Protein AF-0000000068151167 (afdb_homodimer)

Nearest PDB structures (foldseek):
  8ja7-assembly1_A  TM=9.283E-01  e=1.427E-13  Mycobacterium tuberculosis H37Rv
  3puz-assembly1_F  TM=8.811E-01  e=7.292E-09  Escherichia coli K-12
  3puy-assembly1_F  TM=8.720E-01  e=4.637E-08  Escherichia coli K-12
  4jbw-assembly1_F  TM=8.646E-01  e=3.431E-08  Escherichia coli K-12
  4tqv-assembly4_M  TM=8.686E-01  e=5.276E-08  Sphingomonas sp.

InterPro domains:
  IPR000515 ABC transporter type 1, transmembrane domain MetI-like [PF00528] (96-288)
  IPR000515 ABC transporter type 1, transmembrane domain MetI-like [PS50928] (80-292)
  IPR000515 ABC transporter type 1, transmembrane domain MetI-like [cd06261] (144-281)
  IPR035906 MetI-like superfamily [G3DSA:1.10.3720.10] (61-300)
  IPR035906 MetI-like superfamily [SSF161098] (65-289)
  IPR052730 Sugar-specific ABC transporter permease [PTHR43759] (21-300)

Foldseek 3Di:
DPPPPPPPPPPPPVPPDPVCVVVVVVVVVVVVVVVVCVVVVVLVQLLQWQDFPVCNVRIDGNRCVLPVVLVPDPLNVLQVVLLVVLLVVLLVVLLVVLLVLLVVLLDDDPVSVVVLVVLCVLQVDDLLVLLVLLCQLCDLPDHVVNVVCVVVPNHPPVQCNDLVRVSVNLSVSSSSNCSSVSNVLLSVQSNPDDCVVVVVCVVVVPDPVCCCVPPVCLSSVLSSLVSSLVSSVVSSQDDNNNCSNHLCDDVNSRVHLNSVLVCCCPVVVRSNSSSNSVVVSVVVNVVVSVVSVVVSVVSVVVVVVVD/DPPPPPPDPPPPPVPPDPVCVVVVVVVVVVVVVVVVCVVVVVLVQLLQWQDFPVCNVRIDGNRCVLPVVLVPDPLNVLQVVLLVVLLVVLLVVLLVLLLVLLVVLLDDDPVSVVVLVVLCVLQVDDLLVLLVLLCQLCDLPDHVVNVVCVVVPNHPPVQCNDLVRVSVNLSVSSSSNCSSVSNVLLSVQSNPDDCVVVVVCVVVVPDPVCCVVPPVCLSSVLSSLVSSLVSSVVSSQDDNNNCSNHLCDDVNSRVHLNSVLVCCCPVVVRSNSSSSSVVVSVVVNVVVSVVSVVVSVVSVVVVVVVD

Solvent-accessible surface area (backbone atoms only — not comparable to full-atom values): 31509 Å² total; per-residue (Å²): 136,84,78,78,76,78,77,72,78,75,73,75,66,80,65,71,54,58,80,41,45,70,49,55,44,25,46,59,18,48,52,46,51,50,58,51,43,46,64,52,52,50,35,55,54,37,19,28,24,43,35,26,73,86,42,64,86,63,52,39,78,47,83,42,49,56,60,59,52,42,77,76,30,68,66,46,55,49,15,52,50,42,36,51,48,51,33,51,51,45,44,51,51,22,50,52,39,9,47,20,41,19,61,71,41,51,58,92,43,73,65,36,51,50,51,57,53,61,49,42,49,41,47,52,45,26,51,47,56,48,25,51,53,48,51,53,29,49,27,77,88,78,10,61,53,35,51,55,36,37,74,76,67,41,67,83,59,55,46,42,73,29,66,87,33,19,62,59,42,50,43,50,54,48,40,43,34,48,20,35,57,38,16,51,54,44,28,52,47,59,64,63,50,78,60,63,68,57,53,54,35,58,75,68,63,56,54,66,50,53,44,40,66,69,44,50,46,62,73,40,40,67,49,52,51,51,48,49,51,53,45,45,48,51,43,64,22,54,33,45,42,46,42,64,58,37,67,16,20,43,83,65,64,46,28,20,60,51,44,46,27,47,43,28,37,69,74,64,22,26,44,5,52,18,28,35,51,51,51,51,51,41,53,51,49,48,55,51,48,50,54,47,49,56,48,49,51,50,49,49,48,49,54,55,66,74,95,137,83,78,78,78,78,78,73,77,75,72,74,65,79,65,74,55,62,82,42,44,70,49,56,45,26,46,58,16,48,52,46,51,52,57,52,42,47,64,53,53,51,35,56,54,38,19,31,25,43,35,26,73,86,41,63,86,62,52,40,77,47,85,41,49,55,60,59,51,44,79,75,31,70,66,47,57,49,17,53,50,43,36,51,48,49,33,51,50,47,44,52,50,23,48,52,38,10,47,21,40,19,61,71,40,50,60,92,43,73,66,34,51,50,51,57,52,60,49,42,51,42,50,54,45,26,52,48,55,48,26,51,53,49,51,53,29,49,28,78,87,78,10,60,53,34,50,54,35,39,74,75,67,41,67,82,61,56,45,42,71,29,67,88,32,19,62,59,43,50,43,52,53,49,41,44,32,48,19,37,58,39,17,52,52,42,28,53,46,60,64,64,50,76,58,63,69,55,52,55,35,56,73,68,64,57,54,65,50,54,44,41,67,68,45,50,47,61,71,40,39,68,48,50,50,50,46,48,51,54,44,45,49,50,42,64,22,54,34,46,41,46,41,65,59,35,66,15,21,44,83,66,64,46,27,22,60,50,45,44,28,47,45,28,36,68,74,63,22,25,45,5,52,19,28,35,50,51,50,51,51,41,54,52,50,49,54,51,49,51,54,47,49,56,50,48,50,50,50,49,49,48,55,54,65,72,93

pLDDT: mean 82.92, std 15.29, range [31.8, 97.31]

Sequence (614 aa):
MASVTHSSPRGSRFRISKRALPYVLSLPALLVCIGILIPFFTAVIYSFQRYRLSQPWARQFNWGENYLNFFTDPGFWNTLKISLLYAGVTVTLELLLGLGIALLLQRRSTVNNFISIMLLLPLMTAPALAALMWKLMTNPGFGILSYLASLVGLENFRWASSPDTALLTVVLVDIWVYTPFIMILLLAGLRSLPTQPFEAAALDGVPRSFVFFRITLPMLTPYILTATLFRLLDSIQQFDIIYAMTQGGPGDTLTVFQVEAYLNFFQSTNVGRSAALLIILWAITYALSNIFIKNWLRLRERARGEAMASVTHSSPRGSRFRISKRALPYVLSLPALLVCIGILIPFFTAVIYSFQRYRLSQPWARQFNWGENYLNFFTDPGFWNTLKISLLYAGVTVTLELLLGLGIALLLQRRSTVNNFISIMLLLPLMTAPALAALMWKLMTNPGFGILSYLASLVGLENFRWASSPDTALLTVVLVDIWVYTPFIMILLLAGLRSLPTQPFEAAALDGVPRSFVFFRITLPMLTPYILTATLFRLLDSIQQFDIIYAMTQGGPGDTLTVFQVEAYLNFFQSTNVGRSAALLIILWAITYALSNIFIKNWLRLRERARGEA

Secondary structure (DSSP, 8-state):
-----------------TTTHHHHHHHHHHHHHHHHHHHHHHHHHHHTEE-BTT-GGG-EE-TTHHHHHHHT-HHHHHHHHHHHHHHHHHHHHHHHHHHHHHHHT-S--HHHHHHHHHTTGGGGS-HHHHHHHHHHHT-TTT-HHHHHHHHTT-TT--GGGSHHHHHHHHHHHHHHHHHHHHHHHHHHHHHHS-SHHHHHHHHHT--HHHHIIIIIHHHHHHHHHHHHHHHHHHHHT--HHHHHHHTT-STTTT--HHHHHHIIIIIS-BHHHHHHHHHHHHHHHHHHHHHHHHHHHHHHHHHHH--/-----------------TTSHHHHHHHHHHHHHHHHHHHHHHHHHHHTEE-BTT-GGG-EE-TTHHHHHHHT-HHHHHHHHHHHHHHHHHHHHHHHHHHHHHHHT-S--HHHHHHHHHTTGGGGS-HHHHHHHHHHHT-TTT-HHHHHHHHTT-TT--GGGSHHHHHHHHHHHHHHHHHHHHHHHHHHHHHHS-SHHHHHHHHHT--HHHHIIIIIHHHHHHHHHHHHHHHHHHHHT--HHHHHHHTT-STTTT--HHHHHHIIIIIS-BHHHHHHHHHHHHHHHHHHHHHHHHHHHHHHHHHHH--

Organism: Rhizobium meliloti (strain 1021) (NCBI:txid266834)

Structure (mmCIF, N/CA/C/O backbone):
data_AF-0000000068151167-model_v1
#
loop_
_entity.id
_entity.type
_entity.pdbx_description
1 polymer 'Polyol ABC transporter, permease component'
#
loop_
_atom_site.group_PDB
_atom_site.id
_atom_site.type_symbol
_atom_site.label_atom_id
_atom_site.label_alt_id
_atom_site.label_comp_id
_atom_site.label_asym_id
_atom_site.label_entity_id
_atom_site.label_seq_id
_atom_site.pdbx_PDB_ins_code
_atom_site.Cartn_x
_atom_site.Cartn_y
_atom_site.Cartn_z
_atom_site.occupancy
_atom_site.B_iso_or_equiv
_atom_site.auth_seq_id
_atom_site.auth_comp_id
_atom_site.auth_asym_id
_atom_site.auth_atom_id
_atom_site.pdbx_PDB_model_num
ATOM 1 N N . MET A 1 1 ? 63.875 6.395 40.031 1 31.92 1 MET A N 1
ATOM 2 C CA . MET A 1 1 ? 62.5 6.879 40.094 1 31.92 1 MET A CA 1
ATOM 3 C C . MET A 1 1 ? 62 7.277 38.719 1 31.92 1 MET A C 1
ATOM 5 O O . MET A 1 1 ? 62.156 8.43 38.312 1 31.92 1 MET A O 1
ATOM 9 N N . ALA A 1 2 ? 62.219 6.395 37.625 1 40.84 2 ALA A N 1
ATOM 10 C CA . ALA A 1 2 ? 61.844 6.574 36.219 1 40.84 2 ALA A CA 1
ATOM 11 C C . ALA A 1 2 ? 60.344 6.707 36.062 1 40.84 2 ALA A C 1
ATOM 13 O O . ALA A 1 2 ? 59.594 5.82 36.469 1 40.84 2 ALA A O 1
ATOM 14 N N . SER A 1 3 ? 59.812 7.977 36.031 1 36.88 3 SER A N 1
ATOM 15 C CA . SER A 1 3 ? 58.438 8.359 35.75 1 36.88 3 SER A CA 1
ATOM 16 C C . SER A 1 3 ? 57.969 7.832 34.406 1 36.88 3 SER A C 1
ATOM 18 O O . SER A 1 3 ? 58.531 8.172 33.375 1 36.88 3 SER A O 1
ATOM 20 N N . VAL A 1 4 ? 57.562 6.582 34.312 1 42.5 4 VAL A N 1
ATOM 21 C CA . VAL A 1 4 ? 56.969 6.016 33.125 1 42.5 4 VAL A CA 1
ATOM 22 C C . VAL A 1 4 ? 55.719 6.824 32.75 1 42.5 4 VAL A C 1
ATOM 24 O O . VAL A 1 4 ? 54.75 6.863 33.5 1 42.5 4 VAL A O 1
ATOM 27 N N . THR A 1 5 ? 55.938 7.984 32.031 1 39.06 5 THR A N 1
ATOM 28 C CA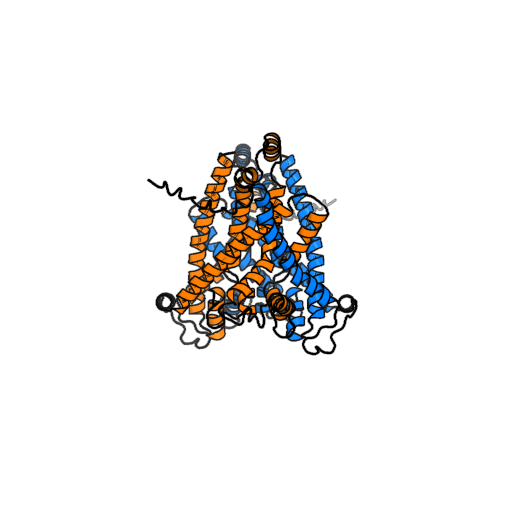 . THR A 1 5 ? 54.875 8.75 31.438 1 39.06 5 THR A CA 1
ATOM 29 C C . THR A 1 5 ? 54 7.867 30.531 1 39.06 5 THR A C 1
ATOM 31 O O . THR A 1 5 ? 54.5 7.27 29.578 1 39.06 5 THR A O 1
ATOM 34 N N . HIS A 1 6 ? 53 7.164 31.047 1 40.62 6 HIS A N 1
ATOM 35 C CA . HIS A 1 6 ? 52 6.422 30.281 1 40.62 6 HIS A CA 1
ATOM 36 C C . HIS A 1 6 ? 51.281 7.336 29.297 1 40.62 6 HIS A C 1
ATOM 38 O O . HIS A 1 6 ? 50.625 8.297 29.703 1 40.62 6 HIS A O 1
ATOM 44 N N . SER A 1 7 ? 51.781 7.539 28.047 1 40.22 7 SER A N 1
ATOM 45 C CA . SER A 1 7 ? 51.094 8.234 26.969 1 40.22 7 SER A CA 1
ATOM 46 C C . SER A 1 7 ? 49.75 7.559 26.641 1 40.22 7 SER A C 1
ATOM 48 O O . SER A 1 7 ? 49.719 6.371 26.312 1 40.22 7 SER A O 1
ATOM 50 N N . SER A 1 8 ? 48.719 7.918 27.359 1 40.81 8 SER A N 1
ATOM 51 C CA . SER A 1 8 ? 47.375 7.426 27.016 1 40.81 8 SER A CA 1
ATOM 52 C C . SER A 1 8 ? 47.062 7.66 25.547 1 40.81 8 SER A C 1
ATOM 54 O O . SER A 1 8 ? 47.281 8.758 25.031 1 40.81 8 SER A O 1
ATOM 56 N N . PRO A 1 9 ? 47.094 6.668 24.703 1 39.25 9 PRO A N 1
ATOM 57 C CA . PRO A 1 9 ? 46.75 6.867 23.297 1 39.25 9 PRO A CA 1
ATOM 58 C C . PRO A 1 9 ? 45.406 7.566 23.125 1 39.25 9 PRO A C 1
ATOM 60 O O . PRO A 1 9 ? 44.469 7.277 23.844 1 39.25 9 PRO A O 1
ATOM 63 N N . ARG A 1 10 ? 45.406 8.844 22.891 1 38.19 10 ARG A N 1
ATOM 64 C CA . ARG A 1 10 ? 44.188 9.586 22.531 1 38.19 10 ARG A CA 1
ATOM 65 C C . ARG A 1 10 ? 43.406 8.867 21.438 1 38.19 10 ARG A C 1
ATOM 67 O O . ARG A 1 10 ? 43.906 8.664 20.344 1 38.19 10 ARG A O 1
ATOM 74 N N . GLY A 1 11 ? 42.75 7.848 21.766 1 35.31 11 GLY A N 1
ATOM 75 C CA . GLY A 1 11 ? 41.844 7.207 20.812 1 35.31 11 GLY A CA 1
ATOM 76 C C . GLY A 1 11 ? 41.125 8.195 19.922 1 35.31 11 GLY A C 1
ATOM 77 O O . GLY A 1 11 ? 40.531 9.156 20.406 1 35.31 11 GLY A O 1
ATOM 78 N N . SER A 1 12 ? 41.688 8.484 18.781 1 36 12 SER A N 1
ATOM 79 C CA . SER A 1 12 ? 41.094 9.312 17.734 1 36 12 SER A CA 1
ATOM 80 C C . SER A 1 12 ? 39.625 9 17.547 1 36 12 SER A C 1
ATOM 82 O O . SER A 1 12 ? 39.281 7.906 17.109 1 36 12 SER A O 1
ATOM 84 N N . ARG A 1 13 ? 38.844 9.258 18.516 1 38.25 13 ARG A N 1
ATOM 85 C CA . ARG A 1 13 ? 37.438 9.227 18.219 1 38.25 13 ARG A CA 1
ATOM 86 C C . ARG A 1 13 ? 37.125 9.852 16.859 1 38.25 13 ARG A C 1
ATOM 88 O O . ARG A 1 13 ? 37.531 10.992 16.594 1 38.25 13 ARG A O 1
ATOM 95 N N . PHE A 1 14 ? 37.281 9.07 15.875 1 39.66 14 PHE A N 1
ATOM 96 C CA . PHE A 1 14 ? 36.781 9.523 14.578 1 39.66 14 PHE A CA 1
ATOM 97 C C . PHE A 1 14 ? 35.625 10.508 14.75 1 39.66 14 PHE A C 1
ATOM 99 O O . PHE A 1 14 ? 34.531 10.117 15.117 1 39.66 14 PHE A O 1
ATOM 106 N N . ARG A 1 15 ? 35.844 11.641 15.297 1 40.69 15 ARG A N 1
ATOM 107 C CA . ARG A 1 15 ? 34.906 12.758 15.328 1 40.69 15 ARG A CA 1
ATOM 108 C C . ARG A 1 15 ? 34.344 13.047 13.938 1 40.69 15 ARG A C 1
ATOM 110 O O . ARG A 1 15 ? 35.031 13.594 13.086 1 40.69 15 ARG A O 1
ATOM 117 N N . ILE A 1 16 ? 33.594 12.164 13.359 1 44.66 16 ILE A N 1
ATOM 118 C CA . ILE A 1 16 ? 32.844 12.633 12.188 1 44.66 16 ILE A CA 1
ATOM 119 C C . ILE A 1 16 ? 32.5 14.109 12.344 1 44.66 16 ILE A C 1
ATOM 121 O O . ILE A 1 16 ? 31.859 14.5 13.312 1 44.66 16 ILE A O 1
ATOM 125 N N . SER A 1 17 ? 33.25 14.945 11.828 1 45.69 17 SER A N 1
ATOM 126 C CA . SER A 1 17 ? 33.094 16.391 11.969 1 45.69 17 SER A CA 1
ATOM 127 C C . SER A 1 17 ? 31.625 16.781 11.922 1 45.69 17 SER A C 1
ATOM 129 O O . SER A 1 17 ? 30.844 16.25 11.125 1 45.69 17 SER A O 1
ATOM 131 N N . LYS A 1 18 ? 31 17.297 12.922 1 48.59 18 LYS A N 1
ATOM 132 C CA . LYS A 1 18 ? 29.672 17.891 13.148 1 48.59 18 LYS A CA 1
ATOM 133 C C . LYS A 1 18 ? 29.125 18.531 11.883 1 48.59 18 LYS A C 1
ATOM 135 O O . LYS A 1 18 ? 27.922 18.578 11.672 1 48.59 18 LYS A O 1
ATOM 140 N N . ARG A 1 19 ? 30.062 19.078 11.016 1 50.34 19 ARG A N 1
ATOM 141 C CA . ARG A 1 19 ? 29.672 19.75 9.781 1 50.34 19 ARG A CA 1
ATOM 142 C C . ARG A 1 19 ? 29.188 18.734 8.75 1 50.34 19 ARG A C 1
ATOM 144 O O . ARG A 1 19 ? 28.438 19.078 7.832 1 50.34 19 ARG A O 1
ATOM 151 N N . ALA A 1 20 ? 29.703 17.594 8.805 1 49.75 20 ALA A N 1
ATOM 152 C CA . ALA A 1 20 ? 29.5 16.609 7.738 1 49.75 20 ALA A CA 1
ATOM 153 C C . ALA A 1 20 ? 28.297 15.727 8.023 1 49.75 20 ALA A C 1
ATOM 155 O O . ALA A 1 20 ? 27.891 14.93 7.18 1 49.75 20 ALA A O 1
ATOM 156 N N . LEU A 1 21 ? 27.766 15.867 9.141 1 49.88 21 LEU A N 1
ATOM 157 C CA . LEU A 1 21 ? 26.703 14.945 9.531 1 49.88 21 LEU A CA 1
ATOM 158 C C . LEU A 1 21 ? 25.547 14.992 8.539 1 49.88 21 LEU A C 1
ATOM 160 O O . LEU A 1 21 ? 25.062 13.953 8.102 1 49.88 21 LEU A O 1
ATOM 164 N N . PRO A 1 22 ? 25.078 16.266 8.367 1 53.09 22 PRO A N 1
ATOM 165 C CA . PRO A 1 22 ? 24.047 16.203 7.332 1 53.09 22 PRO A CA 1
ATOM 166 C C . PRO A 1 22 ? 24.531 15.523 6.055 1 53.09 22 PRO A C 1
ATOM 168 O O . PRO A 1 22 ? 23.75 14.836 5.391 1 53.09 22 PRO A O 1
ATOM 171 N N . TYR A 1 23 ? 25.781 15.742 5.773 1 53.06 23 TYR A N 1
ATOM 172 C CA . TYR A 1 23 ? 26.359 15.117 4.59 1 53.06 23 TYR A CA 1
ATOM 173 C C . TYR A 1 23 ? 26.578 13.625 4.816 1 53.06 23 TYR A C 1
ATOM 175 O O . TYR A 1 23 ? 26.531 12.836 3.873 1 53.06 23 TYR A O 1
ATOM 183 N N . VAL A 1 24 ? 26.891 13.289 5.961 1 56.16 24 VAL A N 1
ATOM 184 C CA . VAL A 1 24 ? 27.094 11.875 6.254 1 56.16 24 VAL A CA 1
ATOM 185 C C . VAL A 1 24 ? 25.781 11.109 6.055 1 56.16 24 VAL A C 1
ATOM 187 O O . VAL A 1 24 ? 25.781 9.992 5.531 1 56.16 24 VAL A O 1
ATOM 190 N N . LEU A 1 25 ? 24.688 11.758 6.559 1 56.69 25 LEU A N 1
ATOM 191 C CA . LEU A 1 25 ? 23.406 11.125 6.258 1 56.69 25 LEU A CA 1
ATOM 192 C C . LEU A 1 25 ? 23.109 11.188 4.766 1 56.69 25 LEU A C 1
ATOM 194 O O . LEU A 1 25 ? 22.438 10.305 4.223 1 56.69 25 LEU A O 1
ATOM 198 N N . SER A 1 26 ? 23.766 12.156 4.215 1 65.19 26 SER A N 1
ATOM 199 C CA . SER A 1 26 ? 23.438 12.391 2.809 1 65.19 26 SER A CA 1
ATOM 200 C C . SER A 1 26 ? 24.203 11.43 1.905 1 65.19 26 SER A C 1
ATOM 202 O O . SER A 1 26 ? 23.734 11.102 0.809 1 65.19 26 SER A O 1
ATOM 204 N N . LEU A 1 27 ? 25.297 10.969 2.438 1 64.69 27 LEU A N 1
ATOM 205 C CA . LEU A 1 27 ? 26.047 10.117 1.521 1 64.69 27 LEU A CA 1
ATOM 206 C C . LEU A 1 27 ? 25.375 8.766 1.336 1 64.69 27 LEU A C 1
ATOM 208 O O . LEU A 1 27 ? 25.172 8.32 0.205 1 64.69 27 LEU A O 1
ATOM 212 N N . PRO A 1 28 ? 25.047 8.156 2.447 1 67.06 28 PRO A N 1
ATOM 213 C CA . PRO A 1 28 ? 24.312 6.91 2.242 1 67.06 28 PRO A CA 1
ATOM 214 C C . PRO A 1 28 ? 23 7.117 1.483 1 67.06 28 PRO A C 1
ATOM 216 O O . PRO A 1 28 ? 22.609 6.277 0.662 1 67.06 28 PRO A O 1
ATOM 219 N N . ALA A 1 29 ? 22.5 8.266 1.781 1 70.38 29 ALA A N 1
ATOM 220 C CA . ALA A 1 29 ? 21.25 8.57 1.086 1 70.38 29 ALA A CA 1
ATOM 221 C C . ALA A 1 29 ? 21.5 8.758 -0.41 1 70.38 29 ALA A C 1
ATOM 223 O O . ALA A 1 29 ? 20.688 8.328 -1.234 1 70.38 29 ALA A O 1
ATOM 224 N N . LEU A 1 30 ? 22.609 9.328 -0.694 1 70.69 30 LEU A N 1
ATOM 225 C CA . LEU A 1 30 ? 22.953 9.516 -2.1 1 70.69 30 LEU A CA 1
ATOM 226 C C . LEU A 1 30 ? 23.188 8.18 -2.789 1 70.69 30 LEU A C 1
ATOM 228 O O . LEU A 1 30 ? 22.703 7.953 -3.902 1 70.69 30 LEU A O 1
ATOM 232 N N . LEU A 1 31 ? 23.891 7.328 -2.111 1 71.31 31 LEU A N 1
ATOM 233 C CA . LEU A 1 31 ? 24.156 6.012 -2.678 1 71.31 31 LEU A CA 1
ATOM 234 C C . LEU A 1 31 ? 22.875 5.215 -2.863 1 71.31 31 LEU A C 1
ATOM 236 O O . LEU A 1 31 ? 22.688 4.551 -3.887 1 71.31 31 LEU A O 1
ATOM 240 N N . VAL A 1 32 ? 22.141 5.367 -1.88 1 70.31 32 VAL A N 1
ATOM 241 C CA . VAL A 1 32 ? 20.875 4.641 -1.94 1 70.31 32 VAL A CA 1
ATOM 242 C C . VAL A 1 32 ? 19.984 5.242 -3.021 1 70.31 32 VAL A C 1
ATOM 244 O O . VAL A 1 32 ? 19.297 4.52 -3.74 1 70.31 32 VAL A O 1
ATOM 247 N N . CYS A 1 33 ? 20.141 6.539 -3.1 1 67.94 33 CYS A N 1
ATOM 248 C CA . CYS A 1 33 ? 19.391 7.195 -4.168 1 67.94 33 CYS A CA 1
ATOM 249 C C . CYS A 1 33 ? 19.797 6.652 -5.531 1 67.94 33 CYS A C 1
ATOM 251 O O . CYS A 1 33 ? 18.953 6.348 -6.363 1 67.94 33 CYS A O 1
ATOM 253 N N . ILE A 1 34 ? 21.062 6.449 -5.688 1 68.38 34 ILE A N 1
ATOM 254 C CA . ILE A 1 34 ? 21.594 5.891 -6.93 1 68.38 34 ILE A CA 1
ATOM 255 C C . ILE A 1 34 ? 21.109 4.445 -7.086 1 68.38 34 ILE A C 1
ATOM 257 O O . ILE A 1 34 ? 20.703 4.035 -8.172 1 68.38 34 ILE A O 1
ATOM 261 N N . GLY A 1 35 ? 21.219 3.721 -6.039 1 74.38 35 GLY A N 1
ATOM 262 C CA . GLY A 1 35 ? 20.766 2.342 -6.055 1 74.38 35 GLY A CA 1
ATOM 263 C C . GLY A 1 35 ? 19.297 2.205 -6.391 1 74.38 35 GLY A C 1
ATOM 264 O O . GLY A 1 35 ? 18.891 1.285 -7.105 1 74.38 35 GLY A O 1
ATOM 265 N N . ILE A 1 36 ? 18.625 3.211 -5.977 1 72.94 36 ILE A N 1
ATOM 266 C CA . ILE A 1 36 ? 17.188 3.201 -6.219 1 72.94 36 ILE A CA 1
ATOM 267 C C . ILE A 1 36 ? 16.906 3.441 -7.703 1 72.94 36 ILE A C 1
ATOM 269 O O . ILE A 1 36 ? 15.938 2.928 -8.25 1 72.94 36 ILE A O 1
ATOM 273 N N . LEU A 1 37 ? 17.906 4.035 -8.352 1 79 37 LEU A N 1
ATOM 274 C CA . LEU A 1 37 ? 17.688 4.414 -9.742 1 79 37 LEU A CA 1
ATOM 275 C C . LEU A 1 37 ? 18.094 3.291 -10.688 1 79 37 LEU A C 1
ATOM 277 O O . LEU A 1 37 ? 17.672 3.262 -11.844 1 79 37 LEU A O 1
ATOM 281 N N . ILE A 1 38 ? 18.781 2.336 -10.25 1 83.31 38 ILE A N 1
ATOM 282 C CA . ILE A 1 38 ? 19.328 1.285 -11.102 1 83.31 38 ILE A CA 1
ATOM 283 C C . ILE A 1 38 ? 18.188 0.487 -11.727 1 83.31 38 ILE A C 1
ATOM 285 O O . ILE A 1 38 ? 18.125 0.326 -12.953 1 83.31 38 ILE A O 1
ATOM 289 N N . PRO A 1 39 ? 17.281 -0.03 -10.914 1 83.5 39 PRO A N 1
ATOM 290 C CA . PRO A 1 39 ? 16.203 -0.791 -11.531 1 83.5 39 PRO A CA 1
ATOM 291 C C . PRO A 1 39 ? 15.391 0.037 -12.539 1 83.5 39 PRO A C 1
ATOM 293 O O . PRO A 1 39 ? 14.906 -0.499 -13.531 1 83.5 39 PRO A O 1
ATOM 296 N N . PHE A 1 40 ? 15.32 1.249 -12.242 1 80.81 40 PHE A N 1
ATOM 297 C CA . PHE A 1 40 ? 14.57 2.123 -13.141 1 80.81 40 PHE A CA 1
ATOM 298 C C . PHE A 1 40 ? 15.273 2.229 -14.492 1 80.81 40 PHE A C 1
ATOM 300 O O . PHE A 1 40 ? 14.641 2.062 -15.539 1 80.81 40 PHE A O 1
ATOM 307 N N . PHE A 1 41 ? 16.531 2.5 -14.445 1 84.88 41 PHE A N 1
ATOM 308 C CA . PHE A 1 41 ? 17.281 2.648 -15.688 1 84.88 41 PHE A CA 1
ATOM 309 C C . PHE A 1 41 ? 17.344 1.326 -16.438 1 84.88 41 PHE A C 1
ATOM 311 O O . PHE A 1 41 ? 17.328 1.308 -17.672 1 84.88 41 PHE A O 1
ATOM 318 N N . THR A 1 42 ? 17.438 0.283 -15.711 1 87.12 42 THR A N 1
ATOM 319 C CA . THR A 1 42 ? 17.406 -1.03 -16.344 1 87.12 42 THR A CA 1
ATOM 320 C C . THR A 1 42 ? 16.078 -1.238 -17.078 1 87.12 42 THR A C 1
ATOM 322 O O . THR A 1 42 ? 16.062 -1.761 -18.188 1 87.12 42 THR A O 1
ATOM 325 N N . ALA A 1 43 ? 15.023 -0.83 -16.422 1 86 43 ALA A N 1
ATOM 326 C CA . ALA A 1 43 ? 13.703 -0.958 -17.047 1 86 43 ALA A CA 1
ATOM 327 C C . ALA A 1 43 ? 13.602 -0.104 -18.297 1 86 43 ALA A C 1
ATOM 329 O O . ALA A 1 43 ? 12.992 -0.515 -19.297 1 86 43 ALA A O 1
ATOM 330 N N . VAL A 1 44 ? 14.219 1.058 -18.281 1 88.56 44 VAL A N 1
ATOM 331 C CA . VAL A 1 44 ? 14.219 1.94 -19.438 1 88.56 44 VAL A CA 1
ATOM 332 C C . VAL A 1 44 ? 14.953 1.275 -20.594 1 88.56 44 VAL A C 1
ATOM 334 O O . VAL A 1 44 ? 14.461 1.265 -21.734 1 88.56 44 VAL A O 1
ATOM 337 N N . ILE A 1 45 ? 16.047 0.715 -20.281 1 90.81 45 ILE A N 1
ATOM 338 C CA . ILE A 1 45 ? 16.844 0.059 -21.312 1 90.81 45 ILE A CA 1
ATOM 339 C C . ILE A 1 45 ? 16.078 -1.138 -21.875 1 90.81 45 ILE A C 1
ATOM 341 O O . ILE A 1 45 ? 16 -1.314 -23.094 1 90.81 45 ILE A O 1
ATOM 345 N N . TYR A 1 46 ? 15.508 -1.964 -20.984 1 90.69 46 TYR A N 1
ATOM 346 C CA . TYR A 1 46 ? 14.75 -3.137 -21.422 1 90.69 46 TYR A CA 1
ATOM 347 C C . TYR A 1 46 ? 13.562 -2.732 -22.281 1 90.69 46 TYR A C 1
ATOM 349 O O . TYR A 1 46 ? 13.188 -3.463 -23.203 1 90.69 46 TYR A O 1
ATOM 357 N N . SER A 1 47 ? 12.984 -1.561 -22 1 92.94 47 SER A N 1
ATOM 358 C CA . SER A 1 47 ? 11.797 -1.12 -22.719 1 92.94 47 SER A CA 1
ATOM 359 C C . SER A 1 47 ? 12.109 -0.815 -24.188 1 92.94 47 SER A C 1
ATOM 361 O O . SER A 1 47 ? 11.211 -0.787 -25.031 1 92.94 47 SER A O 1
ATOM 363 N N . PHE A 1 48 ? 13.391 -0.604 -24.516 1 95.56 48 PHE A N 1
ATOM 364 C CA . PHE A 1 48 ? 13.797 -0.312 -25.875 1 95.56 48 PHE A CA 1
ATOM 365 C C . PHE A 1 48 ? 14.391 -1.55 -26.547 1 95.56 48 PHE A C 1
ATOM 367 O O . PHE A 1 48 ? 15.047 -1.449 -27.578 1 95.56 48 PHE A O 1
ATOM 374 N N . GLN A 1 49 ? 14.133 -2.67 -25.938 1 94.19 49 GLN A N 1
ATOM 375 C CA . GLN A 1 49 ? 14.695 -3.902 -26.469 1 94.19 49 GLN A CA 1
ATOM 376 C C . GLN A 1 49 ? 13.602 -4.922 -26.781 1 94.19 49 GLN A C 1
ATOM 378 O O . GLN A 1 49 ? 12.523 -4.887 -26.172 1 94.19 49 GLN A O 1
ATOM 383 N N . ARG A 1 50 ? 13.945 -5.676 -27.859 1 93.06 50 ARG A N 1
ATOM 384 C CA . ARG A 1 50 ? 13.242 -6.945 -28 1 93.06 50 ARG A CA 1
ATOM 385 C C . ARG A 1 50 ? 13.812 -8 -27.062 1 93.06 50 ARG A C 1
ATOM 387 O O . ARG A 1 50 ? 14.688 -8.781 -27.453 1 93.06 50 ARG A O 1
ATOM 394 N N . TYR A 1 51 ? 13.266 -8.031 -25.859 1 90.25 51 TYR A N 1
ATOM 395 C CA . TYR A 1 51 ? 13.773 -8.891 -24.797 1 90.25 51 TYR A CA 1
ATOM 396 C C . TYR A 1 51 ? 12.719 -9.891 -24.344 1 90.25 51 TYR A C 1
ATOM 398 O O . TYR A 1 51 ? 11.844 -9.562 -23.531 1 90.25 51 TYR A O 1
ATOM 406 N N . ARG A 1 52 ? 12.852 -11.109 -24.875 1 89.06 52 ARG A N 1
ATOM 407 C CA . ARG A 1 52 ? 12.016 -12.242 -24.469 1 89.06 52 ARG A CA 1
ATOM 408 C C . ARG A 1 52 ? 12.852 -13.32 -23.781 1 89.06 52 ARG A C 1
ATOM 410 O O . ARG A 1 52 ? 13.867 -13.766 -24.328 1 89.06 52 ARG A O 1
ATOM 417 N N . LEU A 1 53 ? 12.406 -13.625 -22.594 1 85.94 53 LEU A N 1
ATOM 418 C CA . LEU A 1 53 ? 13.164 -14.617 -21.844 1 85.94 53 LEU A CA 1
ATOM 419 C C . LEU A 1 53 ? 13.18 -15.961 -22.578 1 85.94 53 LEU A C 1
ATOM 421 O O . LEU A 1 53 ? 14.125 -16.734 -22.422 1 85.94 53 LEU A O 1
ATOM 425 N N . SER A 1 54 ? 12.156 -16.156 -23.344 1 84.19 54 SER A N 1
ATOM 426 C CA . SER A 1 54 ? 12.047 -17.422 -24.094 1 84.19 54 SER A CA 1
ATOM 427 C C . SER A 1 54 ? 12.977 -17.422 -25.297 1 84.19 54 SER A C 1
ATOM 429 O O . SER A 1 54 ? 13.266 -18.484 -25.859 1 84.19 54 SER A O 1
ATOM 431 N N . GLN A 1 55 ? 13.367 -16.234 -25.703 1 86 55 GLN A N 1
ATOM 432 C CA . GLN A 1 55 ? 14.258 -16.109 -26.859 1 86 55 GLN A CA 1
ATOM 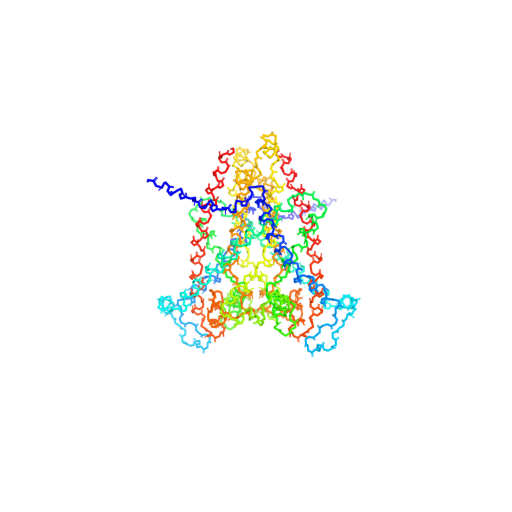433 C C . GLN A 1 55 ? 15.422 -15.172 -26.547 1 86 55 GLN A C 1
ATOM 435 O O . GLN A 1 55 ? 15.586 -14.133 -27.188 1 86 55 GLN A O 1
ATOM 440 N N . PRO A 1 56 ? 16.25 -15.562 -25.672 1 81.06 56 PRO A N 1
ATOM 441 C CA . PRO A 1 56 ? 17.328 -14.68 -25.219 1 81.06 56 PRO A CA 1
ATOM 442 C C . PRO A 1 56 ? 18.297 -14.32 -26.344 1 81.06 56 PRO A C 1
ATOM 444 O O . PRO A 1 56 ? 18.906 -13.25 -26.328 1 81.06 56 PRO A O 1
ATOM 447 N N . TRP A 1 57 ? 18.359 -15.117 -27.328 1 83.88 57 TRP A N 1
ATOM 448 C CA . TRP A 1 57 ? 19.297 -14.891 -28.422 1 83.88 57 TRP A CA 1
ATOM 449 C C . TRP A 1 57 ? 18.812 -13.758 -29.328 1 83.88 57 TRP A C 1
ATOM 451 O O . TRP A 1 57 ? 19.594 -13.195 -30.094 1 83.88 57 TRP A O 1
ATOM 461 N N . ALA A 1 58 ? 17.578 -13.469 -29.266 1 85.81 58 ALA A N 1
ATOM 462 C CA . ALA A 1 58 ? 17 -12.469 -30.156 1 85.81 58 ALA A CA 1
ATOM 463 C C . ALA A 1 58 ? 16.984 -11.086 -29.516 1 85.81 58 ALA A C 1
ATOM 465 O O . ALA A 1 58 ? 16.406 -10.141 -30.062 1 85.81 58 ALA A O 1
ATOM 466 N N . ARG A 1 59 ? 17.609 -11.016 -28.406 1 89.31 59 ARG A N 1
ATOM 467 C CA . ARG A 1 59 ? 17.609 -9.734 -27.703 1 89.31 59 ARG A CA 1
ATOM 468 C C . ARG A 1 59 ? 18.344 -8.664 -28.484 1 89.31 59 ARG A C 1
ATOM 470 O O . ARG A 1 59 ? 19.5 -8.859 -28.875 1 89.31 59 ARG A O 1
ATOM 477 N N . GLN A 1 60 ? 17.609 -7.582 -28.844 1 93 60 GLN A N 1
ATOM 478 C CA . GLN A 1 60 ? 18.156 -6.449 -29.578 1 93 60 GLN A CA 1
ATOM 479 C C . GLN A 1 60 ? 17.375 -5.172 -29.297 1 93 60 GLN A C 1
ATOM 481 O O . GLN A 1 60 ? 16.234 -5.227 -28.812 1 93 60 GLN A O 1
ATOM 486 N N . PHE A 1 61 ? 18.109 -4.133 -29.562 1 94.81 61 PHE A N 1
ATOM 487 C CA . PHE A 1 61 ? 17.422 -2.857 -29.422 1 94.81 61 PHE A CA 1
ATOM 488 C C . PHE A 1 61 ? 16.375 -2.697 -30.516 1 94.81 61 PHE A C 1
ATOM 490 O O . PHE A 1 61 ? 16.625 -3.01 -31.672 1 94.81 61 PHE A O 1
ATOM 497 N N . ASN A 1 62 ? 15.172 -2.391 -30.141 1 92.62 62 ASN A N 1
ATOM 498 C CA . ASN A 1 62 ? 14.094 -2.223 -31.109 1 92.62 62 ASN A CA 1
ATOM 499 C C . ASN A 1 62 ? 13.734 -0.752 -31.297 1 92.62 62 ASN A C 1
ATOM 501 O O . ASN A 1 62 ? 12.727 -0.432 -31.938 1 92.62 62 ASN A O 1
ATOM 505 N N . TRP A 1 63 ? 14.461 0.154 -30.703 1 89.94 63 TRP A N 1
ATOM 506 C CA . TRP A 1 63 ? 14.445 1.602 -30.891 1 89.94 63 TRP A CA 1
ATOM 507 C C . TRP A 1 63 ? 13.031 2.154 -30.766 1 89.94 63 TRP A C 1
ATOM 509 O O . TRP A 1 63 ? 12.586 2.943 -31.594 1 89.94 63 TRP A O 1
ATOM 519 N N . GLY A 1 64 ? 12.25 1.584 -29.953 1 92.12 64 GLY A N 1
ATOM 520 C CA . GLY A 1 64 ? 10.961 2.182 -29.641 1 92.12 64 GLY A CA 1
ATOM 521 C C . GLY A 1 64 ? 9.789 1.426 -30.234 1 92.12 64 GLY A C 1
ATOM 522 O O . GLY A 1 64 ? 8.633 1.844 -30.109 1 92.12 64 GLY A O 1
ATOM 523 N N . GLU A 1 65 ? 9.969 0.331 -30.844 1 93.94 65 GLU A N 1
ATOM 524 C CA . GLU A 1 65 ? 8.906 -0.482 -31.438 1 93.94 65 GLU A CA 1
ATOM 525 C C . GLU A 1 65 ? 7.879 -0.894 -30.391 1 93.94 65 GLU A C 1
ATOM 527 O O . GLU A 1 65 ? 6.684 -0.978 -30.688 1 93.94 65 GLU A O 1
ATOM 532 N N . ASN A 1 66 ? 8.344 -1.16 -29.203 1 94.31 66 ASN A N 1
ATOM 533 C CA . ASN A 1 66 ? 7.43 -1.504 -28.109 1 94.31 66 ASN A CA 1
ATOM 534 C C . ASN A 1 66 ? 6.402 -0.402 -27.875 1 94.31 66 ASN A C 1
ATOM 536 O O . ASN A 1 66 ? 5.23 -0.685 -27.625 1 94.31 66 ASN A O 1
ATOM 540 N N . TYR A 1 67 ? 6.828 0.781 -28.016 1 94.81 67 TYR A N 1
ATOM 541 C CA . TYR A 1 67 ? 5.953 1.926 -27.781 1 94.81 67 TYR A CA 1
ATOM 542 C C . TYR A 1 67 ? 5.012 2.145 -28.953 1 94.81 67 TYR A C 1
ATOM 544 O O . TYR A 1 67 ? 3.822 2.406 -28.766 1 94.81 67 TYR A O 1
ATOM 552 N N . LEU A 1 68 ? 5.508 2.016 -30.094 1 93.56 68 LEU A N 1
ATOM 553 C CA . LEU A 1 68 ? 4.711 2.223 -31.297 1 93.56 68 LEU A CA 1
ATOM 554 C C . LEU A 1 68 ? 3.598 1.185 -31.391 1 93.56 68 LEU A C 1
ATOM 556 O O . LEU A 1 68 ? 2.492 1.494 -31.844 1 93.56 68 LEU A O 1
ATOM 560 N N . ASN A 1 69 ? 3.883 0.039 -31 1 93.12 69 ASN A N 1
ATOM 561 C CA . ASN A 1 69 ? 2.918 -1.053 -31.062 1 93.12 69 ASN A CA 1
ATOM 562 C C . ASN A 1 69 ? 1.732 -0.809 -30.141 1 93.12 69 ASN A C 1
ATOM 564 O O . ASN A 1 69 ? 0.626 -1.286 -30.391 1 93.12 69 ASN A O 1
ATOM 568 N N . PHE A 1 70 ? 1.935 -0.113 -29.047 1 93 70 PHE A N 1
ATOM 569 C CA . PHE A 1 70 ? 0.854 0.143 -28.109 1 93 70 PHE A CA 1
ATOM 570 C C . PHE A 1 70 ? -0.208 1.041 -28.734 1 93 70 PHE A C 1
ATOM 572 O O . PHE A 1 70 ? -1.399 0.882 -28.453 1 93 70 PHE A O 1
ATOM 579 N N . PHE A 1 71 ? 0.186 1.964 -29.609 1 91.38 71 PHE A N 1
ATOM 580 C CA . PHE A 1 71 ? -0.736 2.938 -30.188 1 91.38 71 PHE A CA 1
ATOM 581 C C . PHE A 1 71 ? -1.756 2.254 -31.094 1 91.38 71 PHE A C 1
ATOM 583 O O . PHE A 1 71 ? -2.887 2.727 -31.219 1 91.38 71 PHE A O 1
ATOM 590 N N . THR A 1 72 ? -1.405 1.186 -31.625 1 91.56 72 THR A N 1
ATOM 591 C CA . THR A 1 72 ? -2.305 0.509 -32.562 1 91.56 72 THR A CA 1
ATOM 592 C C . THR A 1 72 ? -2.963 -0.696 -31.891 1 91.56 72 THR A C 1
ATOM 594 O O . THR A 1 72 ? -3.736 -1.416 -32.531 1 91.56 72 THR A O 1
ATOM 597 N N . ASP A 1 73 ? -2.717 -0.923 -30.719 1 93.75 73 ASP A N 1
ATOM 598 C CA . ASP A 1 73 ? -3.25 -2.07 -29.984 1 93.75 73 ASP A CA 1
ATOM 599 C C . ASP A 1 73 ? -4.477 -1.678 -29.172 1 93.75 73 ASP A C 1
ATOM 601 O O . ASP A 1 73 ? -4.355 -0.96 -28.172 1 93.75 73 ASP A O 1
ATOM 605 N N . PRO A 1 74 ? -5.66 -2.162 -29.594 1 93.31 74 PRO A N 1
ATOM 606 C CA . PRO A 1 74 ? -6.859 -1.851 -28.812 1 93.31 74 PRO A CA 1
ATOM 607 C C . PRO A 1 74 ? -6.762 -2.322 -27.359 1 93.31 74 PRO A C 1
ATOM 609 O O . PRO A 1 74 ? -7.375 -1.729 -26.469 1 93.31 74 PRO A O 1
ATOM 612 N N . GLY A 1 75 ? -5.996 -3.328 -27.125 1 94.5 75 GLY A N 1
ATOM 613 C CA . GLY A 1 75 ? -5.793 -3.82 -25.781 1 94.5 75 GLY A CA 1
ATOM 614 C C . GLY A 1 75 ? -5.137 -2.801 -24.859 1 94.5 75 GLY A C 1
ATOM 615 O O . GLY A 1 75 ? -5.5 -2.686 -23.688 1 94.5 75 GLY A O 1
ATOM 616 N N . PHE A 1 76 ? -4.246 -2.072 -25.5 1 95.38 76 PHE A N 1
ATOM 617 C CA . PHE A 1 76 ? -3.561 -1.04 -24.719 1 95.38 76 PHE A CA 1
ATOM 618 C C . PHE A 1 76 ? -4.535 0.043 -24.281 1 95.38 76 PHE A C 1
ATOM 620 O O . PHE A 1 76 ? -4.516 0.473 -23.125 1 95.38 76 PHE A O 1
ATOM 627 N N . TRP A 1 77 ? -5.379 0.465 -25.125 1 95.88 77 TRP A N 1
ATOM 628 C CA . TRP A 1 77 ? -6.316 1.539 -24.812 1 95.88 77 TRP A CA 1
ATOM 629 C C . TRP A 1 77 ? -7.352 1.08 -23.781 1 95.88 77 TRP A C 1
ATOM 631 O O . TRP A 1 77 ? -7.812 1.872 -22.969 1 95.88 77 TRP A O 1
ATOM 641 N N . ASN A 1 78 ? -7.719 -0.173 -23.891 1 96.12 78 ASN A N 1
ATOM 642 C CA . ASN A 1 78 ? -8.57 -0.729 -22.844 1 96.12 78 ASN A CA 1
ATOM 643 C C . ASN A 1 78 ? -7.879 -0.704 -21.484 1 96.12 78 ASN A C 1
ATOM 645 O O . ASN A 1 78 ? -8.492 -0.36 -20.469 1 96.12 78 ASN A O 1
ATOM 649 N N . THR A 1 79 ? -6.617 -1.094 -21.453 1 96.75 79 THR A N 1
ATOM 650 C CA . THR A 1 79 ? -5.816 -1.083 -20.234 1 96.75 79 THR A CA 1
ATOM 651 C C . THR A 1 79 ? -5.777 0.315 -19.625 1 96.75 79 THR A C 1
ATOM 653 O O . THR A 1 79 ? -5.961 0.475 -18.406 1 96.75 79 THR A O 1
ATOM 656 N N . LEU A 1 80 ? -5.578 1.279 -20.469 1 95.19 80 LEU A N 1
ATOM 657 C CA . LEU A 1 80 ? -5.551 2.666 -20.016 1 95.19 80 LEU A CA 1
ATOM 658 C C . LEU A 1 80 ? -6.898 3.074 -19.438 1 95.19 80 LEU A C 1
ATOM 660 O O . LEU A 1 80 ? -6.961 3.637 -18.344 1 95.19 80 LEU A O 1
ATOM 664 N N . LYS A 1 81 ? -7.902 2.785 -20.109 1 96 81 LYS A N 1
ATOM 665 C CA . LYS A 1 81 ? -9.258 3.166 -19.703 1 96 81 LYS A CA 1
ATOM 666 C C . LYS A 1 81 ? -9.633 2.521 -18.375 1 96 81 LYS A C 1
ATOM 668 O O . LYS A 1 81 ? -10.094 3.203 -17.469 1 96 81 LYS A O 1
ATOM 673 N N . ILE A 1 82 ? -9.445 1.243 -18.297 1 96.56 82 ILE A N 1
ATOM 674 C CA . ILE A 1 82 ? -9.898 0.521 -17.109 1 96.56 82 ILE A CA 1
ATOM 675 C C . ILE A 1 82 ? -9.023 0.899 -15.914 1 96.56 82 ILE A C 1
ATOM 677 O O . ILE A 1 82 ? -9.508 0.951 -14.781 1 96.56 82 ILE A O 1
ATOM 681 N N . SER A 1 83 ? -7.746 1.151 -16.156 1 95.69 83 SER A N 1
ATOM 682 C CA . SER A 1 83 ? -6.871 1.584 -15.07 1 95.69 83 SER A CA 1
ATOM 683 C C . SER A 1 83 ? -7.332 2.916 -14.484 1 95.69 83 SER A C 1
ATOM 685 O O . SER A 1 83 ? -7.398 3.076 -13.266 1 95.69 83 SER A O 1
ATOM 687 N N . LEU A 1 84 ? -7.648 3.846 -15.328 1 94.12 84 LEU A N 1
ATOM 688 C CA . LEU A 1 84 ? -8.102 5.156 -14.875 1 94.12 84 LEU A CA 1
ATOM 689 C C . LEU A 1 84 ? -9.477 5.059 -14.211 1 94.12 84 LEU A C 1
ATOM 691 O O . LEU A 1 84 ? -9.734 5.727 -13.211 1 94.12 84 LEU A O 1
ATOM 695 N N . LEU A 1 85 ? -10.266 4.277 -14.789 1 96.44 85 LEU A N 1
ATOM 696 C CA . LEU A 1 85 ? -11.594 4.078 -14.227 1 96.44 85 LEU A CA 1
ATOM 697 C C . LEU A 1 85 ? -11.508 3.475 -12.828 1 96.44 85 LEU A C 1
ATOM 699 O O . LEU A 1 85 ? -12.172 3.947 -11.898 1 96.44 85 LEU A O 1
ATOM 703 N N . TYR A 1 86 ? -10.75 2.451 -12.688 1 96.69 86 TYR A N 1
ATOM 704 C CA . TYR A 1 86 ? -10.586 1.782 -11.398 1 96.69 86 TYR A CA 1
ATOM 705 C C . TYR A 1 86 ? -10.039 2.746 -10.352 1 96.69 86 TYR A C 1
ATOM 707 O O . TYR A 1 86 ? -10.594 2.852 -9.25 1 96.69 86 TYR A O 1
ATOM 715 N N . ALA A 1 87 ? -8.969 3.377 -10.711 1 94.88 87 ALA A N 1
ATOM 716 C CA . ALA A 1 87 ? -8.359 4.316 -9.773 1 94.88 87 ALA A CA 1
ATOM 717 C C . ALA A 1 87 ? -9.336 5.426 -9.398 1 94.88 87 ALA A C 1
ATOM 719 O O . ALA A 1 87 ? -9.484 5.754 -8.219 1 94.88 87 ALA A O 1
ATOM 720 N N . GLY A 1 88 ? -9.977 5.988 -10.359 1 95.06 88 GLY A N 1
ATOM 721 C CA . GLY A 1 88 ? -10.922 7.066 -10.109 1 95.06 88 GLY A CA 1
ATOM 722 C C . GLY A 1 88 ? -12.094 6.648 -9.242 1 95.06 88 GLY A C 1
ATOM 723 O O . GLY A 1 88 ? -12.445 7.344 -8.289 1 95.06 88 GLY A O 1
ATOM 724 N N . VAL A 1 89 ? -12.656 5.562 -9.539 1 96.75 89 VAL A N 1
ATOM 725 C CA . VAL A 1 89 ? -13.844 5.09 -8.844 1 96.75 89 VAL A CA 1
ATOM 726 C C . VAL A 1 89 ? -13.492 4.734 -7.402 1 96.75 89 VAL A C 1
ATOM 728 O O . VAL A 1 89 ? -14.188 5.133 -6.465 1 96.75 89 VAL A O 1
ATOM 731 N N . THR A 1 90 ? -12.445 3.98 -7.176 1 96.81 90 THR A N 1
ATOM 732 C CA . THR A 1 90 ? -12.086 3.533 -5.832 1 96.81 90 THR A CA 1
ATOM 733 C C . THR A 1 90 ? -11.703 4.719 -4.949 1 96.81 90 THR A C 1
ATOM 735 O O . THR A 1 90 ? -12.18 4.836 -3.82 1 96.81 90 THR A O 1
ATOM 738 N N . VAL A 1 91 ? -10.875 5.602 -5.504 1 95.5 91 VAL A N 1
ATOM 739 C CA . VAL A 1 91 ? -10.414 6.742 -4.711 1 95.5 91 VAL A CA 1
ATOM 740 C C . VAL A 1 91 ? -11.609 7.621 -4.336 1 95.5 91 VAL A C 1
ATOM 742 O O . VAL A 1 91 ? -11.742 8.031 -3.182 1 95.5 91 VAL A O 1
ATOM 745 N N . THR A 1 92 ? -12.477 7.863 -5.285 1 96.19 92 THR A N 1
ATOM 746 C CA . THR A 1 92 ? -13.633 8.719 -5.043 1 96.19 92 THR A CA 1
ATOM 747 C C . THR A 1 92 ? -14.555 8.094 -4.004 1 96.19 92 THR A C 1
ATOM 749 O O . THR A 1 92 ? -14.969 8.766 -3.055 1 96.19 92 THR A O 1
ATOM 752 N N . LEU A 1 93 ? -14.859 6.902 -4.16 1 94.5 93 LEU A N 1
ATOM 753 C CA . LEU A 1 93 ? -15.773 6.234 -3.24 1 94.5 93 LEU A CA 1
ATOM 754 C C . LEU A 1 93 ? -15.164 6.125 -1.848 1 94.5 93 LEU A C 1
ATOM 756 O O . LEU A 1 93 ? -15.867 6.293 -0.845 1 94.5 93 LEU A O 1
ATOM 760 N N . GLU A 1 94 ? -13.914 5.793 -1.785 1 94.31 94 GLU A N 1
ATOM 761 C CA . GLU A 1 94 ? -13.25 5.676 -0.49 1 94.31 94 GLU A CA 1
ATOM 762 C C . GLU A 1 94 ? -13.18 7.027 0.217 1 94.31 94 GLU A C 1
ATOM 764 O O . GLU A 1 94 ? -13.281 7.098 1.443 1 94.31 94 GLU A O 1
ATOM 769 N N . LEU A 1 95 ? -12.953 8.062 -0.581 1 94.25 95 LEU A N 1
ATOM 770 C CA . LEU A 1 95 ? -12.945 9.398 0.009 1 94.25 95 LEU A CA 1
ATOM 771 C C . LEU A 1 95 ? -14.32 9.75 0.586 1 94.25 95 LEU A C 1
ATOM 773 O O . LEU A 1 95 ? -14.414 10.266 1.701 1 94.25 95 LEU A O 1
ATOM 777 N N . LEU A 1 96 ? -15.344 9.445 -0.153 1 93.31 96 LEU A N 1
ATOM 778 C CA . LEU A 1 96 ? -16.703 9.742 0.291 1 93.31 96 LEU A CA 1
ATOM 779 C C . LEU A 1 96 ? -17.078 8.898 1.503 1 93.31 96 LEU A C 1
ATOM 781 O O . LEU A 1 96 ? -17.594 9.422 2.492 1 93.31 96 LEU A O 1
ATOM 785 N N . LEU A 1 97 ? -16.797 7.688 1.405 1 92.25 97 LEU A N 1
ATOM 786 C CA . LEU A 1 97 ? -17.141 6.793 2.506 1 92.25 97 LEU A CA 1
ATOM 787 C C . LEU A 1 97 ? -16.281 7.086 3.73 1 92.25 97 LEU A C 1
ATOM 789 O O . LEU A 1 97 ? -16.781 7.105 4.855 1 92.25 97 LEU A O 1
ATOM 793 N N . GLY A 1 98 ? -14.977 7.23 3.475 1 92.88 98 GLY A N 1
ATOM 794 C CA . GLY A 1 98 ? -14.094 7.574 4.578 1 92.88 98 GLY A CA 1
ATOM 795 C C . GLY A 1 98 ? -14.5 8.844 5.297 1 92.88 98 GLY A C 1
ATOM 796 O O . GLY A 1 98 ? -14.484 8.898 6.527 1 92.88 98 GLY A O 1
ATOM 797 N N . LEU A 1 99 ? -14.844 9.852 4.555 1 93.62 99 LEU A N 1
ATOM 798 C CA . LEU A 1 99 ? -15.297 11.109 5.145 1 93.62 99 LEU A CA 1
ATOM 799 C C . LEU A 1 99 ? -16.609 10.906 5.91 1 93.62 99 LEU A C 1
ATOM 801 O O . LEU A 1 99 ? -16.766 11.422 7.02 1 93.62 99 LEU A O 1
ATOM 805 N N . GLY A 1 100 ? -17.547 10.219 5.266 1 92.06 100 GLY A N 1
ATOM 806 C CA . GLY A 1 100 ? -18.812 9.945 5.938 1 92.06 100 GLY A CA 1
ATOM 807 C C . GLY A 1 100 ? -18.641 9.234 7.266 1 92.06 100 GLY A C 1
ATOM 808 O O . GLY A 1 100 ? -19.234 9.625 8.266 1 92.06 100 GLY A O 1
ATOM 809 N N . ILE A 1 101 ? -17.812 8.25 7.309 1 91.19 101 ILE A N 1
ATOM 810 C CA . ILE A 1 101 ? -17.578 7.48 8.531 1 91.19 101 ILE A CA 1
ATOM 811 C C . ILE A 1 101 ? -16.859 8.352 9.555 1 91.19 101 ILE A C 1
ATOM 813 O O . ILE A 1 101 ? -17.172 8.312 10.742 1 91.19 101 ILE A O 1
ATOM 817 N N . ALA A 1 102 ? -15.891 9.094 9.07 1 91.75 102 ALA A N 1
ATOM 818 C CA . ALA A 1 102 ? -15.156 9.984 9.969 1 91.75 102 ALA A CA 1
ATOM 819 C C . ALA A 1 102 ? -16.094 10.984 10.641 1 91.75 102 ALA A C 1
ATOM 821 O O . ALA A 1 102 ? -15.953 11.273 11.828 1 91.75 102 ALA A O 1
ATOM 822 N N . LEU A 1 103 ? -17.031 11.469 9.93 1 90.81 103 LEU A N 1
ATOM 823 C CA . LEU A 1 103 ? -17.984 12.43 10.477 1 90.81 103 LEU A CA 1
ATOM 824 C C . LEU A 1 103 ? -18.875 11.773 11.531 1 90.81 103 LEU A C 1
ATOM 826 O O . LEU A 1 103 ? -19.219 12.398 12.539 1 90.81 103 LEU A O 1
ATOM 830 N N . LEU A 1 104 ? -19.234 10.531 11.242 1 88.56 104 LEU A N 1
ATOM 831 C CA . LEU A 1 104 ? -20.047 9.797 12.203 1 88.56 104 LEU A CA 1
ATOM 832 C C . LEU A 1 104 ? -19.281 9.531 13.492 1 88.56 104 LEU A C 1
ATOM 834 O O . LEU A 1 104 ? -19.875 9.5 14.57 1 88.56 104 LEU A O 1
ATOM 838 N N . LEU A 1 105 ? -18.016 9.422 13.336 1 89.56 105 LEU A N 1
ATOM 839 C CA . LEU A 1 105 ? -17.203 9.023 14.484 1 89.56 105 LEU A CA 1
ATOM 840 C C . LEU A 1 105 ? -16.438 10.203 15.055 1 89.56 105 LEU A C 1
ATOM 842 O O . LEU A 1 105 ? -15.547 10.031 15.891 1 89.56 105 LEU A O 1
ATOM 846 N N . GLN A 1 106 ? -16.781 11.32 14.656 1 89.94 106 GLN A N 1
ATOM 847 C CA . GLN A 1 106 ? -16 12.516 14.961 1 89.94 106 GLN A CA 1
ATOM 848 C C . GLN A 1 106 ? -15.977 12.781 16.469 1 89.94 106 GLN A C 1
ATOM 850 O O . GLN A 1 106 ? -14.945 13.195 17 1 89.94 106 GLN A O 1
ATOM 855 N N . ARG A 1 107 ? -17.078 12.523 17.109 1 88.88 107 ARG A N 1
ATOM 856 C CA . ARG A 1 107 ? -17.141 12.758 18.547 1 88.88 107 ARG A CA 1
ATOM 857 C C . ARG A 1 107 ? -16.281 11.758 19.312 1 88.88 107 ARG A C 1
ATOM 859 O O . ARG A 1 107 ? -16.281 10.562 19 1 88.88 107 ARG A O 1
ATOM 866 N N . ARG A 1 108 ? -15.617 12.344 20.297 1 86.88 108 ARG A N 1
ATOM 867 C CA . ARG A 1 108 ? -14.781 11.469 21.109 1 86.88 108 ARG A CA 1
ATOM 868 C C . ARG A 1 108 ? -15.602 10.75 22.172 1 86.88 108 ARG A C 1
ATOM 870 O O . ARG A 1 108 ? -16.125 11.375 23.094 1 86.88 108 ARG A O 1
ATOM 877 N N . SER A 1 109 ? -15.867 9.516 21.938 1 90.69 109 SER A N 1
ATOM 878 C CA . SER A 1 109 ? -16.547 8.641 22.891 1 90.69 109 SER A CA 1
ATOM 879 C C . SER A 1 109 ? -15.93 7.246 22.891 1 90.69 109 SER A C 1
ATOM 881 O O . SER A 1 109 ? -15.18 6.891 21.969 1 90.69 109 SER A O 1
ATOM 883 N N . THR A 1 110 ? -16.219 6.527 23.906 1 86.75 110 THR A N 1
ATOM 884 C CA . THR A 1 110 ? -15.688 5.168 24.016 1 86.75 110 THR A CA 1
ATOM 885 C C . THR A 1 110 ? -16.219 4.297 22.875 1 86.75 110 THR A C 1
ATOM 887 O O . THR A 1 110 ? -15.469 3.496 22.297 1 86.75 110 THR A O 1
ATOM 890 N N . VAL A 1 111 ? -17.422 4.477 22.531 1 85.88 111 VAL A N 1
ATOM 891 C CA . VAL A 1 111 ? -18.047 3.695 21.469 1 85.88 111 VAL A CA 1
ATOM 892 C C . VAL A 1 111 ? -17.422 4.062 20.125 1 85.88 111 VAL A C 1
ATOM 894 O O . VAL A 1 111 ? -17.047 3.184 19.344 1 85.88 111 VAL A O 1
ATOM 897 N N . ASN A 1 112 ? -17.25 5.371 19.859 1 87.06 112 ASN A N 1
ATOM 898 C CA . ASN A 1 112 ? -16.672 5.828 18.609 1 87.06 112 ASN A CA 1
ATOM 899 C C . ASN A 1 112 ? -15.219 5.391 18.469 1 87.06 112 ASN A C 1
ATOM 901 O O . ASN A 1 112 ? -14.773 5.031 17.375 1 87.06 112 ASN A O 1
ATOM 905 N N . ASN A 1 113 ? -14.578 5.379 19.547 1 82.12 113 ASN A N 1
ATOM 906 C CA . ASN A 1 113 ? -13.188 4.918 19.547 1 82.12 113 ASN A CA 1
ATOM 907 C C . ASN A 1 113 ? -13.102 3.42 19.25 1 82.12 113 ASN A C 1
ATOM 909 O O . ASN A 1 113 ? -12.258 2.98 18.469 1 82.12 113 ASN A O 1
ATOM 913 N N . PHE A 1 114 ? -14.008 2.75 19.859 1 79.19 114 PHE A N 1
ATOM 914 C CA . PHE A 1 114 ? -14.039 1.308 19.641 1 79.19 114 PHE A CA 1
ATOM 915 C C . PHE A 1 114 ? -14.352 0.979 18.188 1 79.19 114 PHE A C 1
ATOM 917 O O . PHE A 1 114 ? -13.695 0.128 17.594 1 79.19 114 PHE A O 1
ATOM 924 N N . ILE A 1 115 ? -15.289 1.634 17.641 1 80.62 115 ILE A N 1
ATOM 925 C CA . ILE A 1 115 ? -15.68 1.398 16.25 1 80.62 115 ILE A CA 1
ATOM 926 C C . ILE A 1 115 ? -14.547 1.793 15.312 1 80.62 115 ILE A C 1
ATOM 928 O O . ILE A 1 115 ? -14.258 1.089 14.344 1 80.62 115 ILE A O 1
ATOM 932 N N . SER A 1 116 ? -13.875 2.902 15.594 1 80.38 116 SER A N 1
ATOM 933 C CA . SER A 1 116 ? -12.773 3.363 14.758 1 80.38 116 SER A CA 1
ATOM 934 C C . SER A 1 116 ? -11.648 2.334 14.703 1 80.38 116 SER A C 1
ATOM 936 O O . SER A 1 116 ? -11.039 2.129 13.656 1 80.38 116 SER A O 1
ATOM 938 N N . ILE A 1 117 ? -11.547 1.662 15.719 1 73.56 117 ILE A N 1
ATOM 939 C CA . ILE A 1 117 ? -10.484 0.667 15.797 1 73.56 117 ILE A CA 1
ATOM 940 C C . ILE A 1 117 ? -10.898 -0.59 15.031 1 73.56 117 ILE A C 1
ATOM 942 O O . ILE A 1 117 ? -10.078 -1.197 14.336 1 73.56 117 ILE A O 1
ATOM 946 N N . MET A 1 118 ? -12.07 -0.992 15.195 1 75.44 118 MET A N 1
ATOM 947 C CA . MET A 1 118 ? -12.578 -2.166 14.492 1 75.44 118 MET A CA 1
ATOM 948 C C . MET A 1 118 ? -12.5 -1.971 12.984 1 75.44 118 MET A C 1
ATOM 950 O O . MET A 1 118 ? -12.289 -2.93 12.242 1 75.44 118 MET A O 1
ATOM 954 N N . LEU A 1 119 ? -12.664 -0.773 12.609 1 79.69 119 LEU A N 1
ATOM 955 C CA . LEU A 1 119 ? -12.688 -0.482 11.18 1 79.69 119 LEU A CA 1
ATOM 956 C C . LEU A 1 119 ? -11.281 -0.5 10.594 1 79.69 119 LEU A C 1
ATOM 958 O O . LEU A 1 119 ? -11.109 -0.549 9.375 1 79.69 119 LEU A O 1
ATOM 962 N N . LEU A 1 120 ? -10.258 -0.583 11.422 1 75.88 120 LEU A N 1
ATOM 963 C CA . LEU A 1 120 ? -8.883 -0.638 10.945 1 75.88 120 LEU A CA 1
ATOM 964 C C . LEU A 1 120 ? -8.484 -2.068 10.609 1 75.88 120 LEU A C 1
ATOM 966 O O . LEU A 1 120 ? -7.461 -2.293 9.953 1 75.88 120 LEU A O 1
ATOM 970 N N . LEU A 1 121 ? -9.328 -3.02 10.875 1 75.06 121 LEU A N 1
ATOM 971 C CA . LEU A 1 121 ? -9.016 -4.438 10.734 1 75.06 121 LEU A CA 1
ATOM 972 C C . LEU A 1 121 ? -8.695 -4.785 9.281 1 75.06 121 LEU A C 1
ATOM 974 O O . LEU A 1 121 ? -7.727 -5.496 9.008 1 75.06 121 LEU A O 1
ATOM 978 N N . PRO A 1 122 ? -9.508 -4.27 8.336 1 79.38 122 PRO A N 1
ATOM 979 C CA . PRO A 1 122 ? -9.227 -4.625 6.941 1 79.38 122 PRO A CA 1
ATOM 980 C C . PRO A 1 122 ? -7.859 -4.129 6.477 1 79.38 122 PRO A C 1
ATOM 982 O O . PRO A 1 122 ? -7.23 -4.758 5.617 1 79.38 122 PRO A O 1
ATOM 985 N N . LEU A 1 123 ? -7.383 -3.068 7.086 1 77.06 123 LEU A N 1
ATOM 986 C CA . LEU A 1 123 ? -6.113 -2.477 6.684 1 77.06 123 LEU A CA 1
ATOM 987 C C . LEU A 1 123 ? -4.945 -3.379 7.07 1 77.06 123 LEU A C 1
ATOM 989 O O . LEU A 1 123 ? -3.834 -3.213 6.57 1 77.06 123 LEU A O 1
ATOM 993 N N . MET A 1 124 ? -5.238 -4.363 7.848 1 77.31 124 MET A N 1
ATOM 994 C CA . MET A 1 124 ? -4.172 -5.242 8.32 1 77.31 124 MET A CA 1
ATOM 995 C C . MET A 1 124 ? -4.078 -6.496 7.461 1 77.31 124 MET A C 1
ATOM 997 O O . MET A 1 124 ? -3.158 -7.301 7.625 1 77.31 124 MET A O 1
ATOM 1001 N N . THR A 1 125 ? -4.961 -6.664 6.637 1 83.56 125 THR A N 1
ATOM 1002 C CA . THR A 1 125 ? -4.992 -7.82 5.742 1 83.56 125 THR A CA 1
ATOM 1003 C C . THR A 1 125 ? -4.312 -7.492 4.418 1 83.56 125 THR A C 1
ATOM 1005 O O . THR A 1 125 ? -4.625 -6.48 3.787 1 83.56 125 THR A O 1
ATOM 1008 N N . ALA A 1 126 ? -3.326 -8.328 4.098 1 88.5 126 ALA A N 1
ATOM 1009 C CA . ALA A 1 126 ? -2.746 -8.156 2.77 1 88.5 126 ALA A CA 1
ATOM 1010 C C . ALA A 1 126 ? -3.826 -8.195 1.691 1 88.5 126 ALA A C 1
ATOM 1012 O O . ALA A 1 126 ? -4.746 -9.008 1.756 1 88.5 126 ALA A O 1
ATOM 1013 N N . PRO A 1 127 ? -3.686 -7.332 0.775 1 89.88 127 PRO A N 1
ATOM 1014 C CA . PRO A 1 127 ? -4.719 -7.266 -0.26 1 89.88 127 PRO A CA 1
ATOM 1015 C C . PRO A 1 127 ? -4.922 -8.602 -0.978 1 89.88 127 PRO A C 1
ATOM 1017 O O . PRO A 1 127 ? -6.051 -8.953 -1.322 1 89.88 127 PRO A O 1
ATOM 1020 N N . ALA A 1 128 ? -3.85 -9.336 -1.228 1 87.81 128 ALA A N 1
ATOM 1021 C CA . ALA A 1 128 ? -3.975 -10.648 -1.866 1 87.81 128 ALA A CA 1
ATOM 1022 C C . ALA A 1 128 ? -4.832 -11.586 -1.026 1 87.81 128 ALA A C 1
ATOM 1024 O O . ALA A 1 128 ? -5.676 -12.312 -1.561 1 87.81 128 ALA A O 1
ATOM 1025 N N . LEU A 1 129 ? -4.645 -11.523 0.256 1 87.12 129 LEU A N 1
ATOM 1026 C CA . LEU A 1 129 ? -5.414 -12.375 1.163 1 87.12 129 LEU A CA 1
ATOM 1027 C C . LEU A 1 129 ? -6.863 -11.898 1.252 1 87.12 129 LEU A C 1
ATOM 1029 O O . LEU A 1 129 ? -7.781 -12.719 1.348 1 87.12 129 LEU A O 1
ATOM 1033 N N . ALA A 1 130 ? -7.004 -10.641 1.299 1 89.31 130 ALA A N 1
ATOM 1034 C CA . ALA A 1 130 ? -8.359 -10.094 1.276 1 89.31 130 ALA A CA 1
ATOM 1035 C C . ALA A 1 130 ? -9.133 -10.586 0.058 1 89.31 130 ALA A C 1
ATOM 1037 O O . ALA A 1 130 ? -10.289 -10.984 0.172 1 89.31 130 ALA A O 1
ATOM 1038 N N . ALA A 1 131 ? -8.477 -10.547 -1.041 1 90.25 131 ALA A N 1
ATOM 1039 C CA . ALA A 1 131 ? -9.117 -11 -2.273 1 90.25 131 ALA A CA 1
ATOM 1040 C C . ALA A 1 131 ? -9.516 -12.469 -2.174 1 90.25 131 ALA A C 1
ATOM 1042 O O . ALA A 1 131 ? -10.602 -12.859 -2.631 1 90.25 131 ALA A O 1
ATOM 1043 N N . LEU A 1 132 ? -8.719 -13.273 -1.619 1 84.12 132 LEU A N 1
ATOM 1044 C CA . LEU A 1 132 ? -9.016 -14.695 -1.472 1 84.12 132 LEU A CA 1
ATOM 1045 C C . LEU A 1 132 ? -10.203 -14.906 -0.534 1 84.12 132 LEU A C 1
ATOM 1047 O O . LEU A 1 132 ? -11.055 -15.758 -0.793 1 84.12 132 LEU A O 1
ATOM 1051 N N . MET A 1 133 ? -10.164 -14.172 0.542 1 84.5 133 MET A N 1
ATOM 1052 C CA . MET A 1 133 ? -11.289 -14.234 1.469 1 84.5 133 MET A CA 1
ATOM 1053 C C . MET A 1 133 ? -12.594 -13.883 0.765 1 84.5 133 MET A C 1
ATOM 1055 O O . MET A 1 133 ? -13.609 -14.547 0.96 1 84.5 133 MET A O 1
ATOM 1059 N N . TRP A 1 134 ? -12.547 -12.883 -0.004 1 90.06 134 TRP A N 1
ATOM 1060 C CA . TRP A 1 134 ? -13.742 -12.445 -0.718 1 90.06 134 TRP A CA 1
ATOM 1061 C C . TRP A 1 134 ? -14.156 -13.477 -1.767 1 90.06 134 TRP A C 1
ATOM 1063 O O . TRP A 1 134 ? -15.344 -13.648 -2.045 1 90.06 134 TRP A O 1
ATOM 1073 N N . LYS A 1 135 ? -13.203 -14.133 -2.346 1 87.69 135 LYS A N 1
ATOM 1074 C CA . LYS A 1 135 ? -13.531 -15.211 -3.273 1 87.69 135 LYS A CA 1
ATOM 1075 C C . LYS A 1 135 ? -14.336 -16.312 -2.582 1 87.69 135 LYS A C 1
ATOM 1077 O O . LYS A 1 135 ? -15.281 -16.844 -3.154 1 87.69 135 LYS A O 1
ATOM 1082 N N . LEU A 1 136 ? -13.938 -16.594 -1.396 1 84.19 136 LEU A N 1
ATOM 1083 C CA . LEU A 1 136 ? -14.664 -17.594 -0.621 1 84.19 136 LEU A CA 1
ATOM 1084 C C . LEU A 1 136 ? -16.062 -17.094 -0.267 1 84.19 136 LEU A C 1
ATOM 1086 O O . LEU A 1 136 ? -17.031 -17.844 -0.375 1 84.19 136 LEU A O 1
ATOM 1090 N N . MET A 1 137 ? -16.141 -15.891 0.098 1 89.38 137 MET A N 1
ATOM 1091 C CA . MET A 1 137 ? -17.406 -15.336 0.541 1 89.38 137 MET A CA 1
ATOM 1092 C C . MET A 1 137 ? -18.375 -15.172 -0.632 1 89.38 137 MET A C 1
ATOM 1094 O O . MET A 1 137 ? -19.594 -15.18 -0.448 1 89.38 137 MET A O 1
ATOM 1098 N N . THR A 1 138 ? -17.859 -15.016 -1.814 1 91.19 138 THR A N 1
ATOM 1099 C CA . THR A 1 138 ? -18.688 -14.773 -2.986 1 91.19 138 THR A CA 1
ATOM 1100 C C . THR A 1 138 ? -18.938 -16.078 -3.75 1 91.19 138 THR A C 1
ATOM 1102 O O . THR A 1 138 ? -19.547 -16.062 -4.828 1 91.19 138 THR A O 1
ATOM 1105 N N . ASN A 1 139 ? -18.469 -17.125 -3.215 1 87.75 139 ASN A N 1
ATOM 1106 C CA . ASN A 1 139 ? -18.734 -18.422 -3.836 1 87.75 139 ASN A CA 1
ATOM 1107 C C . ASN A 1 139 ? -20.234 -18.672 -3.969 1 87.75 139 ASN A C 1
ATOM 1109 O O . ASN A 1 139 ? -20.984 -18.516 -3.006 1 87.75 139 ASN A O 1
ATOM 1113 N N . PRO A 1 140 ? -20.625 -19.031 -5.105 1 85.88 140 PRO A N 1
ATOM 1114 C CA . PRO A 1 140 ? -22.062 -19.219 -5.324 1 85.88 140 PRO A CA 1
ATOM 1115 C C . PRO A 1 140 ? -22.641 -20.359 -4.484 1 85.88 140 PRO A C 1
ATOM 1117 O O . PRO A 1 140 ? -23.812 -20.328 -4.121 1 85.88 140 PRO A O 1
ATOM 1120 N N . GLY A 1 141 ? -21.953 -21.344 -4.188 1 81.31 141 GLY A N 1
ATOM 1121 C CA . GLY A 1 141 ? -22.438 -22.516 -3.49 1 81.31 141 GLY A CA 1
ATOM 1122 C C . GLY A 1 141 ? -22.5 -22.328 -1.985 1 81.31 141 GLY A C 1
ATOM 1123 O O . GLY A 1 141 ? -23.484 -22.703 -1.35 1 81.31 141 GLY A O 1
ATOM 1124 N N . PHE A 1 142 ? -21.578 -21.641 -1.378 1 80.44 142 PHE A N 1
ATOM 1125 C CA . PHE A 1 142 ? -21.547 -21.656 0.08 1 80.44 142 PHE A CA 1
ATOM 1126 C C . PHE A 1 142 ? -21.109 -20.297 0.621 1 80.44 142 PHE A C 1
ATOM 1128 O O . PHE A 1 142 ? -21.016 -20.109 1.836 1 80.44 142 PHE A O 1
ATOM 1135 N N . GLY A 1 143 ? -20.984 -19.328 -0.201 1 86.56 143 GLY A N 1
ATOM 1136 C CA . GLY A 1 143 ? -20.484 -18.031 0.252 1 86.56 143 GLY A CA 1
ATOM 1137 C C . GLY A 1 143 ? -21.531 -17.203 0.964 1 86.56 143 GLY A C 1
ATOM 1138 O O . GLY A 1 143 ? -22.688 -17.141 0.532 1 86.56 143 GLY A O 1
ATOM 1139 N N . ILE A 1 144 ? -21.125 -16.578 2.004 1 86.19 144 ILE A N 1
ATOM 1140 C CA . ILE A 1 144 ? -22.047 -15.789 2.826 1 86.19 144 ILE A CA 1
ATOM 1141 C C . ILE A 1 144 ? -22.578 -14.609 2.02 1 86.19 144 ILE A C 1
ATOM 1143 O O . ILE A 1 144 ? -23.734 -14.219 2.168 1 86.19 144 ILE A O 1
ATOM 1147 N N . LEU A 1 145 ? -21.734 -14.008 1.226 1 88.81 145 LEU A N 1
ATOM 1148 C CA . LEU A 1 145 ? -22.188 -12.852 0.457 1 88.81 145 LEU A CA 1
ATOM 1149 C C . LEU A 1 145 ? -23.156 -13.273 -0.641 1 88.81 145 LEU A C 1
ATOM 1151 O O . LEU A 1 145 ? -24.078 -12.531 -0.975 1 88.81 145 LEU A O 1
ATOM 1155 N N . SER A 1 146 ? -22.875 -14.391 -1.194 1 90.06 146 SER A N 1
ATOM 1156 C CA . SER A 1 146 ? -23.828 -14.922 -2.164 1 90.06 146 SER A CA 1
ATOM 1157 C C . SER A 1 146 ? -25.172 -15.234 -1.508 1 90.06 146 SER A C 1
ATOM 1159 O O . SER A 1 146 ? -26.219 -14.992 -2.098 1 90.06 146 SER A O 1
ATOM 1161 N N . TYR A 1 147 ? -25.109 -15.719 -0.311 1 88.25 147 TYR A N 1
ATOM 1162 C CA . TYR A 1 147 ? -26.328 -15.969 0.451 1 88.25 147 TYR A CA 1
ATOM 1163 C C . TYR A 1 147 ? -27.078 -14.672 0.718 1 88.25 147 TYR A C 1
ATOM 1165 O O . TYR A 1 147 ? -28.281 -14.578 0.474 1 88.25 147 TYR A O 1
ATOM 1173 N N . LEU A 1 148 ? -26.375 -13.688 1.163 1 87 148 LEU A N 1
ATOM 1174 C CA . LEU A 1 148 ? -26.984 -12.406 1.462 1 87 148 LEU A CA 1
ATOM 1175 C C . LEU A 1 148 ? -27.578 -11.773 0.2 1 87 148 LEU A C 1
ATOM 1177 O O . LEU A 1 148 ? -28.641 -11.156 0.245 1 87 148 LEU A O 1
ATOM 1181 N N . ALA A 1 149 ? -26.875 -11.883 -0.888 1 88.81 149 ALA A N 1
ATOM 1182 C CA . ALA A 1 149 ? -27.391 -11.383 -2.164 1 88.81 149 ALA A CA 1
ATOM 1183 C C . ALA A 1 149 ? -28.688 -12.086 -2.553 1 88.81 149 ALA A C 1
ATOM 1185 O O . ALA A 1 149 ? -29.609 -11.453 -3.07 1 88.81 149 ALA A O 1
ATOM 1186 N N . SER A 1 150 ? -28.703 -13.336 -2.324 1 90.69 150 SER A N 1
ATOM 1187 C CA . SER A 1 150 ? -29.906 -14.102 -2.664 1 90.69 150 S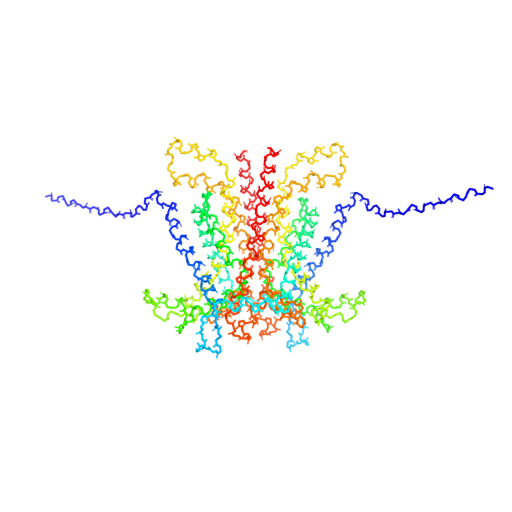ER A CA 1
ATOM 1188 C C . SER A 1 150 ? -31.109 -13.641 -1.845 1 90.69 150 SER A C 1
ATOM 1190 O O . SER A 1 150 ? -32.25 -13.68 -2.324 1 90.69 150 SER A O 1
ATOM 1192 N N . LEU A 1 151 ? -30.875 -13.164 -0.659 1 90.19 151 LEU A N 1
ATOM 1193 C CA . LEU A 1 151 ? -31.938 -12.703 0.221 1 90.19 151 LEU A CA 1
ATOM 1194 C C . LEU A 1 151 ? -32.594 -11.445 -0.332 1 90.19 151 LEU A C 1
ATOM 1196 O O . LEU A 1 151 ? -33.75 -11.172 -0.039 1 90.19 151 LEU A O 1
ATOM 1200 N N . VAL A 1 152 ? -31.875 -10.711 -1.13 1 90.25 152 VAL A N 1
ATOM 1201 C CA . VAL A 1 152 ? -32.438 -9.469 -1.645 1 90.25 152 VAL A CA 1
ATOM 1202 C C . VAL A 1 152 ? -32.844 -9.648 -3.107 1 90.25 152 VAL A C 1
ATOM 1204 O O . VAL A 1 152 ? -33.062 -8.672 -3.828 1 90.25 152 VAL A O 1
ATOM 1207 N N . GLY A 1 153 ? -32.75 -10.867 -3.604 1 89.12 153 GLY A N 1
ATOM 1208 C CA . GLY A 1 153 ? -33.312 -11.172 -4.914 1 89.12 153 GLY A CA 1
ATOM 1209 C C . GLY A 1 153 ? -32.25 -11.32 -5.988 1 89.12 153 GLY A C 1
ATOM 1210 O O . GLY A 1 153 ? -32.594 -11.469 -7.168 1 89.12 153 GLY A O 1
ATOM 1211 N N . LEU A 1 154 ? -31.047 -11.227 -5.641 1 90.12 154 LEU A N 1
ATOM 1212 C CA . LEU A 1 154 ? -29.969 -11.398 -6.605 1 90.12 154 LEU A CA 1
ATOM 1213 C C . LEU A 1 154 ? -29.469 -12.836 -6.605 1 90.12 154 LEU A C 1
ATOM 1215 O O . LEU A 1 154 ? -28.344 -13.109 -6.176 1 90.12 154 LEU A O 1
ATOM 1219 N N . GLU A 1 155 ? -30.281 -13.656 -7.258 1 85.56 155 GLU A N 1
ATOM 1220 C CA . GLU A 1 155 ? -29.938 -15.07 -7.312 1 85.56 155 GLU A CA 1
ATOM 1221 C C . GLU A 1 155 ? -28.844 -15.336 -8.344 1 85.56 155 GLU A C 1
ATOM 1223 O O . GLU A 1 155 ? -28.844 -14.75 -9.43 1 85.56 155 GLU A O 1
ATOM 1228 N N . ASN A 1 156 ? -27.906 -16.031 -8.047 1 84.31 156 ASN A N 1
ATOM 1229 C CA . ASN A 1 156 ? -26.812 -16.438 -8.914 1 84.31 156 ASN A CA 1
ATOM 1230 C C . ASN A 1 156 ? -25.984 -15.25 -9.367 1 84.31 156 ASN A C 1
ATOM 1232 O O . ASN A 1 156 ? -25.656 -15.125 -10.555 1 84.31 156 ASN A O 1
ATOM 1236 N N . PHE A 1 157 ? -25.891 -14.406 -8.453 1 89.88 157 PHE A N 1
ATOM 1237 C CA . PHE A 1 157 ? -25.031 -13.273 -8.766 1 89.88 157 PHE A CA 1
ATOM 1238 C C . PHE A 1 157 ? -23.625 -13.734 -9.125 1 89.88 157 PHE A C 1
ATOM 1240 O O . PHE A 1 157 ? -23.031 -14.547 -8.414 1 89.88 157 PHE A O 1
ATOM 1247 N N . ARG A 1 158 ? -23.031 -13.367 -10.234 1 90.56 158 ARG A N 1
ATOM 1248 C CA . ARG A 1 158 ? -21.812 -13.922 -10.805 1 90.56 158 ARG A CA 1
ATOM 1249 C C . ARG A 1 158 ? -20.578 -13.172 -10.305 1 90.56 158 ARG A C 1
ATOM 1251 O O . ARG A 1 158 ? -19.453 -13.57 -10.578 1 90.56 158 ARG A O 1
ATOM 1258 N N . TRP A 1 159 ? -20.766 -12.211 -9.469 1 93.12 159 TRP A N 1
ATOM 1259 C CA . TRP A 1 159 ? -19.703 -11.414 -8.836 1 93.12 159 TRP A CA 1
ATOM 1260 C C . TRP A 1 159 ? -18.562 -11.164 -9.797 1 93.12 159 TRP A C 1
ATOM 1262 O O . TRP A 1 159 ? -18.734 -10.5 -10.82 1 93.12 159 TRP A O 1
ATOM 1272 N N . ALA A 1 160 ? -17.359 -11.68 -9.656 1 92.19 160 ALA A N 1
ATOM 1273 C CA . ALA A 1 160 ? -16.156 -11.398 -10.445 1 92.19 160 ALA A CA 1
ATOM 1274 C C . ALA A 1 160 ? -16.141 -12.227 -11.727 1 92.19 160 ALA A C 1
ATOM 1276 O O . ALA A 1 160 ? -15.289 -12.016 -12.594 1 92.19 160 ALA A O 1
ATOM 1277 N N . SER A 1 161 ? -17.125 -13.07 -11.914 1 91.44 161 SER A N 1
ATOM 1278 C CA . SER A 1 161 ? -17.078 -14.023 -13.016 1 91.44 161 SER A CA 1
ATOM 1279 C C . SER A 1 161 ? -17.766 -13.477 -14.258 1 91.44 161 SER A C 1
ATOM 1281 O O . SER A 1 161 ? -17.719 -14.086 -15.328 1 91.44 161 SER A O 1
ATOM 1283 N N . SER A 1 162 ? -18.391 -12.336 -14.086 1 93.69 162 SER A N 1
ATOM 1284 C CA . SER A 1 162 ? -19.062 -11.688 -15.211 1 93.69 162 SER A CA 1
ATOM 1285 C C . SER A 1 162 ? -18.438 -10.328 -15.508 1 93.69 162 SER A C 1
ATOM 1287 O O . SER A 1 162 ? -18.078 -9.586 -14.586 1 93.69 162 SER A O 1
ATOM 1289 N N . PRO A 1 163 ? -18.312 -10.008 -16.812 1 93.81 163 PRO A N 1
ATOM 1290 C CA . PRO A 1 163 ? -17.75 -8.711 -17.172 1 93.81 163 PRO A CA 1
ATOM 1291 C C . PRO A 1 163 ? -18.531 -7.535 -16.609 1 93.81 163 PRO A C 1
ATOM 1293 O O . PRO A 1 163 ? -17.969 -6.488 -16.297 1 93.81 163 PRO A O 1
ATOM 1296 N N . ASP A 1 164 ? -19.766 -7.766 -16.391 1 93.62 164 ASP A N 1
ATOM 1297 C CA . ASP A 1 164 ? -20.641 -6.676 -15.953 1 93.62 164 ASP A CA 1
ATOM 1298 C C . ASP A 1 164 ? -20.469 -6.414 -14.461 1 93.62 164 ASP A C 1
ATOM 1300 O O . ASP A 1 164 ? -20.75 -5.312 -13.984 1 93.62 164 ASP A O 1
ATOM 1304 N N . THR A 1 165 ? -20.016 -7.438 -13.727 1 95 165 THR A N 1
ATOM 1305 C CA . THR A 1 165 ? -20.016 -7.293 -12.273 1 95 165 THR A CA 1
ATOM 1306 C C . THR A 1 165 ? -18.594 -7.383 -11.727 1 95 165 THR A C 1
ATOM 1308 O O . THR A 1 165 ? -18.375 -7.164 -10.539 1 95 165 THR A O 1
ATOM 1311 N N . ALA A 1 166 ? -17.688 -7.668 -12.617 1 96.12 166 ALA A N 1
ATOM 1312 C CA . ALA A 1 166 ? -16.297 -7.867 -12.188 1 96.12 166 ALA A CA 1
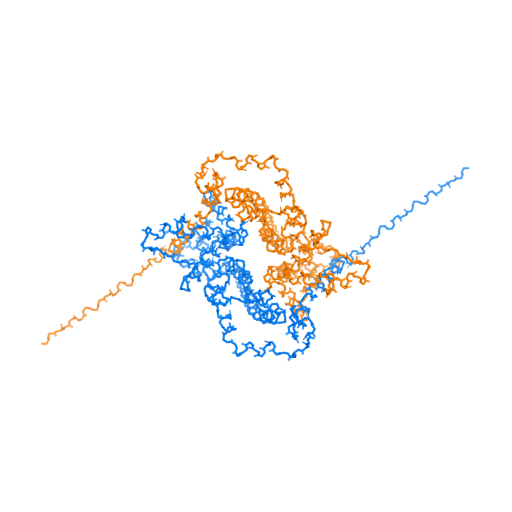ATOM 1313 C C . ALA A 1 166 ? -15.742 -6.602 -11.547 1 96.12 166 ALA A C 1
ATOM 1315 O O . ALA A 1 166 ? -15.141 -6.656 -10.469 1 96.12 166 ALA A O 1
ATOM 1316 N N . LEU A 1 167 ? -15.984 -5.48 -12.219 1 96.69 167 LEU A N 1
ATOM 1317 C CA . LEU A 1 167 ? -15.484 -4.219 -11.688 1 96.69 167 LEU A CA 1
ATOM 1318 C C . LEU A 1 167 ? -16.094 -3.918 -10.32 1 96.69 167 LEU A C 1
ATOM 1320 O O . LEU A 1 167 ? -15.375 -3.549 -9.391 1 96.69 167 LEU A O 1
ATOM 1324 N N . LEU A 1 168 ? -17.312 -4.09 -10.18 1 95.12 168 LEU A N 1
ATOM 1325 C CA . LEU A 1 168 ? -18 -3.861 -8.914 1 95.12 168 LEU A CA 1
ATOM 1326 C C . LEU A 1 168 ? -17.406 -4.723 -7.809 1 95.12 168 LEU A C 1
ATOM 1328 O O . LEU A 1 168 ? -17.172 -4.242 -6.695 1 95.12 168 LEU A O 1
ATOM 1332 N N . THR A 1 169 ? -17.156 -5.938 -8.125 1 95.06 169 THR A N 1
ATOM 1333 C CA . THR A 1 169 ? -16.656 -6.887 -7.133 1 95.06 169 THR A CA 1
ATOM 1334 C C . THR A 1 169 ? -15.281 -6.461 -6.621 1 95.06 169 THR A C 1
ATOM 1336 O O . THR A 1 169 ? -15.055 -6.41 -5.41 1 95.06 169 THR A O 1
ATOM 1339 N N . VAL A 1 170 ? -14.391 -6.105 -7.531 1 96.5 170 VAL A N 1
ATOM 1340 C CA . VAL A 1 170 ? -13.031 -5.754 -7.109 1 96.5 170 VAL A CA 1
ATOM 1341 C C . VAL A 1 170 ? -13.047 -4.406 -6.395 1 96.5 170 VAL A C 1
ATOM 1343 O O . VAL A 1 170 ? -12.273 -4.176 -5.469 1 96.5 170 VAL A O 1
ATOM 1346 N N . VAL A 1 171 ? -13.914 -3.516 -6.777 1 95.81 171 VAL A N 1
ATOM 1347 C CA . VAL A 1 171 ? -14.047 -2.217 -6.125 1 95.81 171 VAL A CA 1
ATOM 1348 C C . VAL A 1 171 ? -14.523 -2.408 -4.688 1 95.81 171 VAL A C 1
ATOM 1350 O O . VAL A 1 171 ? -14.047 -1.734 -3.773 1 95.81 171 VAL A O 1
ATOM 1353 N N . LEU A 1 172 ? -15.414 -3.326 -4.48 1 92.56 172 LEU A N 1
ATOM 1354 C CA . LEU A 1 172 ? -15.898 -3.602 -3.137 1 92.56 172 LEU A CA 1
ATOM 1355 C C . LEU A 1 172 ? -14.773 -4.102 -2.238 1 92.56 172 LEU A C 1
ATOM 1357 O O . LEU A 1 172 ? -14.672 -3.695 -1.078 1 92.56 172 LEU A O 1
ATOM 1361 N N . VAL A 1 173 ? -13.969 -5.004 -2.756 1 92.88 173 VAL A N 1
ATOM 1362 C CA . VAL A 1 173 ? -12.836 -5.516 -1.989 1 92.88 173 VAL A CA 1
ATOM 1363 C C . VAL A 1 173 ? -11.867 -4.375 -1.666 1 92.88 173 VAL A C 1
ATOM 1365 O O . VAL A 1 173 ? -11.391 -4.266 -0.536 1 92.88 173 VAL A O 1
ATOM 1368 N N . ASP A 1 174 ? -11.617 -3.566 -2.654 1 94.69 174 ASP A N 1
ATOM 1369 C CA . ASP A 1 174 ? -10.711 -2.434 -2.504 1 94.69 174 ASP A CA 1
ATOM 1370 C C . ASP A 1 174 ? -11.211 -1.466 -1.435 1 94.69 174 ASP A C 1
ATOM 1372 O O . ASP A 1 174 ? -10.445 -1.035 -0.571 1 94.69 174 ASP A O 1
ATOM 1376 N N . ILE A 1 175 ? -12.453 -1.2 -1.503 1 92.44 175 ILE A N 1
ATOM 1377 C CA . ILE A 1 175 ? -13.07 -0.309 -0.529 1 92.44 175 ILE A CA 1
ATOM 1378 C C . ILE A 1 175 ? -12.953 -0.911 0.87 1 92.44 175 ILE A C 1
ATOM 1380 O O . ILE A 1 175 ? -12.664 -0.2 1.835 1 92.44 175 ILE A O 1
ATOM 1384 N N . TRP A 1 176 ? -13.203 -2.096 0.912 1 91.06 176 TRP A N 1
ATOM 1385 C CA . TRP A 1 176 ? -13.102 -2.779 2.197 1 91.06 176 TRP A CA 1
ATOM 1386 C C . TRP A 1 176 ? -11.703 -2.645 2.777 1 91.06 176 TRP A C 1
ATOM 1388 O O . TRP A 1 176 ? -11.539 -2.365 3.969 1 91.06 176 TRP A O 1
ATOM 1398 N N . VAL A 1 177 ? -10.75 -2.773 1.995 1 90 177 VAL A N 1
ATOM 1399 C CA . VAL A 1 177 ? -9.367 -2.809 2.449 1 90 177 VAL A CA 1
ATOM 1400 C C . VAL A 1 177 ? -8.891 -1.396 2.777 1 90 177 VAL A C 1
ATOM 1402 O O . VAL A 1 177 ? -8.234 -1.175 3.799 1 90 177 VAL A O 1
ATOM 1405 N N . TYR A 1 178 ? -9.281 -0.342 2.002 1 90.62 178 TYR A N 1
ATOM 1406 C CA . TYR A 1 178 ? -8.516 0.899 2.047 1 90.62 178 TYR A CA 1
ATOM 1407 C C . TYR A 1 178 ? -9.359 2.037 2.611 1 90.62 178 TYR A C 1
ATOM 1409 O O . TYR A 1 178 ? -8.828 3.094 2.963 1 90.62 178 TYR A O 1
ATOM 1417 N N . THR A 1 179 ? -10.641 1.864 2.709 1 90.94 179 THR A N 1
ATOM 1418 C CA . THR A 1 179 ? -11.477 2.92 3.277 1 90.94 179 THR A CA 1
ATOM 1419 C C . THR A 1 179 ? -11.016 3.262 4.695 1 90.94 179 THR A C 1
ATOM 1421 O O . THR A 1 179 ? -11.016 4.434 5.082 1 90.94 179 THR A O 1
ATOM 1424 N N . PRO A 1 180 ? -10.641 2.27 5.43 1 85.69 180 PRO A N 1
ATOM 1425 C CA . PRO A 1 180 ? -10.203 2.57 6.797 1 85.69 180 PRO A CA 1
ATOM 1426 C C . PRO A 1 180 ? -9.031 3.549 6.836 1 85.69 180 PRO A C 1
ATOM 1428 O O . PRO 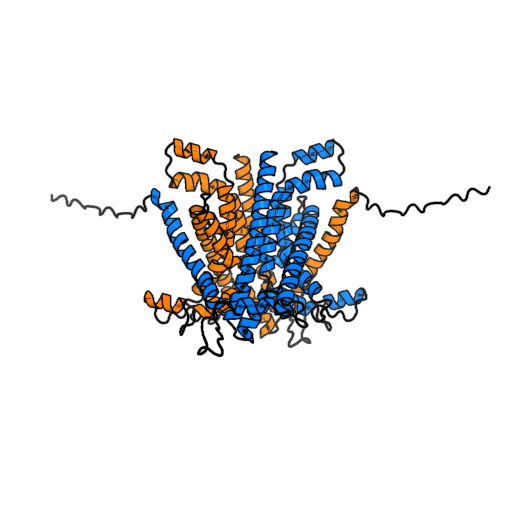A 1 180 ? -8.945 4.383 7.742 1 85.69 180 PRO A O 1
ATOM 1431 N N . PHE A 1 181 ? -8.195 3.469 5.898 1 83.81 181 PHE A N 1
ATOM 1432 C CA . PHE A 1 181 ? -7.07 4.391 5.828 1 83.81 181 PHE A CA 1
ATOM 1433 C C . PHE A 1 181 ? -7.555 5.828 5.664 1 83.81 181 PHE A C 1
ATOM 1435 O O . PHE A 1 181 ? -7.086 6.73 6.359 1 83.81 181 PHE A O 1
ATOM 1442 N N . ILE A 1 182 ? -8.414 6.035 4.797 1 89.25 182 ILE A N 1
ATOM 1443 C CA . ILE A 1 182 ? -8.961 7.367 4.547 1 89.25 182 ILE A CA 1
ATOM 1444 C C . ILE A 1 182 ? -9.734 7.844 5.773 1 89.25 182 ILE A C 1
ATOM 1446 O O . ILE A 1 182 ? -9.617 9 6.184 1 89.25 182 ILE A O 1
ATOM 1450 N N . MET A 1 183 ? -10.445 6.992 6.277 1 88.38 183 MET A N 1
ATOM 1451 C CA . MET A 1 183 ? -11.266 7.328 7.438 1 88.38 183 MET A CA 1
ATOM 1452 C C . MET A 1 183 ? -10.398 7.793 8.602 1 88.38 183 MET A C 1
ATOM 1454 O O . MET A 1 183 ? -10.68 8.82 9.219 1 88.38 183 MET A O 1
ATOM 1458 N N . ILE A 1 184 ? -9.375 7.031 8.859 1 84.19 184 ILE A N 1
ATOM 1459 C CA . ILE A 1 184 ? -8.547 7.355 10.016 1 84.19 184 ILE A CA 1
ATOM 1460 C C . ILE A 1 184 ? -7.832 8.68 9.781 1 84.19 184 ILE A C 1
ATOM 1462 O O . ILE A 1 184 ? -7.676 9.484 10.711 1 84.19 184 ILE A O 1
ATOM 1466 N N . LEU A 1 185 ? -7.336 8.891 8.641 1 82.88 185 LEU A N 1
ATOM 1467 C CA . LEU A 1 185 ? -6.652 10.133 8.328 1 82.88 185 LEU A CA 1
ATOM 1468 C C . LEU A 1 185 ? -7.602 11.32 8.461 1 82.88 185 LEU A C 1
ATOM 1470 O O . LEU A 1 185 ? -7.246 12.344 9.055 1 82.88 185 LEU A O 1
ATOM 1474 N N . LEU A 1 186 ? -8.773 11.195 7.957 1 89.31 186 LEU A N 1
ATOM 1475 C CA . LEU A 1 186 ? -9.727 12.297 8 1 89.31 186 LEU A CA 1
ATOM 1476 C C . LEU A 1 186 ? -10.297 12.477 9.406 1 89.31 186 LEU A C 1
ATOM 1478 O O . LEU A 1 186 ? -10.602 13.594 9.82 1 89.31 186 LEU A O 1
ATOM 1482 N N . LEU A 1 187 ? -10.461 11.367 10.094 1 88.06 187 LEU A N 1
ATOM 1483 C CA . LEU A 1 187 ? -10.898 11.461 11.477 1 88.06 187 LEU A CA 1
ATOM 1484 C C . LEU A 1 187 ? -9.883 12.219 12.32 1 88.06 187 LEU A C 1
ATOM 1486 O O . LEU A 1 187 ? -10.25 13.07 13.133 1 88.06 187 LEU A O 1
ATOM 1490 N N . ALA A 1 188 ? -8.688 11.852 12.109 1 80.38 188 ALA A N 1
ATOM 1491 C CA . ALA A 1 188 ? -7.625 12.578 12.797 1 80.38 188 ALA A CA 1
ATOM 1492 C C . ALA A 1 188 ? -7.652 14.062 12.438 1 80.38 188 ALA A C 1
ATOM 1494 O O . ALA A 1 188 ? -7.469 14.922 13.305 1 80.38 188 ALA A O 1
ATOM 1495 N N . GLY A 1 189 ? -7.832 14.344 11.203 1 83.56 189 GLY A N 1
ATOM 1496 C CA . GLY A 1 189 ? -7.965 15.727 10.773 1 83.56 189 GLY A CA 1
ATOM 1497 C C . GLY A 1 189 ? -9.141 16.438 11.414 1 83.56 189 GLY A C 1
ATOM 1498 O O . GLY A 1 189 ? -9 17.578 11.875 1 83.56 189 GLY A O 1
ATOM 1499 N N . LEU A 1 190 ? -10.227 15.844 11.469 1 88.81 190 LEU A N 1
ATOM 1500 C CA . LEU A 1 190 ? -11.43 16.422 12.055 1 88.81 190 LEU A CA 1
ATOM 1501 C C . LEU A 1 190 ? -11.227 16.703 13.539 1 88.81 190 LEU A C 1
ATOM 1503 O O . LEU A 1 190 ? -11.609 17.781 14.023 1 88.81 190 LEU A O 1
ATOM 1507 N N . ARG A 1 191 ? -10.672 15.789 14.156 1 86.38 191 ARG A N 1
ATOM 1508 C CA . ARG A 1 191 ? -10.5 15.906 15.594 1 86.38 191 ARG A CA 1
ATOM 1509 C C . ARG A 1 191 ? -9.414 16.922 15.938 1 86.38 191 ARG A C 1
ATOM 1511 O O . ARG A 1 191 ? -9.32 17.375 17.078 1 86.38 191 ARG A O 1
ATOM 1518 N N . SER A 1 192 ? -8.672 17.25 14.969 1 80.25 192 SER A N 1
ATOM 1519 C CA . SER A 1 192 ? -7.594 18.203 15.211 1 80.25 192 SER A CA 1
ATOM 1520 C C . SER A 1 192 ? -8.047 19.625 14.922 1 80.25 192 SER A C 1
ATOM 1522 O O . SER A 1 192 ? -7.328 20.578 15.227 1 80.25 192 SER A O 1
ATOM 1524 N N . LEU A 1 193 ? -9.227 19.828 14.445 1 83.56 193 LEU A N 1
ATOM 1525 C CA . LEU A 1 193 ? -9.711 21.156 14.102 1 83.56 193 LEU A CA 1
ATOM 1526 C C . LEU A 1 193 ? -10.016 21.969 15.352 1 83.56 193 LEU A C 1
ATOM 1528 O O . LEU A 1 193 ? -10.492 21.422 16.359 1 83.56 193 LEU A O 1
ATOM 1532 N N . PRO A 1 194 ? -9.695 23.266 15.219 1 87.44 194 PRO A N 1
ATOM 1533 C CA . PRO A 1 194 ? -10.07 24.109 16.359 1 87.44 194 PRO A CA 1
ATOM 1534 C C . PRO A 1 194 ? -11.586 24.141 16.578 1 87.44 194 PRO A C 1
ATOM 1536 O O . PRO A 1 194 ? -12.352 24.109 15.617 1 87.44 194 PRO A O 1
ATOM 1539 N N . THR A 1 195 ? -11.945 24.375 17.781 1 88.75 195 THR A N 1
ATOM 1540 C CA . THR A 1 195 ? -13.359 24.312 18.141 1 88.75 195 THR A CA 1
ATOM 1541 C C . THR A 1 195 ? -14.023 25.688 17.984 1 88.75 195 THR A C 1
ATOM 1543 O O . THR A 1 195 ? -15.242 25.766 17.844 1 88.75 195 THR A O 1
ATOM 1546 N N . GLN A 1 196 ? -13.281 26.672 17.953 1 91.25 196 GLN A N 1
ATOM 1547 C CA . GLN A 1 196 ? -13.773 28.031 18.047 1 91.25 196 GLN A CA 1
ATOM 1548 C C . GLN A 1 196 ? -14.727 28.359 16.891 1 91.25 196 GLN A C 1
ATOM 1550 O O . GLN A 1 196 ? -15.82 28.875 17.125 1 91.25 196 GLN A O 1
ATOM 1555 N N . PRO A 1 197 ? -14.359 28.016 15.711 1 91.75 197 PRO A N 1
ATOM 1556 C CA . PRO A 1 197 ? -15.273 28.344 14.617 1 91.75 197 PRO A CA 1
ATOM 1557 C C . PRO A 1 197 ? -16.609 27.594 14.719 1 91.75 197 PRO A C 1
ATOM 1559 O O . PRO A 1 197 ? -17.641 28.094 14.289 1 91.75 197 PRO A O 1
ATOM 1562 N N . PHE A 1 198 ? -16.625 26.531 15.266 1 90.62 198 PHE A N 1
ATOM 1563 C CA . PHE A 1 198 ? -17.812 25.703 15.367 1 90.62 198 PHE A CA 1
ATOM 1564 C C . PHE A 1 198 ? -18.703 26.188 16.516 1 90.62 198 PHE A C 1
ATOM 1566 O O . PHE A 1 198 ? -19.938 26.156 16.406 1 90.62 198 PHE A O 1
ATOM 1573 N N . GLU A 1 199 ? -18.109 26.594 17.547 1 91.94 199 GLU A N 1
ATOM 1574 C CA . GLU A 1 199 ? -18.844 27.188 18.656 1 91.94 199 GLU A CA 1
ATOM 1575 C C . GLU A 1 199 ? -19.531 28.484 18.234 1 91.94 199 GLU A C 1
ATOM 1577 O O . GLU A 1 199 ? -20.672 28.734 18.594 1 91.94 199 GLU A O 1
ATOM 1582 N N . ALA A 1 200 ? -18.781 29.281 17.531 1 93.62 200 ALA A N 1
ATOM 1583 C CA . ALA A 1 200 ? -19.344 30.531 17.016 1 93.62 200 ALA A CA 1
ATOM 1584 C C . ALA A 1 200 ? -20.531 30.266 16.094 1 93.62 200 ALA A C 1
ATOM 1586 O O . ALA A 1 200 ? -21.547 30.969 16.172 1 93.62 200 ALA A O 1
ATOM 1587 N N . ALA A 1 201 ? -20.406 29.297 15.305 1 93 201 ALA A N 1
ATOM 1588 C CA . ALA A 1 201 ? -21.5 28.953 14.383 1 93 201 ALA A CA 1
ATOM 1589 C C . ALA A 1 201 ? -22.719 28.469 15.141 1 93 201 ALA A C 1
ATOM 1591 O O . ALA A 1 201 ? -23.859 28.766 14.758 1 93 201 ALA A O 1
ATOM 1592 N N . ALA A 1 202 ? -22.484 27.734 16.125 1 91.56 202 ALA A N 1
ATOM 1593 C CA . ALA A 1 202 ? -23.578 27.234 16.953 1 91.56 202 ALA A CA 1
ATOM 1594 C C . ALA A 1 202 ? -24.312 28.375 17.641 1 91.56 202 ALA A C 1
ATOM 1596 O O . ALA A 1 202 ? -25.547 28.375 17.734 1 91.56 202 ALA A O 1
ATOM 1597 N N . LEU A 1 203 ? -23.562 29.266 18.125 1 93.38 203 LEU A N 1
ATOM 1598 C CA . LEU A 1 203 ? -24.125 30.422 18.781 1 93.38 203 LEU A CA 1
ATOM 1599 C C . LEU A 1 203 ? -24.969 31.25 17.812 1 93.38 203 LEU A C 1
ATOM 1601 O O . LEU A 1 203 ? -26 31.812 18.188 1 93.38 203 LEU A O 1
ATOM 1605 N N . ASP A 1 204 ? -24.594 31.266 16.578 1 93.94 204 ASP A N 1
ATOM 1606 C CA . ASP A 1 204 ? -25.266 32.031 15.539 1 93.94 204 ASP A CA 1
ATOM 1607 C C . ASP A 1 204 ? -26.422 31.25 14.93 1 93.94 204 ASP A C 1
ATOM 1609 O O . ASP A 1 204 ? -27.172 31.797 14.109 1 93.94 204 ASP A O 1
ATOM 1613 N N . GLY A 1 205 ? -26.547 30.125 15.258 1 91.88 205 GLY A N 1
ATOM 1614 C CA . GLY A 1 205 ? -27.641 29.297 14.75 1 91.88 205 GLY A CA 1
ATOM 1615 C C . GLY A 1 205 ? -27.469 28.922 13.289 1 91.88 205 GLY A C 1
ATOM 1616 O O . GLY A 1 205 ? -28.438 28.844 12.547 1 91.88 205 GLY A O 1
ATOM 1617 N N . VAL A 1 206 ? -26.25 28.812 12.891 1 90.44 206 VAL A N 1
ATOM 1618 C CA . VAL A 1 206 ? -25.938 28.469 11.508 1 90.44 206 VAL A CA 1
ATOM 1619 C C . VAL A 1 206 ? -26.297 27 11.25 1 90.44 206 VAL A C 1
ATOM 1621 O O . VAL A 1 206 ? -26.016 26.125 12.078 1 90.44 206 VAL A O 1
ATOM 1624 N N . PRO A 1 207 ? -27 26.781 10.125 1 92.12 207 PRO A N 1
ATOM 1625 C CA . PRO A 1 207 ? -27.375 25.406 9.82 1 92.12 207 PRO A CA 1
ATOM 1626 C C . PRO A 1 207 ? -26.172 24.469 9.641 1 92.12 207 PRO A C 1
ATOM 1628 O O . PRO A 1 207 ? -25.125 24.906 9.18 1 92.12 207 PRO A O 1
ATOM 1631 N N . ARG A 1 208 ? -26.359 23.172 9.914 1 88.5 208 ARG A N 1
ATOM 1632 C CA . ARG A 1 208 ? -25.297 22.172 9.898 1 88.5 208 ARG A CA 1
ATOM 1633 C C . ARG A 1 208 ? -24.734 22 8.492 1 88.5 208 ARG A C 1
ATOM 1635 O O . ARG A 1 208 ? -23.531 21.766 8.328 1 88.5 208 ARG A O 1
ATOM 1642 N N . SER A 1 209 ? -25.547 22.047 7.48 1 89.38 209 SER A N 1
ATOM 1643 C CA . SER A 1 209 ? -25.078 21.906 6.105 1 89.38 209 SER A CA 1
ATOM 1644 C C . SER A 1 209 ? -24.125 23.031 5.73 1 89.38 209 SER A C 1
ATOM 1646 O O . SER A 1 209 ? -23.125 22.812 5.035 1 89.38 209 SER A O 1
ATOM 1648 N N . PHE A 1 210 ? -24.438 24.203 6.23 1 90.44 210 PHE A N 1
ATOM 1649 C CA . PHE A 1 210 ? -23.562 25.344 5.992 1 90.44 210 PHE A CA 1
ATOM 1650 C C . PHE A 1 210 ? -22.234 25.172 6.719 1 90.44 210 PHE A C 1
ATOM 1652 O O . PHE A 1 210 ? -21.172 25.453 6.156 1 90.44 210 PHE A O 1
ATOM 1659 N N . VAL A 1 211 ? -22.391 24.734 7.953 1 91.94 211 VAL A N 1
ATOM 1660 C CA . VAL A 1 211 ? -21.188 24.531 8.742 1 91.94 211 VAL A CA 1
ATOM 1661 C C . VAL A 1 211 ? -20.281 23.5 8.062 1 91.94 211 VAL A C 1
ATOM 1663 O O . VAL A 1 211 ? -19.062 23.672 7.988 1 91.94 211 VAL A O 1
ATOM 1666 N N . PHE A 1 212 ? -20.906 22.469 7.531 1 91.44 212 PHE A N 1
ATOM 1667 C CA . PHE A 1 212 ? -20.125 21.422 6.883 1 91.44 212 PHE A CA 1
ATOM 1668 C C . PHE A 1 212 ? -19.438 21.953 5.637 1 91.44 212 PHE A C 1
ATOM 1670 O O . PHE A 1 212 ? -18.219 21.797 5.484 1 91.44 212 PHE A O 1
ATOM 1677 N N . PHE A 1 213 ? -20.094 22.578 4.734 1 91.56 213 PHE A N 1
ATOM 1678 C CA . PHE A 1 213 ? -19.562 22.938 3.424 1 91.56 213 PHE A CA 1
ATOM 1679 C C . PHE A 1 213 ? -18.719 24.188 3.512 1 91.56 213 PHE A C 1
ATOM 1681 O O . PHE A 1 213 ? -17.766 24.359 2.738 1 91.56 213 PHE A O 1
ATOM 1688 N N . ARG A 1 214 ? -18.875 25.047 4.527 1 91.5 214 ARG A N 1
ATOM 1689 C CA . ARG A 1 214 ? -18.203 26.344 4.539 1 91.5 214 ARG A CA 1
ATOM 1690 C C . ARG A 1 214 ? -17.141 26.391 5.637 1 91.5 214 ARG A C 1
ATOM 1692 O O . ARG A 1 214 ? -16.266 27.266 5.609 1 91.5 214 ARG A O 1
ATOM 1699 N N . ILE A 1 215 ? -17.25 25.531 6.566 1 92.19 215 ILE A N 1
ATOM 1700 C CA . ILE A 1 215 ? -16.297 25.578 7.656 1 92.19 215 ILE A CA 1
ATOM 1701 C C . ILE A 1 215 ? -15.516 24.266 7.707 1 92.19 215 ILE A C 1
ATOM 1703 O O . ILE A 1 215 ? -14.312 24.234 7.426 1 92.19 215 ILE A O 1
ATOM 1707 N N . THR A 1 216 ? -16.203 23.156 7.898 1 92.69 216 THR A N 1
ATOM 1708 C CA . THR A 1 216 ? -15.562 21.859 8.109 1 92.69 216 THR A CA 1
ATOM 1709 C C . THR A 1 216 ? -14.758 21.453 6.879 1 92.69 216 THR A C 1
ATOM 1711 O O . THR A 1 216 ? -13.562 21.172 6.977 1 92.69 216 THR A O 1
ATOM 1714 N N . LEU A 1 217 ? -15.383 21.438 5.73 1 92.06 217 LEU A N 1
ATOM 1715 C CA . LEU A 1 217 ? -14.773 20.922 4.512 1 92.06 217 LEU A CA 1
ATOM 1716 C C . LEU A 1 217 ? -13.562 21.75 4.105 1 92.06 217 LEU A C 1
ATOM 1718 O O . LEU A 1 217 ? -12.5 21.203 3.805 1 92.06 217 LEU A O 1
ATOM 1722 N N . PRO A 1 218 ? -13.703 23.031 4.141 1 89.62 218 PRO A N 1
ATOM 1723 C CA . PRO A 1 218 ? -12.531 23.844 3.811 1 89.62 218 PRO A CA 1
ATOM 1724 C C . PRO A 1 218 ? -11.375 23.641 4.789 1 89.62 218 PRO A C 1
ATOM 1726 O O . PRO A 1 218 ? -10.211 23.578 4.375 1 89.62 218 PRO A O 1
ATOM 1729 N N . MET A 1 219 ? -11.711 23.547 6.031 1 86.44 219 MET A N 1
ATOM 1730 C CA . MET A 1 219 ? -10.656 23.359 7.027 1 86.44 219 MET A CA 1
ATOM 1731 C C . MET A 1 219 ? -10.039 21.969 6.898 1 86.44 219 MET A C 1
ATOM 1733 O O . MET A 1 219 ? -8.883 21.766 7.258 1 86.44 219 MET A O 1
ATOM 1737 N N . LEU A 1 220 ? -10.789 21.062 6.316 1 89.44 220 LEU A N 1
ATOM 1738 C CA . LEU A 1 220 ? -10.344 19.688 6.184 1 89.44 220 LEU A CA 1
ATOM 1739 C C . LEU A 1 220 ? -9.617 19.469 4.855 1 89.44 220 LEU A C 1
ATOM 1741 O O . LEU A 1 220 ? -9.047 18.406 4.621 1 89.44 220 LEU A O 1
ATOM 1745 N N . THR A 1 221 ? -9.57 20.375 4.02 1 86.75 221 THR A N 1
ATOM 1746 C CA . THR A 1 221 ? -9.102 20.266 2.646 1 86.75 221 THR A CA 1
ATOM 1747 C C . THR A 1 221 ? -7.656 19.766 2.607 1 86.75 221 THR A C 1
ATOM 1749 O O . THR A 1 221 ? -7.324 18.875 1.815 1 86.75 221 THR A O 1
ATOM 1752 N N . PRO A 1 222 ? -6.781 20.234 3.463 1 77.5 222 PRO A N 1
ATOM 1753 C CA . PRO A 1 222 ? -5.41 19.719 3.42 1 77.5 222 PRO A CA 1
ATOM 1754 C C . PRO A 1 222 ? -5.34 18.219 3.705 1 77.5 222 PRO A C 1
ATOM 1756 O O . PRO A 1 222 ? -4.543 17.516 3.086 1 77.5 222 PRO A O 1
ATOM 1759 N N . TYR A 1 223 ? -6.125 17.797 4.578 1 81.25 223 TYR A N 1
ATOM 1760 C CA . TYR A 1 223 ? -6.168 16.375 4.906 1 81.25 223 TYR A CA 1
ATOM 1761 C C . TYR A 1 223 ? -6.773 15.562 3.762 1 81.25 223 TYR A C 1
ATOM 1763 O O . TYR A 1 223 ? -6.301 14.469 3.447 1 81.25 223 TYR A O 1
ATOM 1771 N N . ILE A 1 224 ? -7.781 16.125 3.174 1 88.69 224 ILE A N 1
ATOM 1772 C CA . ILE A 1 224 ? -8.445 15.469 2.059 1 88.69 224 ILE A CA 1
ATOM 1773 C C . ILE A 1 224 ? -7.488 15.352 0.877 1 88.69 224 ILE A C 1
ATOM 1775 O O . ILE A 1 224 ? -7.41 14.305 0.234 1 88.69 224 ILE A O 1
ATOM 1779 N N . LEU A 1 225 ? -6.777 16.344 0.658 1 81.56 225 LEU A N 1
ATOM 1780 C CA . LEU A 1 225 ? -5.832 16.344 -0.454 1 81.56 225 LEU A CA 1
ATOM 1781 C C . LEU A 1 225 ? -4.719 15.336 -0.219 1 81.56 225 LEU A C 1
ATOM 1783 O O . LEU A 1 225 ? -4.312 14.625 -1.143 1 81.56 225 LEU A O 1
ATOM 1787 N N . THR A 1 226 ? -4.27 15.336 0.986 1 77.75 226 THR A N 1
ATOM 1788 C CA . THR A 1 226 ? -3.23 14.375 1.337 1 77.75 226 THR A CA 1
ATOM 1789 C C . THR A 1 226 ? -3.738 12.945 1.177 1 77.75 226 THR A C 1
ATOM 1791 O O . THR A 1 226 ? -3.057 12.102 0.591 1 77.75 226 THR A O 1
ATOM 1794 N N . ALA A 1 227 ? -4.887 12.719 1.667 1 85.44 227 ALA A N 1
ATOM 1795 C CA . ALA A 1 227 ? -5.492 11.391 1.558 1 85.44 227 ALA A CA 1
ATOM 1796 C C . ALA A 1 227 ? -5.699 11 0.097 1 85.44 227 ALA A C 1
ATOM 1798 O O . ALA A 1 227 ? -5.457 9.859 -0.286 1 85.44 227 ALA A O 1
ATOM 1799 N N . THR A 1 228 ? -6.125 11.953 -0.688 1 86.56 228 THR A N 1
ATOM 1800 C CA . THR A 1 228 ? -6.41 11.711 -2.098 1 86.56 228 THR A CA 1
ATOM 1801 C C . THR A 1 228 ? -5.129 11.367 -2.854 1 86.56 228 THR A C 1
ATOM 1803 O O . THR A 1 228 ? -5.102 10.422 -3.648 1 86.56 228 THR A O 1
ATOM 1806 N N . LEU A 1 229 ? -4.125 12.078 -2.572 1 78.62 229 LEU A N 1
ATOM 1807 C CA . LEU A 1 229 ? -2.857 11.844 -3.258 1 78.62 229 LEU A CA 1
ATOM 1808 C C . LEU A 1 229 ? -2.299 10.461 -2.914 1 78.62 229 LEU A C 1
ATOM 1810 O O . LEU A 1 229 ? -1.886 9.719 -3.805 1 78.62 22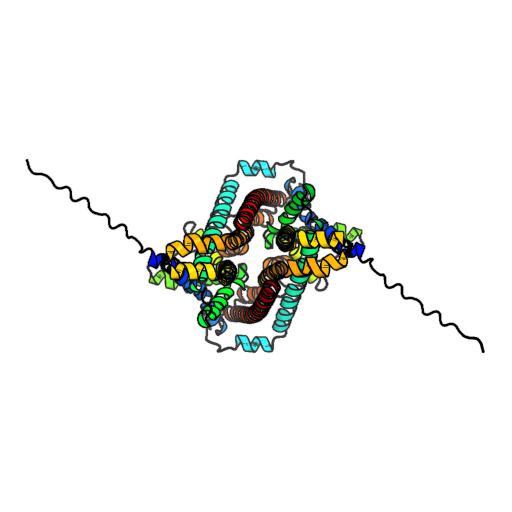9 LEU A O 1
ATOM 1814 N N . PHE A 1 230 ? -2.318 10.18 -1.686 1 79.62 230 PHE A N 1
ATOM 1815 C CA . PHE A 1 230 ? -1.765 8.906 -1.242 1 79.62 230 PHE A CA 1
ATOM 1816 C C . PHE A 1 230 ? -2.568 7.742 -1.808 1 79.62 230 PHE A C 1
ATOM 1818 O O . PHE A 1 230 ? -1.996 6.762 -2.285 1 79.62 230 PHE A O 1
ATOM 1825 N N . ARG A 1 231 ? -3.824 7.914 -1.759 1 88.31 231 ARG A N 1
ATOM 1826 C CA . ARG A 1 231 ? -4.668 6.816 -2.223 1 88.31 231 ARG A CA 1
ATOM 1827 C C . ARG A 1 231 ? -4.586 6.668 -3.738 1 88.31 231 ARG A C 1
ATOM 1829 O O . ARG A 1 231 ? -4.645 5.551 -4.258 1 88.31 231 ARG A O 1
ATOM 1836 N N . LEU A 1 232 ? -4.516 7.758 -4.387 1 86.69 232 LEU A N 1
ATOM 1837 C CA . LEU A 1 232 ? -4.402 7.703 -5.84 1 86.69 232 LEU A CA 1
ATOM 1838 C C . LEU A 1 232 ? -3.115 7 -6.258 1 86.69 232 LEU A C 1
ATOM 1840 O O . LEU A 1 232 ? -3.135 6.137 -7.141 1 86.69 232 LEU A O 1
ATOM 1844 N N . LEU A 1 233 ? -2.051 7.355 -5.68 1 80.31 233 LEU A N 1
ATOM 1845 C CA . LEU A 1 233 ? -0.771 6.73 -5.996 1 80.31 233 LEU A CA 1
ATOM 1846 C C . LEU A 1 233 ? -0.795 5.242 -5.66 1 80.31 233 LEU A C 1
ATOM 1848 O O . LEU A 1 233 ? -0.267 4.426 -6.414 1 80.31 233 LEU A O 1
ATOM 1852 N N . ASP A 1 234 ? -1.418 4.98 -4.613 1 85.5 234 ASP A N 1
ATOM 1853 C CA . ASP A 1 234 ? -1.514 3.588 -4.188 1 85.5 234 ASP A CA 1
ATOM 1854 C C . ASP A 1 234 ? -2.414 2.789 -5.125 1 85.5 234 ASP A C 1
ATOM 1856 O O . ASP A 1 234 ? -2.131 1.628 -5.426 1 85.5 234 ASP A O 1
ATOM 1860 N N . SER A 1 235 ? -3.502 3.373 -5.547 1 91.31 235 SER A N 1
ATOM 1861 C CA . SER A 1 235 ? -4.473 2.695 -6.398 1 91.31 235 SER A CA 1
ATOM 1862 C C . SER A 1 235 ? -3.879 2.381 -7.77 1 91.31 235 SER A C 1
ATOM 1864 O O . SER A 1 235 ? -4.203 1.354 -8.367 1 91.31 235 SER A O 1
ATOM 1866 N N . ILE A 1 236 ? -3.039 3.201 -8.219 1 85.81 236 ILE A N 1
ATOM 1867 C CA . ILE A 1 236 ? -2.424 3.021 -9.531 1 85.81 236 ILE A CA 1
ATOM 1868 C C . ILE A 1 236 ? -1.532 1.782 -9.516 1 85.81 236 ILE A C 1
ATOM 1870 O O . ILE A 1 236 ? -1.374 1.112 -10.539 1 85.81 236 ILE A O 1
ATOM 1874 N N . GLN A 1 237 ? -1.084 1.38 -8.383 1 86.75 237 GLN A N 1
ATOM 1875 C CA . GLN A 1 237 ? -0.196 0.229 -8.25 1 86.75 237 GLN A CA 1
ATOM 1876 C C . GLN A 1 237 ? -0.981 -1.036 -7.914 1 86.75 237 GLN A C 1
ATOM 1878 O O . GLN A 1 237 ? -0.394 -2.096 -7.691 1 86.75 237 GLN A O 1
ATOM 1883 N N . GLN A 1 238 ? -2.232 -0.86 -7.859 1 90.94 238 GLN A N 1
ATOM 1884 C CA . GLN A 1 238 ? -3.025 -2.002 -7.414 1 90.94 238 GLN A CA 1
ATOM 1885 C C . GLN A 1 238 ? -2.867 -3.186 -8.367 1 90.94 238 GLN A C 1
ATOM 1887 O O . GLN A 1 238 ? -3.049 -3.043 -9.578 1 90.94 238 GLN A O 1
ATOM 1892 N N . PHE A 1 239 ? -2.504 -4.246 -7.934 1 93.31 239 PHE A N 1
ATOM 1893 C CA . PHE A 1 239 ? -2.299 -5.488 -8.672 1 93.31 239 PHE A CA 1
ATOM 1894 C C . PHE A 1 239 ? -2.963 -6.66 -7.961 1 93.31 239 PHE A C 1
ATOM 1896 O O . PHE A 1 239 ? -3.701 -7.43 -8.578 1 93.31 239 PHE A O 1
ATOM 1903 N N . ASP A 1 240 ? -2.828 -6.754 -6.648 1 91.94 240 ASP A N 1
ATOM 1904 C CA . ASP A 1 240 ? -3.107 -7.953 -5.863 1 91.94 240 ASP A CA 1
ATOM 1905 C C . ASP A 1 240 ? -4.598 -8.281 -5.875 1 91.94 240 ASP A C 1
ATOM 1907 O O . ASP A 1 240 ? -4.984 -9.43 -6.117 1 91.94 240 ASP A O 1
ATOM 1911 N N . ILE A 1 241 ? -5.359 -7.293 -5.664 1 94.38 241 ILE A N 1
ATOM 1912 C CA . ILE A 1 241 ? -6.797 -7.52 -5.566 1 94.38 241 ILE A CA 1
ATOM 1913 C C . ILE A 1 241 ? -7.344 -7.949 -6.926 1 94.38 241 ILE A C 1
ATOM 1915 O O . ILE A 1 241 ? -8.055 -8.953 -7.031 1 94.38 241 ILE A O 1
ATOM 1919 N N . ILE A 1 242 ? -6.91 -7.277 -7.969 1 96.06 242 ILE A N 1
ATOM 1920 C CA . ILE A 1 242 ? -7.449 -7.508 -9.305 1 96.06 242 ILE A CA 1
ATOM 1921 C C . ILE A 1 242 ? -6.969 -8.859 -9.82 1 96.06 242 ILE A C 1
ATOM 1923 O O . ILE A 1 242 ? -7.77 -9.672 -10.289 1 96.06 242 ILE A O 1
ATOM 1927 N N . TYR A 1 243 ? -5.742 -9.109 -9.688 1 93.12 243 TYR A N 1
ATOM 1928 C CA . TYR A 1 243 ? -5.195 -10.352 -10.219 1 93.12 243 TYR A CA 1
ATOM 1929 C C . TYR A 1 243 ? -5.703 -11.555 -9.422 1 93.12 243 TYR A C 1
ATOM 1931 O O . TYR A 1 243 ? -6.051 -12.586 -10 1 93.12 243 TYR A O 1
ATOM 1939 N N . ALA A 1 244 ? -5.73 -11.438 -8.156 1 90 244 ALA A N 1
ATOM 1940 C CA . ALA A 1 244 ? -6.172 -12.547 -7.32 1 90 244 ALA A CA 1
ATOM 1941 C C . ALA A 1 244 ? -7.641 -12.875 -7.57 1 90 244 ALA A C 1
ATOM 1943 O O . ALA A 1 244 ? -8.039 -14.039 -7.543 1 90 244 ALA A O 1
ATOM 1944 N N . MET A 1 245 ? -8.438 -11.859 -7.859 1 92.38 245 MET A N 1
ATOM 1945 C CA . MET A 1 245 ? -9.875 -12.07 -8.016 1 92.38 245 MET A CA 1
ATOM 1946 C C . MET A 1 245 ? -10.211 -12.5 -9.438 1 92.38 245 MET A C 1
ATOM 1948 O O . MET A 1 245 ? -11.094 -13.336 -9.648 1 92.38 245 MET A O 1
ATOM 1952 N N . THR A 1 246 ? -9.484 -11.859 -10.438 1 94 246 THR A N 1
ATOM 1953 C CA . THR A 1 246 ? -10.023 -11.992 -11.789 1 94 246 THR A CA 1
ATOM 1954 C C . THR A 1 246 ? -8.914 -12.367 -12.773 1 94 246 THR A C 1
ATOM 1956 O O . THR A 1 246 ? -9.195 -12.734 -13.914 1 94 246 THR A O 1
ATOM 1959 N N . GLN A 1 247 ? -7.703 -12.227 -12.391 1 92.06 247 GLN A N 1
ATOM 1960 C CA . GLN A 1 247 ? -6.559 -12.406 -13.273 1 92.06 247 GLN A CA 1
ATOM 1961 C C . GLN A 1 247 ? -6.676 -11.516 -14.508 1 92.06 247 GLN A C 1
ATOM 1963 O O . GLN A 1 247 ? -6.27 -11.906 -15.602 1 92.06 247 GLN A O 1
ATOM 1968 N N . GLY A 1 248 ? -7.391 -10.406 -14.312 1 94.38 248 GLY A N 1
ATOM 1969 C CA . GLY A 1 248 ? -7.559 -9.438 -15.383 1 94.38 248 GLY A CA 1
ATOM 1970 C C . GLY A 1 248 ? -8.836 -9.641 -16.188 1 94.38 248 GLY A C 1
ATOM 1971 O O . GLY A 1 248 ? -9.172 -8.828 -17.047 1 94.38 248 GLY A O 1
ATOM 1972 N N . GLY A 1 249 ? -9.578 -10.703 -15.82 1 94.5 249 GLY A N 1
ATOM 1973 C CA . GLY A 1 249 ? -10.773 -11.039 -16.594 1 94.5 249 GLY A CA 1
ATOM 1974 C C . GLY A 1 249 ? -12.055 -10.609 -15.914 1 94.5 249 GLY A C 1
ATOM 1975 O O . GLY A 1 249 ? -12.031 -9.844 -14.945 1 94.5 249 GLY A O 1
ATOM 1976 N N . PRO A 1 250 ? -13.141 -11.195 -16.562 1 94.25 250 PRO A N 1
ATOM 1977 C CA . PRO A 1 250 ? -13.273 -11.977 -17.797 1 94.25 250 PRO A CA 1
ATOM 1978 C C . PRO A 1 250 ? -12.805 -11.211 -19.031 1 94.25 250 PRO A C 1
ATOM 1980 O O . PRO A 1 250 ? -12.977 -9.992 -19.109 1 94.25 250 PRO A O 1
ATOM 1983 N N . GLY A 1 251 ? -12.227 -12.016 -19.953 1 93.12 251 GLY A N 1
ATOM 1984 C CA . GLY A 1 251 ? -11.617 -11.297 -21.062 1 93.12 251 GLY A CA 1
ATOM 1985 C C . GLY A 1 251 ? -10.523 -10.344 -20.625 1 93.12 251 GLY A C 1
ATOM 1986 O O . GLY A 1 251 ? -9.602 -10.734 -19.906 1 93.12 251 GLY A O 1
ATOM 1987 N N . ASP A 1 252 ? -10.703 -9.117 -21.016 1 94 252 ASP A N 1
ATOM 1988 C CA . ASP A 1 252 ? -9.734 -8.094 -20.625 1 94 252 ASP A CA 1
ATOM 1989 C C . ASP A 1 252 ? -10.398 -6.977 -19.828 1 94 252 ASP A C 1
ATOM 1991 O O . ASP A 1 252 ? -9.891 -5.852 -19.781 1 94 252 ASP A O 1
ATOM 1995 N N . THR A 1 253 ? -11.445 -7.344 -19.141 1 95.31 253 THR A N 1
ATOM 1996 C CA . THR A 1 253 ? -12.328 -6.379 -18.5 1 95.31 253 THR A CA 1
ATOM 1997 C C . THR A 1 253 ? -11.594 -5.637 -17.375 1 95.31 253 THR A C 1
ATOM 1999 O O . THR A 1 253 ? -11.898 -4.477 -17.094 1 95.31 253 THR A O 1
ATOM 2002 N N . LEU A 1 254 ? -10.641 -6.363 -16.781 1 97.25 254 LEU A N 1
ATOM 2003 C CA . LEU A 1 254 ? -9.953 -5.754 -15.648 1 97.25 254 LEU A CA 1
ATOM 2004 C C . LEU A 1 254 ? -8.445 -5.844 -15.82 1 97.25 254 LEU A C 1
ATOM 2006 O O . LEU A 1 254 ? -7.711 -6 -14.836 1 97.25 254 LEU A O 1
ATOM 2010 N N . THR A 1 255 ? -8.07 -5.797 -17.109 1 96.81 255 THR A N 1
ATOM 2011 C CA . THR A 1 255 ? -6.637 -5.836 -17.375 1 96.81 255 THR A CA 1
ATOM 2012 C C . THR A 1 255 ? -6.016 -4.449 -17.219 1 96.81 255 THR A C 1
ATOM 2014 O O . THR A 1 255 ? -5.668 -3.799 -18.203 1 96.81 255 THR A O 1
ATOM 2017 N N . VAL A 1 256 ? -5.793 -4.098 -16 1 96.56 256 VAL A N 1
ATOM 2018 C CA . VAL A 1 256 ? -5.156 -2.822 -15.688 1 96.56 256 VAL A CA 1
ATOM 2019 C C . VAL A 1 256 ? -3.662 -2.898 -16 1 96.56 256 VAL A C 1
ATOM 2021 O O . VAL A 1 256 ? -3.139 -3.975 -16.297 1 96.56 256 VAL A O 1
ATOM 2024 N N . PHE A 1 257 ? -2.943 -1.779 -15.953 1 95.06 257 PHE A N 1
ATOM 2025 C CA . PHE A 1 257 ? -1.547 -1.674 -16.359 1 95.06 257 PHE A CA 1
ATOM 2026 C C . PHE A 1 257 ? -0.694 -2.711 -15.633 1 95.06 257 PHE A C 1
ATOM 2028 O O . PHE A 1 257 ? 0.118 -3.396 -16.25 1 95.06 257 PHE A O 1
ATOM 2035 N N . GLN A 1 258 ? -0.84 -2.846 -14.328 1 93.94 258 GLN A N 1
ATOM 2036 C CA . GLN A 1 258 ? -0.006 -3.744 -13.531 1 93.94 258 GLN A CA 1
ATOM 2037 C C . GLN A 1 258 ? -0.251 -5.203 -13.914 1 93.94 258 GLN A C 1
ATOM 2039 O O . GLN A 1 258 ? 0.691 -5.992 -14 1 93.94 258 GLN A O 1
ATOM 2044 N N . VAL A 1 259 ? -1.478 -5.555 -14.133 1 94.44 259 VAL A N 1
ATOM 2045 C CA . VAL A 1 259 ? -1.825 -6.914 -14.531 1 94.44 259 VAL A CA 1
ATOM 2046 C C . VAL A 1 259 ? -1.294 -7.199 -15.93 1 94.44 259 VAL A C 1
ATOM 2048 O O . VAL A 1 259 ? -0.706 -8.258 -16.172 1 94.44 259 VAL A O 1
ATOM 2051 N N . GLU A 1 260 ? -1.509 -6.234 -16.797 1 95 260 GLU A N 1
ATOM 2052 C CA . GLU A 1 260 ? -1.011 -6.398 -18.156 1 95 260 GLU A CA 1
ATOM 2053 C C . GLU A 1 260 ? 0.506 -6.566 -18.172 1 95 260 GLU A C 1
ATOM 2055 O O . GLU A 1 260 ? 1.034 -7.414 -18.906 1 95 260 GLU A O 1
ATOM 2060 N N . ALA A 1 261 ? 1.167 -5.773 -17.438 1 92.62 261 ALA A N 1
ATOM 2061 C CA . ALA A 1 261 ? 2.621 -5.891 -17.359 1 92.62 261 ALA A CA 1
ATOM 2062 C C . ALA A 1 261 ? 3.033 -7.254 -16.812 1 92.62 261 ALA A C 1
ATOM 2064 O O . ALA A 1 261 ? 3.98 -7.867 -17.312 1 92.62 261 ALA A O 1
ATOM 2065 N N . TYR A 1 262 ? 2.322 -7.664 -15.875 1 90.5 262 TYR A N 1
ATOM 2066 C CA . TYR A 1 262 ? 2.596 -8.969 -15.273 1 90.5 262 TYR A CA 1
ATOM 2067 C C . TYR A 1 262 ? 2.383 -10.086 -16.281 1 90.5 262 TYR A C 1
ATOM 2069 O O . TYR A 1 262 ? 3.201 -11 -16.391 1 90.5 262 TYR A O 1
ATOM 2077 N N . LEU A 1 263 ? 1.312 -10.055 -16.969 1 91.06 263 LEU A N 1
ATOM 2078 C CA . LEU A 1 263 ? 0.997 -11.086 -17.953 1 91.06 263 LEU A CA 1
ATOM 2079 C C . LEU A 1 263 ? 2.031 -11.094 -19.078 1 91.06 263 LEU A C 1
ATOM 2081 O O . LEU A 1 263 ? 2.449 -12.164 -19.531 1 91.06 263 LEU A O 1
ATOM 2085 N N . ASN A 1 264 ? 2.445 -9.945 -19.469 1 90.31 264 ASN A N 1
ATOM 2086 C CA . ASN A 1 264 ? 3.484 -9.867 -20.5 1 90.31 264 ASN A CA 1
ATOM 2087 C C . ASN A 1 264 ? 4.805 -10.453 -20 1 90.31 264 ASN A C 1
ATOM 2089 O O . ASN A 1 264 ? 5.516 -11.117 -20.75 1 90.31 264 ASN A O 1
ATOM 2093 N N . PHE A 1 265 ? 5.09 -10.242 -18.812 1 85.56 265 PHE A N 1
ATOM 2094 C CA . PHE A 1 265 ? 6.336 -10.727 -18.234 1 85.56 265 PHE A CA 1
ATOM 2095 C C . PHE A 1 265 ? 6.297 -12.242 -18.062 1 85.56 265 PHE A C 1
ATOM 2097 O O . PHE A 1 265 ? 7.195 -12.945 -18.531 1 85.56 265 PHE A O 1
ATOM 2104 N N . PHE A 1 266 ? 5.289 -12.789 -17.484 1 79.75 266 PHE A N 1
ATOM 2105 C CA . PHE A 1 266 ? 5.281 -14.18 -17.047 1 79.75 266 PHE A CA 1
ATOM 2106 C C . PHE A 1 266 ? 4.684 -15.086 -18.125 1 79.75 266 PHE A C 1
ATOM 2108 O O . PHE A 1 266 ? 5.176 -16.188 -18.344 1 79.75 266 PHE A O 1
ATOM 2115 N N . GLN A 1 267 ? 3.629 -14.602 -18.625 1 77.81 267 GLN A N 1
ATOM 2116 C CA . GLN A 1 267 ? 2.967 -15.484 -19.578 1 77.81 267 GLN A CA 1
ATOM 2117 C C . GLN A 1 267 ? 3.637 -15.422 -20.953 1 77.81 267 GLN A C 1
ATOM 2119 O O . GLN A 1 267 ? 3.938 -16.453 -21.547 1 77.81 267 GLN A O 1
ATOM 2124 N N . SER A 1 268 ? 3.953 -14.211 -21.297 1 81.25 268 SER A N 1
ATOM 2125 C CA . SER A 1 268 ? 4.52 -14.062 -22.641 1 81.25 268 SER A CA 1
ATOM 2126 C C . SER A 1 268 ? 6.039 -13.945 -22.578 1 81.25 268 SER A C 1
ATOM 2128 O O . SER A 1 268 ? 6.707 -13.945 -23.625 1 81.25 268 SER A O 1
ATOM 2130 N N . THR A 1 269 ? 6.562 -13.828 -21.453 1 86.31 269 THR A N 1
ATOM 2131 C CA . THR A 1 269 ? 7.992 -13.703 -21.188 1 86.31 269 THR A CA 1
ATOM 2132 C C . THR A 1 269 ? 8.578 -12.508 -21.938 1 86.31 269 THR A C 1
ATOM 2134 O O . THR A 1 269 ? 9.734 -12.547 -22.359 1 86.31 269 THR A O 1
ATOM 2137 N N . ASN A 1 270 ? 7.727 -11.648 -22.312 1 91.75 270 ASN A N 1
ATOM 2138 C CA . ASN A 1 270 ? 8.148 -10.445 -23.016 1 91.75 270 ASN A CA 1
ATOM 2139 C C . ASN A 1 270 ? 8.531 -9.328 -22.047 1 91.75 270 ASN A C 1
ATOM 2141 O O . ASN A 1 270 ? 7.738 -8.422 -21.797 1 91.75 270 ASN A O 1
ATOM 2145 N N . VAL A 1 271 ? 9.766 -9.359 -21.719 1 90.69 271 VAL A N 1
ATOM 2146 C CA . VAL A 1 271 ? 10.289 -8.445 -20.703 1 90.69 271 VAL A CA 1
ATOM 2147 C C . VAL A 1 271 ? 10.305 -7.02 -21.266 1 90.69 271 VAL A C 1
ATOM 2149 O O . VAL A 1 271 ? 9.977 -6.066 -20.547 1 90.69 271 VAL A O 1
ATOM 2152 N N . GLY A 1 272 ? 10.633 -6.875 -22.484 1 92.75 272 GLY A N 1
ATOM 2153 C CA . GLY A 1 272 ? 10.695 -5.566 -23.109 1 92.75 272 GLY A CA 1
ATOM 2154 C C . GLY A 1 272 ? 9.352 -4.855 -23.141 1 92.75 272 GLY A C 1
ATOM 2155 O O . GLY A 1 272 ? 9.25 -3.689 -22.766 1 92.75 272 GLY A O 1
ATOM 2156 N N . ARG A 1 273 ? 8.391 -5.574 -23.562 1 92.69 273 ARG A N 1
ATOM 2157 C CA . ARG A 1 273 ? 7.047 -5.004 -23.641 1 92.69 273 ARG A CA 1
ATOM 2158 C C . ARG A 1 273 ? 6.52 -4.668 -22.25 1 92.69 273 ARG A C 1
ATOM 2160 O O . ARG A 1 273 ? 5.879 -3.631 -22.062 1 92.69 273 ARG A O 1
ATOM 2167 N N . SER A 1 274 ? 6.742 -5.535 -21.359 1 92.56 274 SER A N 1
ATOM 2168 C CA . SER A 1 274 ? 6.336 -5.301 -19.984 1 92.56 274 SER A CA 1
ATOM 2169 C C . SER A 1 274 ? 6.977 -4.035 -19.422 1 92.56 274 SER A C 1
ATOM 2171 O O . SER A 1 274 ? 6.305 -3.215 -18.797 1 92.56 274 SER A O 1
ATOM 2173 N N . ALA A 1 275 ? 8.234 -3.881 -19.672 1 91.25 275 ALA A N 1
ATOM 2174 C CA . ALA A 1 275 ? 8.969 -2.703 -19.219 1 91.25 275 ALA A CA 1
ATOM 2175 C C . ALA A 1 275 ? 8.422 -1.43 -19.844 1 91.25 275 ALA A C 1
ATOM 2177 O O . ALA A 1 275 ? 8.281 -0.402 -19.188 1 91.25 275 ALA A O 1
ATOM 2178 N N . ALA A 1 276 ? 8.125 -1.51 -21.047 1 93.62 276 ALA A N 1
ATOM 2179 C CA . ALA A 1 276 ? 7.578 -0.355 -21.75 1 93.62 276 ALA A CA 1
ATOM 2180 C C . ALA A 1 276 ? 6.238 0.068 -21.156 1 93.62 276 ALA A C 1
ATOM 2182 O O . ALA A 1 276 ? 5.965 1.262 -21.016 1 93.62 276 ALA A O 1
ATOM 2183 N N . LEU A 1 277 ? 5.43 -0.872 -20.828 1 92.44 277 LEU A N 1
ATOM 2184 C CA . LEU A 1 277 ? 4.152 -0.58 -20.188 1 92.44 277 LEU A CA 1
ATOM 2185 C C . LEU A 1 277 ? 4.355 0.171 -18.875 1 92.44 277 LEU A C 1
ATOM 2187 O O . LEU A 1 277 ? 3.652 1.144 -18.594 1 92.44 277 LEU A O 1
ATOM 2191 N N . LEU A 1 278 ? 5.309 -0.234 -18.141 1 88.06 278 LEU A N 1
ATOM 2192 C CA . LEU A 1 278 ? 5.566 0.369 -16.844 1 88.06 278 LEU A CA 1
ATOM 2193 C C . LEU A 1 278 ? 6.117 1.783 -17 1 88.06 278 LEU A C 1
ATOM 2195 O O . LEU A 1 278 ? 5.832 2.658 -16.172 1 88.06 278 LEU A O 1
ATOM 2199 N N . ILE A 1 279 ? 6.871 1.975 -18.016 1 87.88 279 ILE A N 1
ATOM 2200 C CA . ILE A 1 279 ? 7.406 3.307 -18.266 1 87.88 279 ILE A CA 1
ATOM 2201 C C . ILE A 1 279 ? 6.277 4.254 -18.656 1 87.88 279 ILE A C 1
ATOM 2203 O O . ILE A 1 279 ? 6.25 5.414 -18.234 1 87.88 279 ILE A O 1
ATOM 2207 N N . ILE A 1 280 ? 5.398 3.77 -19.438 1 91.06 280 ILE A N 1
ATOM 2208 C CA . ILE A 1 280 ? 4.242 4.582 -19.812 1 91.06 280 ILE A CA 1
ATOM 2209 C C . ILE A 1 280 ? 3.428 4.918 -18.562 1 91.06 280 ILE A C 1
ATOM 2211 O O . ILE A 1 280 ? 3.023 6.066 -18.359 1 91.06 280 ILE A O 1
ATOM 2215 N N . LEU A 1 281 ? 3.178 3.893 -17.797 1 88.19 281 LEU A N 1
ATOM 2216 C CA . LEU A 1 281 ? 2.449 4.113 -16.562 1 88.19 281 LEU A CA 1
ATOM 2217 C C . LEU A 1 281 ? 3.156 5.148 -15.695 1 88.19 281 LEU A C 1
ATOM 2219 O O . LEU A 1 281 ? 2.508 6.004 -15.086 1 88.19 281 LEU A O 1
ATOM 2223 N N . TRP A 1 282 ? 4.406 5.066 -15.617 1 82.62 282 TRP A N 1
ATOM 2224 C CA . TRP A 1 282 ? 5.203 6.027 -14.867 1 82.62 282 TRP A CA 1
ATOM 2225 C C . TRP A 1 282 ? 5 7.441 -15.398 1 82.62 282 TRP A C 1
ATOM 2227 O O . TRP A 1 282 ? 4.832 8.391 -14.633 1 82.62 282 TRP A O 1
ATOM 2237 N N . ALA A 1 283 ? 5.047 7.594 -16.672 1 85.12 283 ALA A N 1
ATOM 2238 C CA . ALA A 1 283 ? 4.863 8.898 -17.297 1 85.12 283 ALA A CA 1
ATOM 2239 C C . ALA A 1 283 ? 3.488 9.477 -16.969 1 85.12 283 ALA A C 1
ATOM 2241 O O . ALA A 1 283 ? 3.361 10.664 -16.656 1 85.12 283 ALA A O 1
ATOM 2242 N N . ILE A 1 284 ? 2.523 8.648 -16.984 1 85.38 284 ILE A N 1
ATOM 2243 C CA . ILE A 1 284 ? 1.16 9.07 -16.688 1 85.38 284 ILE A CA 1
ATOM 2244 C C . ILE A 1 284 ? 1.055 9.484 -15.211 1 85.38 284 ILE A C 1
ATOM 2246 O O . ILE A 1 284 ? 0.517 10.547 -14.898 1 85.38 284 ILE A O 1
ATOM 2250 N N . THR A 1 285 ? 1.551 8.625 -14.383 1 78.69 285 THR A N 1
ATOM 2251 C CA . THR A 1 285 ? 1.487 8.898 -12.953 1 78.69 285 THR A CA 1
ATOM 2252 C C . THR A 1 285 ? 2.273 10.156 -12.609 1 78.69 285 THR A C 1
ATOM 2254 O O . THR A 1 285 ? 1.858 10.938 -11.75 1 78.69 285 THR A O 1
ATOM 2257 N N . TYR A 1 286 ? 3.359 10.312 -13.258 1 75.94 286 TYR A N 1
ATOM 2258 C CA . TYR A 1 286 ? 4.164 11.516 -13.078 1 75.94 286 TYR A CA 1
ATOM 2259 C C . TYR A 1 286 ? 3.369 12.766 -13.445 1 75.94 286 TYR A C 1
ATOM 2261 O O . TYR A 1 286 ? 3.363 13.75 -12.703 1 75.94 286 TYR A O 1
ATOM 2269 N N . ALA A 1 287 ? 2.762 12.711 -14.516 1 79.88 287 ALA A N 1
ATOM 2270 C CA . ALA A 1 287 ? 1.964 13.844 -14.977 1 79.88 287 ALA A CA 1
ATOM 2271 C C . ALA A 1 287 ? 0.822 14.141 -14.016 1 79.88 287 ALA A C 1
ATOM 2273 O O . ALA A 1 287 ? 0.594 15.297 -13.648 1 79.88 287 ALA A O 1
ATOM 2274 N N . LEU A 1 288 ? 0.246 13.086 -13.539 1 73.62 288 LEU A N 1
ATOM 2275 C CA . LEU A 1 288 ? -0.883 13.242 -12.633 1 73.62 288 LEU A CA 1
ATOM 2276 C C . LEU A 1 288 ? -0.419 13.766 -11.273 1 73.62 288 LEU A C 1
ATOM 2278 O O . LEU A 1 288 ? -1.08 14.609 -10.672 1 73.62 288 LEU A O 1
ATOM 2282 N N . SER A 1 289 ? 0.672 13.203 -10.781 1 70 289 SER A N 1
ATOM 2283 C CA . SER A 1 289 ? 1.205 13.633 -9.5 1 70 289 SER A CA 1
ATOM 2284 C C . SER A 1 289 ? 1.613 15.102 -9.531 1 70 289 SER A C 1
ATOM 2286 O O . SER A 1 289 ? 1.399 15.836 -8.562 1 70 289 SER A O 1
ATOM 2288 N N . ASN A 1 290 ? 2.221 15.562 -10.594 1 70.38 290 ASN A N 1
ATOM 2289 C CA . ASN A 1 290 ? 2.619 16.953 -10.742 1 70.38 290 ASN A CA 1
ATOM 2290 C C . ASN A 1 290 ? 1.409 17.891 -10.734 1 70.38 290 ASN A C 1
ATOM 2292 O O . ASN A 1 290 ? 1.452 18.969 -10.133 1 70.38 290 ASN A O 1
ATOM 2296 N N . ILE A 1 291 ? 0.472 17.391 -11.367 1 70.62 291 ILE A N 1
ATOM 2297 C CA . ILE A 1 291 ? -0.751 18.188 -11.398 1 70.62 291 ILE A CA 1
ATOM 2298 C C . ILE A 1 291 ? -1.337 18.297 -9.992 1 70.62 291 ILE A C 1
ATOM 2300 O O . ILE A 1 291 ? -1.744 19.375 -9.562 1 70.62 291 ILE A O 1
ATOM 2304 N N . PHE A 1 292 ? -1.264 17.203 -9.32 1 67 292 PHE A N 1
ATOM 2305 C CA . PHE A 1 292 ? -1.83 17.156 -7.98 1 67 292 PHE A CA 1
ATOM 2306 C C . PHE A 1 292 ? -0.995 17.984 -7.012 1 67 292 PHE A C 1
ATOM 2308 O O . PHE A 1 292 ? -1.536 18.781 -6.242 1 67 292 PHE A O 1
ATOM 2315 N N . ILE A 1 293 ? 0.248 17.844 -7.016 1 62.03 293 ILE A N 1
ATOM 2316 C CA . ILE A 1 293 ? 1.134 18.531 -6.082 1 62.03 293 ILE A CA 1
ATOM 2317 C C . ILE A 1 293 ? 1.068 20.047 -6.324 1 62.03 293 ILE A C 1
ATOM 2319 O O . ILE A 1 293 ? 0.997 20.828 -5.375 1 62.03 293 ILE A O 1
ATOM 2323 N N . LYS A 1 294 ? 1.152 20.391 -7.516 1 64.38 294 LYS A N 1
ATOM 2324 C CA . LYS A 1 294 ? 1.082 21.812 -7.848 1 64.38 294 LYS A CA 1
ATOM 2325 C C . LYS A 1 294 ? -0.217 22.422 -7.34 1 64.38 294 LYS A C 1
ATOM 2327 O O . LYS A 1 294 ? -0.21 23.531 -6.781 1 64.38 294 LYS A O 1
ATOM 2332 N N . ASN A 1 295 ? -1.218 21.625 -7.492 1 62.31 295 ASN A N 1
ATOM 2333 C CA . ASN A 1 295 ? -2.502 22.125 -7.023 1 62.31 295 ASN A CA 1
ATOM 2334 C C . ASN A 1 295 ? -2.596 22.094 -5.5 1 62.31 295 ASN A C 1
ATOM 2336 O O . ASN A 1 295 ? -3.186 23 -4.891 1 62.31 295 ASN A O 1
ATOM 2340 N N . TRP A 1 296 ? -1.983 21.047 -4.988 1 61.25 296 TRP A N 1
ATOM 2341 C CA . TRP A 1 296 ? -1.943 20.906 -3.533 1 61.25 296 TRP A CA 1
ATOM 2342 C C . TRP A 1 296 ? -1.185 22.078 -2.898 1 61.25 296 TRP A C 1
ATOM 2344 O O . TRP A 1 296 ? -1.637 22.656 -1.907 1 61.25 296 TRP A O 1
ATOM 2354 N N . LEU A 1 297 ? -0.155 22.406 -3.416 1 58.19 297 LEU A N 1
ATOM 2355 C CA . LEU A 1 297 ? 0.67 23.5 -2.91 1 58.19 297 LEU A CA 1
ATOM 2356 C C . LEU A 1 297 ? -0.05 24.844 -3.055 1 58.19 297 LEU A C 1
ATOM 2358 O O . LEU A 1 297 ? 0.013 25.688 -2.158 1 58.19 297 LEU A O 1
ATOM 2362 N N . ARG A 1 298 ? -0.654 24.891 -4.105 1 60.03 298 ARG A N 1
ATOM 2363 C CA . ARG A 1 298 ? -1.385 26.125 -4.34 1 60.03 298 ARG A CA 1
ATOM 2364 C C . ARG A 1 298 ? -2.527 26.297 -3.342 1 60.03 298 ARG A C 1
ATOM 2366 O O . ARG A 1 298 ? -2.762 27.391 -2.828 1 60.03 298 ARG A O 1
ATOM 2373 N N . LEU A 1 299 ? -3.111 25.234 -3.094 1 57.97 299 LEU A N 1
ATOM 2374 C CA . LEU A 1 299 ? -4.242 25.266 -2.174 1 57.97 299 LEU A CA 1
ATOM 2375 C C . LEU A 1 299 ? -3.775 25.5 -0.742 1 57.97 299 LEU A C 1
ATOM 2377 O O . LEU A 1 299 ? -4.426 26.219 0.016 1 57.97 299 LEU A O 1
ATOM 2381 N N . ARG A 1 300 ? -2.744 24.875 -0.422 1 56.91 300 ARG A N 1
ATOM 2382 C CA . ARG A 1 300 ? -2.193 25.078 0.914 1 56.91 300 ARG A CA 1
ATOM 2383 C C . ARG A 1 300 ? -1.73 26.516 1.104 1 56.91 300 ARG A C 1
ATOM 2385 O O . ARG A 1 300 ? -1.88 27.094 2.189 1 56.91 300 ARG A O 1
ATOM 2392 N N . GLU A 1 301 ? -1.071 27 0.133 1 57 301 GLU A N 1
ATOM 2393 C CA . GLU A 1 301 ? -0.651 28.391 0.197 1 57 301 GLU A CA 1
ATOM 2394 C C . GLU A 1 301 ? -1.85 29.328 0.365 1 57 301 GLU A C 1
ATOM 2396 O O . GLU A 1 301 ? -1.784 30.297 1.114 1 57 301 GLU A O 1
ATOM 2401 N N . ARG A 1 302 ? -2.809 28.969 -0.313 1 53.97 302 ARG A N 1
ATOM 2402 C CA . ARG A 1 302 ? -4.008 29.797 -0.198 1 53.97 302 ARG A CA 1
ATOM 2403 C C . ARG A 1 302 ? -4.617 29.688 1.195 1 53.97 302 ARG A C 1
ATOM 2405 O O . ARG A 1 302 ? -5.105 30.672 1.747 1 53.97 302 ARG A O 1
ATOM 2412 N N . ALA A 1 303 ? -4.547 28.531 1.69 1 53.75 303 ALA A N 1
ATOM 2413 C CA . ALA A 1 303 ? -5.105 28.312 3.023 1 53.75 303 ALA A CA 1
ATOM 2414 C C . ALA A 1 303 ? -4.27 29.016 4.086 1 53.75 303 ALA A C 1
ATOM 2416 O O . ALA A 1 303 ? -4.809 29.516 5.078 1 53.75 303 ALA A O 1
ATOM 2417 N N . ARG A 1 304 ? -2.959 28.969 3.965 1 51.5 304 ARG A N 1
ATOM 2418 C CA . ARG A 1 304 ? -2.084 29.688 4.883 1 51.5 304 ARG A CA 1
ATOM 2419 C C . ARG A 1 304 ? -2.23 31.188 4.715 1 51.5 304 ARG A C 1
ATOM 2421 O O . ARG A 1 304 ? -2.072 31.953 5.672 1 51.5 304 ARG A O 1
ATOM 2428 N N . GLY A 1 305 ? -2.291 31.562 3.469 1 46.88 305 GLY A N 1
ATOM 2429 C CA . GLY A 1 305 ? -2.455 33 3.266 1 46.88 305 GLY A CA 1
ATOM 2430 C C . GLY A 1 305 ? -3.764 33.531 3.818 1 46.88 305 GLY A C 1
ATOM 2431 O O . GLY A 1 305 ? -3.873 34.719 4.125 1 46.88 305 GLY A O 1
ATOM 2432 N N . GLU A 1 306 ? -4.762 32.75 3.717 1 43.44 306 GLU A N 1
ATOM 2433 C CA . GLU A 1 306 ? -6.02 33.281 4.254 1 43.44 306 GLU A CA 1
ATOM 2434 C C . GLU A 1 306 ? -6.07 33.125 5.77 1 43.44 306 GLU A C 1
ATOM 2436 O O . GLU A 1 306 ? -6.984 33.656 6.418 1 43.44 306 GLU A O 1
ATOM 2441 N N . ALA A 1 307 ? -5.094 32.469 6.379 1 42.19 307 ALA A N 1
ATOM 2442 C CA . ALA A 1 307 ? -5.027 32.562 7.832 1 42.19 307 ALA A CA 1
ATOM 2443 C C . ALA A 1 307 ? -4.125 33.719 8.258 1 42.19 307 ALA A C 1
ATOM 2445 O O . ALA A 1 307 ? -3.1 34 7.629 1 42.19 307 ALA A O 1
ATOM 2446 N N . MET B 1 1 ? -65.562 31.344 -21.906 1 31.8 1 MET B N 1
ATOM 2447 C CA . MET B 1 1 ? -64.188 31.719 -21.641 1 31.8 1 MET B CA 1
ATOM 2448 C C . MET B 1 1 ? -63.594 30.938 -20.453 1 31.8 1 MET B C 1
ATOM 2450 O O . MET B 1 1 ? -63.75 31.375 -19.312 1 31.8 1 MET B O 1
ATOM 2454 N N . ALA B 1 2 ? -63.688 29.547 -20.422 1 40.66 2 ALA B N 1
ATOM 2455 C CA . ALA B 1 2 ? -63.312 28.609 -19.359 1 40.66 2 ALA B CA 1
ATOM 2456 C C . ALA B 1 2 ? -61.781 28.625 -19.141 1 40.66 2 ALA B C 1
ATOM 2458 O O . ALA B 1 2 ? -61 28.406 -20.062 1 40.66 2 ALA B O 1
ATOM 2459 N N . SER B 1 3 ? -61.312 29.406 -18.109 1 37.28 3 SER B N 1
ATOM 2460 C CA . SER B 1 3 ? -59.938 29.516 -17.641 1 37.28 3 SER B CA 1
ATOM 2461 C C . SER B 1 3 ? -59.406 28.156 -17.172 1 37.28 3 SER B C 1
ATOM 2463 O O . SER B 1 3 ? -59.969 27.531 -16.281 1 37.28 3 SER B O 1
ATOM 2465 N N . VAL B 1 4 ? -58.875 27.344 -18.062 1 42.94 4 VAL B N 1
ATOM 2466 C CA . VAL B 1 4 ? -58.219 26.094 -17.75 1 42.94 4 VAL B CA 1
ATOM 2467 C C . VAL B 1 4 ? -57.031 26.359 -16.828 1 42.94 4 VAL B C 1
ATOM 2469 O O . VAL B 1 4 ? -56.062 27.031 -17.219 1 42.94 4 VAL B O 1
ATOM 2472 N N . THR B 1 5 ? -57.312 26.469 -15.484 1 39.09 5 THR B N 1
ATOM 2473 C CA . THR B 1 5 ? -56.25 26.547 -14.477 1 39.09 5 THR B CA 1
ATOM 2474 C C . THR B 1 5 ? -55.312 25.344 -14.562 1 39.09 5 THR B C 1
ATOM 2476 O O . THR B 1 5 ? -55.75 24.203 -14.438 1 39.09 5 THR B O 1
ATOM 2479 N N . HIS B 1 6 ? -54.25 25.359 -15.352 1 40.25 6 HIS B N 1
ATOM 2480 C CA . HIS B 1 6 ? -53.219 24.359 -15.406 1 40.25 6 HIS B CA 1
ATOM 2481 C C . HIS B 1 6 ? -52.531 24.203 -14.055 1 40.25 6 HIS B C 1
ATOM 2483 O O . HIS B 1 6 ? -51.938 25.172 -13.531 1 40.25 6 HIS B O 1
ATOM 2489 N N . SER B 1 7 ? -52.969 23.328 -13.125 1 40.44 7 SER B N 1
ATOM 2490 C CA . SER B 1 7 ? -52.281 22.984 -11.883 1 40.44 7 SER B CA 1
ATOM 2491 C C . SER B 1 7 ? -50.938 22.375 -12.148 1 40.44 7 SER B C 1
ATOM 2493 O O . SER B 1 7 ? -50.812 21.344 -12.844 1 40.44 7 SER B O 1
ATOM 2495 N N . SER B 1 8 ? -49.906 23.188 -12.312 1 41.16 8 SER B N 1
ATOM 2496 C CA . SER B 1 8 ? -48.562 22.656 -12.453 1 41.16 8 SER B CA 1
ATOM 2497 C C . SER B 1 8 ? -48.188 21.719 -11.305 1 41.16 8 SER B C 1
ATOM 2499 O O . SER B 1 8 ? -48.438 22.047 -10.141 1 41.16 8 SER B O 1
ATOM 2501 N N . PRO B 1 9 ? -48.125 20.453 -11.492 1 39.62 9 PRO B N 1
ATOM 2502 C CA . PRO B 1 9 ? -47.75 19.531 -10.422 1 39.62 9 PRO B CA 1
ATOM 2503 C C . PRO B 1 9 ? -46.438 19.922 -9.75 1 39.62 9 PRO B C 1
ATOM 2505 O O . PRO B 1 9 ? -45.469 20.328 -10.43 1 39.62 9 PRO B O 1
ATOM 2508 N N . ARG B 1 10 ? -46.438 20.562 -8.633 1 38.31 10 ARG B N 1
ATOM 2509 C CA . ARG B 1 10 ? -45.25 20.859 -7.828 1 38.31 10 ARG B CA 1
ATOM 2510 C C . ARG B 1 10 ? -44.406 19.594 -7.629 1 38.31 10 ARG B C 1
ATOM 2512 O O . ARG B 1 10 ? -44.875 18.625 -7.039 1 38.31 10 ARG B O 1
ATOM 2519 N N . GLY B 1 11 ? -43.719 19.188 -8.594 1 35.5 11 GLY B N 1
ATOM 2520 C CA . GLY B 1 11 ? -42.781 18.078 -8.43 1 35.5 11 GLY B CA 1
ATOM 2521 C C . GLY B 1 11 ? -42.031 18.125 -7.102 1 35.5 11 GLY B C 1
ATOM 2522 O O . GLY B 1 11 ? -41.5 19.156 -6.719 1 35.5 11 GLY B O 1
ATOM 2523 N N . SER B 1 12 ? -42.562 17.438 -6.121 1 36.22 12 SER B N 1
ATOM 2524 C CA . SER B 1 12 ? -41.938 17.25 -4.801 1 36.22 12 SER B CA 1
ATOM 2525 C C . SER B 1 12 ? -40.469 16.984 -4.906 1 36.22 12 SER B C 1
ATOM 2527 O O . SER B 1 12 ? -40.031 15.953 -5.441 1 36.22 12 SER B O 1
ATOM 2529 N N . ARG B 1 13 ? -39.719 17.906 -5.355 1 38.12 13 ARG B N 1
ATOM 2530 C CA . ARG B 1 13 ? -38.281 17.734 -5.191 1 38.12 13 ARG B CA 1
ATOM 2531 C C . ARG B 1 13 ? -37.938 17.172 -3.814 1 38.12 13 ARG B C 1
ATOM 2533 O O . ARG B 1 13 ? -38.375 17.719 -2.793 1 38.12 13 ARG B O 1
ATOM 2540 N N . PHE B 1 14 ? -38.031 15.914 -3.73 1 39.91 14 PHE B N 1
ATOM 2541 C CA . PHE B 1 14 ? -37.5 15.289 -2.523 1 39.91 14 PHE B CA 1
ATOM 2542 C C . PHE B 1 14 ? -36.406 16.125 -1.92 1 39.91 14 PHE B C 1
ATOM 2544 O O . PHE B 1 14 ? -35.281 16.188 -2.471 1 39.91 14 PHE B O 1
ATOM 2551 N N . ARG B 1 15 ? -36.656 17.281 -1.449 1 40.75 15 ARG B N 1
ATOM 2552 C CA . ARG B 1 15 ? -35.75 18.094 -0.649 1 40.75 15 ARG B CA 1
ATOM 2553 C C . ARG B 1 15 ? -35.125 17.266 0.483 1 40.75 15 ARG B C 1
ATOM 2555 O O . ARG B 1 15 ? -35.812 16.953 1.466 1 40.75 15 ARG B O 1
ATOM 2562 N N . ILE B 1 16 ? -34.281 16.312 0.202 1 45.06 16 ILE B N 1
ATOM 2563 C CA . ILE B 1 16 ? -33.531 15.781 1.329 1 45.06 16 ILE B CA 1
ATOM 2564 C C . ILE B 1 16 ? -33.25 16.891 2.34 1 45.06 16 ILE B C 1
ATOM 2566 O O . ILE B 1 16 ? -32.656 17.922 1.999 1 45.06 16 ILE B O 1
ATOM 2570 N N . SER B 1 17 ? -34 17.016 3.297 1 45.94 17 SER B N 1
ATOM 2571 C CA . SER B 1 17 ? -33.906 18.078 4.293 1 45.94 17 SER B CA 1
ATOM 2572 C C . SER B 1 17 ? -32.469 18.375 4.645 1 45.94 17 SER B C 1
ATOM 2574 O O . SER B 1 17 ? -31.641 17.453 4.754 1 45.94 17 SER B O 1
ATOM 2576 N N . LYS B 1 18 ? -31.875 19.5 4.41 1 48.5 18 LYS B N 1
ATOM 2577 C CA . LYS B 1 18 ? -30.594 20.109 4.707 1 48.5 18 LYS B CA 1
ATOM 2578 C C . LYS B 1 18 ? -30.031 19.594 6.027 1 48.5 18 LYS B C 1
ATOM 2580 O O . LYS B 1 18 ? -28.812 19.531 6.203 1 48.5 18 LYS B O 1
ATOM 2585 N N . ARG B 1 19 ? -30.953 19.266 7 1 50.38 19 ARG B N 1
ATOM 2586 C CA . ARG B 1 19 ? -30.547 18.766 8.312 1 50.38 19 ARG B CA 1
ATOM 2587 C C . ARG B 1 19 ? -29.969 17.359 8.211 1 50.38 19 ARG B C 1
ATOM 2589 O O . ARG B 1 19 ? -29.203 16.922 9.078 1 50.38 19 ARG B O 1
ATOM 2596 N N . ALA B 1 20 ? -30.438 16.641 7.301 1 49.53 20 ALA B N 1
ATOM 2597 C CA . ALA B 1 20 ? -30.156 15.203 7.242 1 49.53 20 ALA B CA 1
ATOM 2598 C C . ALA B 1 20 ? -28.906 14.922 6.406 1 49.53 20 ALA B C 1
ATOM 2600 O O . ALA B 1 20 ? -28.438 13.789 6.34 1 49.53 20 ALA B O 1
ATOM 2601 N N . LEU B 1 21 ? -28.438 15.898 5.812 1 49.75 21 LEU B N 1
ATOM 2602 C CA . LEU B 1 21 ? -27.344 15.664 4.875 1 49.75 21 LEU B CA 1
ATOM 2603 C C . LEU B 1 21 ? -26.156 15 5.566 1 49.75 21 LEU B C 1
ATOM 2605 O O . LEU B 1 21 ? -25.594 14.023 5.055 1 49.75 21 LEU B O 1
ATOM 2609 N N . PRO B 1 22 ? -25.75 15.695 6.664 1 52.72 22 PRO B N 1
ATOM 2610 C CA . PRO B 1 22 ? -24.688 14.922 7.301 1 52.72 22 PRO B CA 1
ATOM 2611 C C . PRO B 1 22 ? -25.094 13.477 7.586 1 52.72 22 PRO B C 1
ATOM 2613 O O . PRO B 1 22 ? -24.266 12.562 7.5 1 52.72 22 PRO B O 1
ATOM 2616 N N . TYR B 1 23 ? -26.344 13.328 7.926 1 53.03 23 TYR B N 1
ATOM 2617 C CA . TYR B 1 23 ? -26.859 11.992 8.188 1 53.03 23 TYR B CA 1
ATOM 2618 C C . TYR B 1 23 ? -27.031 11.219 6.887 1 53.03 23 TYR B C 1
ATOM 2620 O O . TYR B 1 23 ? -26.938 9.984 6.879 1 53.03 23 TYR B O 1
ATOM 2628 N N . VAL B 1 24 ? -27.344 11.875 5.902 1 56.16 24 VAL B N 1
ATOM 2629 C CA . VAL B 1 24 ? -27.484 11.195 4.621 1 56.16 24 VAL B CA 1
ATOM 2630 C C . VAL B 1 24 ? -26.141 10.617 4.184 1 56.16 24 VAL B C 1
ATOM 2632 O O . VAL B 1 24 ? -26.094 9.5 3.654 1 56.16 24 VAL B O 1
ATOM 2635 N N . LEU B 1 25 ? -25.109 11.469 4.375 1 56.69 25 LEU B N 1
ATOM 2636 C CA . LEU B 1 25 ? -23.797 10.883 4.105 1 56.69 25 LEU B CA 1
ATOM 2637 C C . LEU B 1 25 ? -23.469 9.781 5.113 1 56.69 25 LEU B C 1
ATOM 2639 O O . LEU B 1 25 ? -22.75 8.836 4.789 1 56.69 25 LEU B O 1
ATOM 2643 N N . SER B 1 26 ? -24.156 9.953 6.215 1 65 26 SER B N 1
ATOM 2644 C CA . SER B 1 26 ? -23.828 9.023 7.293 1 65 26 SER B CA 1
ATOM 2645 C C . SER B 1 26 ? -24.516 7.684 7.102 1 65 26 SER B C 1
ATOM 2647 O O . SER B 1 26 ? -24.016 6.648 7.551 1 65 26 SER B O 1
ATOM 2649 N N . LEU B 1 27 ? -25.609 7.758 6.395 1 65 27 LEU B N 1
ATOM 2650 C CA . LEU B 1 27 ? -26.312 6.48 6.297 1 65 27 LEU B CA 1
ATOM 2651 C C . LEU B 1 27 ? -25.562 5.52 5.379 1 65 27 LEU B C 1
ATOM 2653 O O . LEU B 1 27 ? -25.312 4.367 5.75 1 65 27 LEU B O 1
ATOM 2657 N N . PRO B 1 28 ? -25.219 6.016 4.223 1 67.12 28 PRO B N 1
ATOM 2658 C CA . PRO B 1 28 ? -24.422 5.105 3.398 1 67.12 28 PRO B CA 1
ATOM 2659 C C . PRO B 1 28 ? -23.109 4.703 4.066 1 67.12 28 PRO B C 1
ATOM 2661 O O . PRO B 1 28 ? -22.672 3.557 3.941 1 67.12 28 PRO B O 1
ATOM 2664 N N . ALA B 1 29 ? -22.672 5.684 4.781 1 70.56 29 ALA B N 1
ATOM 2665 C CA . ALA B 1 29 ? -21.422 5.391 5.484 1 70.56 29 ALA B CA 1
ATOM 2666 C C . ALA B 1 29 ? -21.641 4.344 6.574 1 70.56 29 ALA B C 1
ATOM 2668 O O . ALA B 1 29 ? -20.797 3.471 6.781 1 70.56 29 ALA B O 1
ATOM 2669 N N . LEU B 1 30 ? -22.797 4.426 7.176 1 71.56 30 LEU B N 1
ATOM 2670 C CA . LEU B 1 30 ? -23.109 3.441 8.203 1 71.56 30 LEU B CA 1
ATOM 2671 C C . LEU B 1 30 ? -23.266 2.053 7.594 1 71.56 30 LEU B C 1
ATOM 2673 O O . LEU B 1 30 ? -22.766 1.069 8.133 1 71.56 30 LEU B O 1
ATOM 2677 N N . LEU B 1 31 ? -23.953 2.023 6.492 1 71.81 31 LEU B N 1
ATOM 2678 C CA . LEU B 1 31 ? -24.156 0.744 5.824 1 71.81 31 LEU B CA 1
ATOM 2679 C C . LEU B 1 31 ? -22.828 0.154 5.352 1 71.81 31 LEU B C 1
ATOM 2681 O O . LEU B 1 31 ? -22.609 -1.049 5.484 1 71.81 31 LEU B O 1
ATOM 2685 N N . VAL B 1 32 ? -22.125 1.036 4.867 1 70.25 32 VAL B N 1
ATOM 2686 C CA . VAL B 1 32 ? -20.828 0.59 4.367 1 70.25 32 VAL B CA 1
ATOM 2687 C C . VAL B 1 32 ? -19.938 0.171 5.535 1 70.25 32 VAL B C 1
ATOM 2689 O O . VAL B 1 32 ? -19.188 -0.81 5.441 1 70.25 32 VAL B O 1
ATOM 2692 N N . CYS B 1 33 ? -20.156 0.925 6.586 1 68.38 33 CYS B N 1
ATOM 2693 C CA . CYS B 1 33 ? -19.406 0.543 7.785 1 68.38 33 CYS B CA 1
ATOM 2694 C C . CYS B 1 33 ? -19.766 -0.875 8.219 1 68.38 33 CYS B C 1
ATOM 2696 O O . CYS B 1 33 ? -18.891 -1.674 8.531 1 68.38 33 CYS B O 1
ATOM 2698 N N . ILE B 1 34 ? -21.016 -1.185 8.125 1 68.69 34 ILE B N 1
ATOM 2699 C CA . ILE B 1 34 ? -21.484 -2.523 8.469 1 68.69 34 ILE B CA 1
ATOM 2700 C C . ILE B 1 34 ? -20.953 -3.531 7.457 1 68.69 34 ILE B C 1
ATOM 2702 O O . ILE B 1 34 ? -20.484 -4.613 7.832 1 68.69 34 ILE B O 1
ATOM 2706 N N . GLY B 1 35 ? -21.031 -3.188 6.223 1 74.81 35 GLY B N 1
ATOM 2707 C CA . GLY B 1 35 ? -20.516 -4.047 5.168 1 74.81 35 GLY B CA 1
ATOM 2708 C C . GLY B 1 35 ? -19.031 -4.328 5.309 1 74.81 35 GLY B C 1
ATOM 2709 O O . GLY B 1 35 ? -18.578 -5.449 5.066 1 74.81 35 GLY B O 1
ATOM 2710 N N . ILE B 1 36 ? -18.406 -3.334 5.836 1 73.19 36 ILE B N 1
ATOM 2711 C CA . ILE B 1 36 ? -16.969 -3.463 6 1 73.19 36 ILE B CA 1
ATOM 2712 C C . ILE B 1 36 ? -16.656 -4.441 7.133 1 73.19 36 ILE B C 1
ATOM 2714 O O . ILE B 1 36 ? -15.656 -5.148 7.094 1 73.19 36 ILE B O 1
ATOM 2718 N N . LEU B 1 37 ? -17.688 -4.602 7.98 1 79.44 37 LEU B N 1
ATOM 2719 C CA . LEU B 1 37 ? -17.422 -5.422 9.156 1 79.44 37 LEU B CA 1
ATOM 2720 C C . LEU B 1 37 ? -17.766 -6.883 8.883 1 79.44 37 LEU B C 1
ATOM 2722 O O . LEU B 1 37 ? -17.328 -7.773 9.617 1 79.44 37 LEU B O 1
ATOM 2726 N N . ILE B 1 38 ? -18.422 -7.18 7.859 1 83.56 38 ILE B N 1
ATOM 2727 C CA . ILE B 1 38 ? -18.891 -8.531 7.582 1 83.56 38 ILE B CA 1
ATOM 2728 C C . ILE B 1 38 ? -17.703 -9.469 7.395 1 83.56 38 ILE B C 1
ATOM 2730 O O . ILE B 1 38 ? -17.625 -10.516 8.055 1 83.56 38 ILE B O 1
ATOM 2734 N N . PRO B 1 39 ? -16.797 -9.133 6.5 1 83.88 39 PRO B N 1
ATOM 2735 C CA . PRO B 1 39 ? -15.672 -10.047 6.332 1 83.88 39 PRO B CA 1
ATOM 2736 C C . PRO B 1 39 ? -14.883 -10.258 7.625 1 83.88 39 PRO B C 1
ATOM 2738 O O . PRO B 1 39 ? -14.352 -11.344 7.863 1 83.88 39 PRO B O 1
ATOM 2741 N N . PHE B 1 40 ? -14.859 -9.25 8.375 1 81.12 40 PHE B N 1
ATOM 2742 C CA . PHE B 1 40 ? -14.141 -9.352 9.633 1 81.12 40 PHE B CA 1
ATOM 2743 C C . PHE B 1 40 ? -14.812 -10.352 10.562 1 81.12 40 PHE B C 1
ATOM 2745 O O . PHE B 1 40 ? -14.156 -11.234 11.117 1 81.12 40 PHE B O 1
ATOM 2752 N N . PHE B 1 41 ? -16.094 -10.203 10.719 1 84.94 41 PHE B N 1
ATOM 2753 C CA . PHE B 1 41 ? -16.812 -11.102 11.617 1 84.94 41 PHE B CA 1
ATOM 2754 C C . PHE B 1 41 ? -16.797 -12.523 11.078 1 84.94 41 PHE B C 1
ATOM 2756 O O . PHE B 1 41 ? -16.75 -13.484 11.852 1 84.94 41 PHE B O 1
ATOM 2763 N N . THR B 1 42 ? -16.875 -12.625 9.805 1 87.06 42 THR B N 1
ATOM 2764 C CA . THR B 1 42 ? -16.766 -13.953 9.203 1 87.06 42 THR B CA 1
ATOM 2765 C C . THR B 1 42 ? -15.422 -14.586 9.531 1 87.06 42 THR B C 1
ATOM 2767 O O . THR B 1 42 ? -15.352 -15.781 9.844 1 87.06 42 THR B O 1
ATOM 2770 N N . ALA B 1 43 ? -14.391 -13.781 9.461 1 86.25 43 ALA B N 1
ATOM 2771 C CA . ALA B 1 43 ? -13.055 -14.281 9.781 1 86.25 43 ALA B CA 1
ATOM 2772 C C . ALA B 1 43 ? -12.969 -14.711 11.242 1 86.25 43 ALA B C 1
ATOM 2774 O O . ALA B 1 43 ? -12.328 -15.711 11.57 1 86.25 43 ALA B O 1
ATOM 2775 N N . VAL B 1 44 ? -13.648 -13.961 12.109 1 88.62 44 VAL B N 1
ATOM 2776 C CA . VAL B 1 44 ? -13.656 -14.297 13.531 1 88.62 44 VAL B CA 1
ATOM 2777 C C . VAL B 1 44 ? -14.344 -15.648 13.742 1 88.62 44 VAL B C 1
ATOM 2779 O O . VAL B 1 44 ? -13.828 -16.5 14.461 1 88.62 44 VAL B O 1
ATOM 2782 N N . ILE B 1 45 ? -15.414 -15.805 13.086 1 90.75 45 ILE B N 1
ATOM 2783 C CA . ILE B 1 45 ? -16.156 -17.047 13.219 1 90.75 45 ILE B CA 1
ATOM 2784 C C . ILE B 1 45 ? -15.336 -18.219 12.672 1 90.75 45 ILE B C 1
ATOM 2786 O O . ILE B 1 45 ? -15.227 -19.266 13.312 1 90.75 45 ILE B O 1
ATOM 2790 N N . TYR B 1 46 ? -14.742 -18.031 11.477 1 90.62 46 TYR B N 1
ATOM 2791 C CA . TYR B 1 46 ? -13.938 -19.078 10.867 1 90.62 46 TYR B CA 1
ATOM 2792 C C . TYR B 1 46 ? -12.75 -19.438 11.75 1 90.62 46 TYR B C 1
ATOM 2794 O O . TYR B 1 46 ? -12.32 -20.594 11.781 1 90.62 46 TYR B O 1
ATOM 2802 N N . SER B 1 47 ? -12.234 -18.453 12.492 1 92.94 47 SER B N 1
ATOM 2803 C CA . SER B 1 47 ? -11.047 -18.672 13.32 1 92.94 47 SER B CA 1
ATOM 2804 C C . SER B 1 47 ? -11.352 -19.625 14.477 1 92.94 47 SER B C 1
ATOM 2806 O O . SER B 1 47 ? -10.438 -20.219 15.055 1 92.94 47 SER B O 1
ATOM 2808 N N . PHE B 1 48 ? -12.633 -19.797 14.812 1 95.5 48 PHE B N 1
ATOM 2809 C CA . PHE B 1 48 ? -13.023 -20.688 15.898 1 95.5 48 PHE B CA 1
ATOM 2810 C C . PHE B 1 48 ? -13.555 -22 15.359 1 95.5 48 PHE B C 1
ATOM 2812 O O . PHE B 1 48 ? -14.188 -22.766 16.094 1 95.5 48 PHE B O 1
ATOM 2819 N N . GLN B 1 49 ? -13.266 -22.234 14.125 1 94.06 49 GLN B N 1
ATOM 2820 C CA . GLN B 1 49 ? -13.766 -23.453 13.508 1 94.06 49 GLN B CA 1
ATOM 2821 C C . GLN B 1 49 ? -12.625 -24.297 12.938 1 94.06 49 GLN B C 1
ATOM 2823 O O . GLN B 1 49 ? -11.562 -23.75 12.594 1 94.06 49 GLN B O 1
ATOM 2828 N N . ARG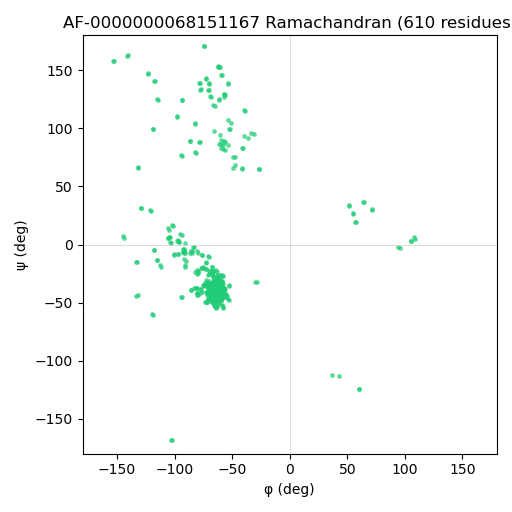 B 1 50 ? -12.914 -25.609 13.031 1 93 50 ARG B N 1
ATOM 2829 C CA . ARG B 1 50 ? -12.148 -26.5 12.164 1 93 50 ARG B CA 1
ATOM 2830 C C . ARG B 1 50 ? -12.688 -26.484 10.742 1 93 50 ARG B C 1
ATOM 2832 O O . ARG B 1 50 ? -13.516 -27.312 10.367 1 93 50 ARG B O 1
ATOM 2839 N N . TYR B 1 51 ? -12.164 -25.547 9.961 1 90.06 51 TYR B N 1
ATOM 2840 C CA . TYR B 1 51 ? -12.656 -25.297 8.609 1 90.06 51 TYR B CA 1
ATOM 2841 C C . TYR B 1 51 ? -11.562 -25.547 7.574 1 90.06 51 TYR B C 1
ATOM 2843 O O . TYR B 1 51 ? -10.711 -24.688 7.348 1 90.06 51 TYR B O 1
ATOM 2851 N N . ARG B 1 52 ? -11.641 -26.734 6.961 1 89.06 52 ARG B N 1
ATOM 2852 C CA . ARG B 1 52 ? -10.773 -27.109 5.852 1 89.06 52 ARG B CA 1
ATOM 2853 C C . ARG B 1 52 ? -11.578 -27.297 4.566 1 89.06 52 ARG B C 1
ATOM 2855 O O . ARG B 1 52 ? -12.555 -28.047 4.551 1 89.06 52 ARG B O 1
ATOM 2862 N N . LEU B 1 53 ? -11.141 -26.578 3.584 1 85.81 53 LEU B N 1
ATOM 2863 C CA . LEU B 1 53 ? -11.875 -26.656 2.324 1 85.81 53 LEU B CA 1
ATOM 2864 C C . LEU B 1 53 ? -11.812 -28.062 1.753 1 85.81 53 LEU B C 1
ATOM 2866 O O . LEU B 1 53 ? -12.727 -28.5 1.042 1 85.81 53 LEU B O 1
ATOM 2870 N N . SER B 1 54 ? -10.766 -28.75 2.113 1 83.88 54 SER B N 1
ATOM 2871 C CA . SER B 1 54 ? -10.594 -30.109 1.618 1 83.88 54 SER B CA 1
ATOM 2872 C C . SER B 1 54 ? -11.5 -31.094 2.365 1 83.88 54 SER B C 1
ATOM 2874 O O . SER B 1 54 ? -11.742 -32.219 1.894 1 83.88 54 SER B O 1
ATOM 2876 N N . GLN B 1 55 ? -11.938 -30.672 3.531 1 85.88 55 GLN B N 1
ATOM 2877 C CA . GLN B 1 55 ? -12.812 -31.5 4.352 1 85.88 55 GLN B CA 1
ATOM 2878 C C . GLN B 1 55 ? -14.016 -30.703 4.844 1 85.88 55 GLN B C 1
ATOM 2880 O O . GLN B 1 55 ? -14.211 -30.547 6.051 1 85.88 55 GLN B O 1
ATOM 2885 N N . PRO B 1 56 ? -14.844 -30.312 3.969 1 81.06 56 PRO B N 1
ATOM 2886 C CA . PRO B 1 56 ? -15.961 -29.453 4.344 1 81.06 56 PRO B CA 1
ATOM 2887 C C . PRO B 1 56 ? -16.938 -30.125 5.309 1 81.06 56 PRO B C 1
ATOM 2889 O O . PRO B 1 56 ? -17.578 -29.453 6.109 1 81.06 56 PRO B O 1
ATOM 2892 N N . TRP B 1 57 ? -16.938 -31.375 5.32 1 83.81 57 TRP B N 1
ATOM 2893 C CA . TRP B 1 57 ? -17.859 -32.125 6.168 1 83.81 57 TRP B CA 1
ATOM 2894 C C . TRP B 1 57 ? -17.422 -32.094 7.625 1 83.81 57 TRP B C 1
ATOM 2896 O O . TRP B 1 57 ? -18.219 -32.344 8.531 1 83.81 57 TRP B O 1
ATOM 2906 N N . ALA B 1 58 ? -16.203 -31.797 7.844 1 85.88 58 ALA B N 1
ATOM 2907 C CA . ALA B 1 58 ? -15.641 -31.844 9.195 1 85.88 58 ALA B CA 1
ATOM 2908 C C . ALA B 1 58 ? -15.688 -30.469 9.852 1 85.88 58 ALA B C 1
ATOM 2910 O O . ALA B 1 58 ? -15.141 -30.281 10.938 1 85.88 58 ALA B O 1
ATOM 2911 N N . ARG B 1 59 ? -16.359 -29.594 9.203 1 89.25 59 ARG B N 1
ATOM 2912 C CA . ARG B 1 59 ? -16.406 -28.234 9.734 1 89.25 59 ARG B CA 1
ATOM 2913 C C . ARG B 1 59 ? -17.172 -28.203 11.055 1 89.25 59 ARG B C 1
ATOM 2915 O O . ARG B 1 59 ? -18.312 -28.672 11.133 1 89.25 59 ARG B O 1
ATOM 2922 N N . GLN B 1 60 ? -16.469 -27.766 12.133 1 92.88 60 GLN B N 1
ATOM 2923 C CA . GLN B 1 60 ? -17.047 -27.641 13.469 1 92.88 60 GLN B CA 1
ATOM 2924 C C . GLN B 1 60 ? -16.328 -26.562 14.281 1 92.88 60 GLN B C 1
ATOM 2926 O O . GLN B 1 60 ? -15.203 -26.188 13.961 1 92.88 60 GLN B O 1
ATOM 2931 N N . PHE B 1 61 ? -17.109 -26.141 15.227 1 94.75 61 PHE B N 1
ATOM 2932 C CA . PHE B 1 61 ? -16.484 -25.188 16.141 1 94.75 61 PHE B CA 1
ATOM 2933 C C . PHE B 1 61 ? -15.414 -25.875 16.984 1 94.75 61 PHE B C 1
ATOM 2935 O O . PHE B 1 61 ? -15.633 -26.984 17.484 1 94.75 61 PHE B O 1
ATOM 2942 N N . ASN B 1 62 ? -14.234 -25.344 17 1 92.5 62 ASN B N 1
ATOM 2943 C CA . ASN B 1 62 ? -13.148 -25.938 17.766 1 92.5 62 ASN B CA 1
ATOM 2944 C C . ASN B 1 62 ? -12.844 -25.125 19.031 1 92.5 62 ASN B C 1
ATOM 2946 O O . ASN B 1 62 ? -11.844 -25.375 19.703 1 92.5 62 ASN B O 1
ATOM 2950 N N . TRP B 1 63 ? -13.617 -24.125 19.328 1 89.94 63 TRP B N 1
ATOM 2951 C CA . TRP B 1 63 ? -13.656 -23.344 20.562 1 89.94 63 TRP B CA 1
ATOM 2952 C C . TRP B 1 63 ? -12.266 -22.844 20.938 1 89.94 63 TRP B C 1
ATOM 2954 O O . TRP B 1 63 ? -11.844 -22.953 22.094 1 89.94 63 TRP B O 1
ATOM 2964 N N . GLY B 1 64 ? -11.477 -22.547 20 1 92.12 64 GLY B N 1
ATOM 2965 C CA . GLY B 1 64 ? -10.219 -21.875 20.281 1 92.12 64 GLY B CA 1
ATOM 2966 C C . GLY B 1 64 ? -9.008 -22.781 20.109 1 92.12 64 GLY B C 1
ATOM 2967 O O . GLY B 1 64 ? -7.879 -22.359 20.375 1 92.12 64 GLY B O 1
ATOM 2968 N N . GLU B 1 65 ? -9.133 -23.938 19.641 1 93.88 65 GLU B N 1
ATOM 2969 C CA . GLU B 1 65 ? -8.031 -24.875 19.406 1 93.88 65 GLU B CA 1
ATOM 2970 C C . GLU B 1 65 ? -7.004 -24.281 18.453 1 93.88 65 GLU B C 1
ATOM 2972 O O . GLU B 1 65 ? -5.801 -24.516 18.594 1 93.88 65 GLU B O 1
ATOM 2977 N N . ASN B 1 66 ? -7.48 -23.562 17.484 1 94.31 66 ASN B N 1
ATOM 2978 C CA . ASN B 1 66 ? -6.574 -22.906 16.547 1 94.31 66 ASN B CA 1
ATOM 2979 C C . ASN B 1 66 ? -5.598 -21.984 17.266 1 94.31 66 ASN B C 1
ATOM 2981 O O . ASN B 1 66 ? -4.418 -21.922 16.906 1 94.31 66 ASN B O 1
ATOM 2985 N N . TYR B 1 67 ? -6.07 -21.344 18.25 1 94.81 67 TYR B N 1
ATOM 2986 C CA . TYR B 1 67 ? -5.25 -20.406 19 1 94.81 67 TYR B CA 1
ATOM 2987 C C . TYR B 1 67 ? -4.293 -21.125 19.938 1 94.81 67 TYR B C 1
ATOM 2989 O O . TYR B 1 67 ? -3.121 -20.766 20.031 1 94.81 67 TYR B O 1
ATOM 2997 N N . LEU B 1 68 ? -4.77 -22.094 20.531 1 93.62 68 LEU B N 1
ATOM 2998 C CA . LEU B 1 68 ? -3.959 -22.859 21.484 1 93.62 68 LEU B CA 1
ATOM 2999 C C . LEU B 1 68 ? -2.803 -23.562 20.766 1 93.62 68 LEU B C 1
ATOM 3001 O O . LEU B 1 68 ? -1.702 -23.656 21.312 1 93.62 68 LEU B O 1
ATOM 3005 N N . ASN B 1 69 ? -3.049 -24 19.625 1 93.25 69 ASN B N 1
ATOM 3006 C CA . ASN B 1 69 ? -2.037 -24.703 18.844 1 93.25 69 ASN B CA 1
ATOM 3007 C C . ASN B 1 69 ? -0.879 -23.797 18.469 1 93.25 69 ASN B C 1
ATOM 3009 O O . ASN B 1 69 ? 0.251 -24.25 18.297 1 93.25 69 ASN B O 1
ATOM 3013 N N . PHE B 1 70 ? -1.124 -22.516 18.312 1 93 70 PHE B N 1
ATOM 3014 C CA . PHE B 1 70 ? -0.072 -21.578 17.922 1 93 70 PHE B CA 1
ATOM 3015 C C . PHE B 1 70 ? 0.966 -21.453 19.031 1 93 70 PHE B C 1
ATOM 3017 O O . PHE B 1 70 ? 2.158 -21.297 18.75 1 93 70 PHE B O 1
ATOM 3024 N N . PHE B 1 71 ? 0.552 -21.562 20.297 1 91.31 71 PHE B N 1
ATOM 3025 C CA . PHE B 1 71 ? 1.446 -21.359 21.438 1 91.31 71 PHE B CA 1
ATOM 3026 C C . PHE B 1 71 ? 2.508 -22.453 21.5 1 91.31 71 PHE B C 1
ATOM 3028 O O . PHE B 1 71 ? 3.619 -22.219 21.969 1 91.31 71 PHE B O 1
ATOM 3035 N N . THR B 1 72 ? 2.211 -23.547 21.016 1 91.62 72 THR B N 1
ATOM 3036 C CA . THR B 1 72 ? 3.15 -24.672 21.094 1 91.62 72 THR B CA 1
ATOM 3037 C C . THR B 1 72 ? 3.842 -24.891 19.75 1 91.62 72 THR B C 1
ATOM 3039 O O . THR B 1 72 ? 4.656 -25.812 19.609 1 91.62 72 THR B O 1
ATOM 3042 N N . ASP B 1 73 ? 3.582 -24.141 18.812 1 93.75 73 ASP B N 1
ATOM 3043 C CA . ASP B 1 73 ? 4.148 -24.297 17.484 1 93.75 73 ASP B CA 1
ATOM 3044 C C . ASP B 1 73 ? 5.34 -23.359 17.281 1 93.75 73 ASP B C 1
ATOM 3046 O O . ASP B 1 73 ? 5.176 -22.141 17.203 1 93.75 73 ASP B O 1
ATOM 3050 N N . PRO B 1 74 ? 6.547 -23.953 17.203 1 93.38 74 PRO B N 1
ATOM 3051 C CA . PRO B 1 74 ? 7.719 -23.109 16.984 1 93.38 74 PRO B CA 1
ATOM 3052 C C . PRO B 1 74 ? 7.617 -22.297 15.688 1 93.38 74 PRO B C 1
ATOM 3054 O O . PRO B 1 74 ? 8.195 -21.203 15.602 1 93.38 74 PRO B O 1
ATOM 3057 N N . GLY B 1 75 ? 6.895 -22.781 14.742 1 94.5 75 GLY B N 1
ATOM 3058 C CA . GLY B 1 75 ? 6.688 -22.062 13.5 1 94.5 75 GLY B CA 1
ATOM 3059 C C . GLY B 1 75 ? 5.973 -20.734 13.703 1 94.5 75 GLY B C 1
ATOM 3060 O O . GLY B 1 75 ? 6.305 -19.734 13.047 1 94.5 75 GLY B O 1
ATOM 3061 N N . PHE B 1 76 ? 5.07 -20.781 14.648 1 95.44 76 PHE B N 1
ATOM 3062 C CA . PHE B 1 76 ? 4.328 -19.562 14.945 1 95.44 76 PHE B CA 1
ATOM 3063 C C . PHE B 1 76 ? 5.254 -18.5 15.523 1 95.44 76 PHE B C 1
ATOM 3065 O O . PHE B 1 76 ? 5.188 -17.328 15.125 1 95.44 76 PHE B O 1
ATOM 3072 N N . TRP B 1 77 ? 6.086 -18.844 16.391 1 95.88 77 TRP B N 1
ATOM 3073 C CA . TRP B 1 77 ? 6.973 -17.891 17.031 1 95.88 77 TRP B CA 1
ATOM 3074 C C . TRP B 1 77 ? 8.008 -17.359 16.062 1 95.88 77 TRP B C 1
ATOM 3076 O O . TRP B 1 77 ? 8.414 -16.188 16.156 1 95.88 77 TRP B O 1
ATOM 3086 N N . ASN B 1 78 ? 8.43 -18.203 15.156 1 96.19 78 ASN B N 1
ATOM 3087 C CA . ASN B 1 78 ? 9.281 -17.719 14.078 1 96.19 78 ASN B CA 1
ATOM 3088 C C . ASN B 1 78 ? 8.562 -16.688 13.219 1 96.19 78 ASN B C 1
ATOM 3090 O O . ASN B 1 78 ? 9.148 -15.656 12.859 1 96.19 78 ASN B O 1
ATOM 3094 N N . THR B 1 79 ? 7.309 -16.953 12.883 1 96.75 79 THR B N 1
ATOM 3095 C CA . THR B 1 79 ? 6.488 -16.047 12.102 1 96.75 79 THR B CA 1
ATOM 3096 C C . THR B 1 79 ? 6.383 -14.688 12.797 1 96.75 79 THR B C 1
ATOM 3098 O O . THR B 1 79 ? 6.535 -13.641 12.156 1 96.75 79 THR B O 1
ATOM 3101 N N . LEU B 1 80 ? 6.156 -14.742 14.07 1 95.25 80 LEU B N 1
ATOM 3102 C CA . LEU B 1 80 ? 6.062 -13.516 14.859 1 95.25 80 LEU B CA 1
ATOM 3103 C C . LEU B 1 80 ? 7.379 -12.75 14.828 1 95.25 80 LEU B C 1
ATOM 3105 O O . LEU B 1 80 ? 7.395 -11.547 14.562 1 95.25 80 LEU B O 1
ATOM 3109 N N . LYS B 1 81 ? 8.414 -13.406 15.047 1 96 81 LYS B N 1
ATOM 3110 C CA . LYS B 1 81 ? 9.734 -12.797 15.109 1 96 81 LYS B CA 1
ATOM 3111 C C . LYS B 1 81 ? 10.117 -12.164 13.781 1 96 81 LYS B C 1
ATOM 3113 O O . LYS B 1 81 ? 10.523 -11.008 13.727 1 96 81 LYS B O 1
ATOM 3118 N N . ILE B 1 82 ? 9.984 -12.922 12.727 1 96.62 82 ILE B N 1
ATOM 3119 C CA . ILE B 1 82 ? 10.445 -12.445 11.43 1 96.62 82 ILE B CA 1
ATOM 3120 C C . ILE B 1 82 ? 9.539 -11.312 10.945 1 96.62 82 ILE B C 1
ATOM 3122 O O . ILE B 1 82 ? 9.992 -10.383 10.273 1 96.62 82 ILE B O 1
ATOM 3126 N N . SER B 1 83 ? 8.25 -11.398 11.273 1 95.69 83 SER B N 1
ATOM 3127 C CA . SER B 1 83 ? 7.344 -10.32 10.898 1 95.69 83 SER B CA 1
ATOM 3128 C C . SER B 1 83 ? 7.734 -9.008 11.57 1 95.69 83 SER B C 1
ATOM 3130 O O . SER B 1 83 ? 7.77 -7.957 10.922 1 95.69 83 SER B O 1
ATOM 3132 N N . LEU B 1 84 ? 8.023 -9.047 12.82 1 94.06 84 LEU B N 1
ATOM 3133 C CA . LEU B 1 84 ? 8.414 -7.848 13.555 1 94.06 84 LEU B CA 1
ATOM 3134 C C . LEU B 1 84 ? 9.773 -7.34 13.086 1 94.06 84 LEU B C 1
ATOM 3136 O O . LEU B 1 84 ? 9.984 -6.129 12.969 1 94.06 84 LEU B O 1
ATOM 3140 N N . LEU B 1 85 ? 10.602 -8.258 12.867 1 96.38 85 LEU B N 1
ATOM 3141 C CA . LEU B 1 85 ? 11.93 -7.887 12.383 1 96.38 85 LEU B CA 1
ATOM 3142 C C . LEU B 1 85 ? 11.844 -7.195 11.031 1 96.38 85 LEU B C 1
ATOM 3144 O O . LEU B 1 85 ? 12.461 -6.148 10.82 1 96.38 85 LEU B O 1
ATOM 3148 N N . TYR B 1 86 ? 11.117 -7.766 10.133 1 96.69 86 TYR B N 1
ATOM 3149 C CA . TYR B 1 86 ? 10.953 -7.203 8.797 1 96.69 86 TYR B CA 1
ATOM 3150 C C . TYR B 1 86 ? 10.352 -5.805 8.867 1 96.69 86 TYR B C 1
ATOM 3152 O O . TYR B 1 86 ? 10.883 -4.867 8.258 1 96.69 86 TYR B O 1
ATOM 3160 N N . ALA B 1 87 ? 9.273 -5.727 9.562 1 94.88 87 ALA B N 1
ATOM 3161 C CA . ALA B 1 87 ? 8.602 -4.434 9.68 1 94.88 87 ALA B CA 1
ATOM 3162 C C . ALA B 1 87 ? 9.523 -3.395 10.32 1 94.88 87 ALA B C 1
ATOM 3164 O O . ALA B 1 87 ? 9.633 -2.27 9.828 1 94.88 87 ALA B O 1
ATOM 3165 N N . GLY B 1 88 ? 10.164 -3.756 11.375 1 95 88 GLY B N 1
ATOM 3166 C CA . GLY B 1 88 ? 11.055 -2.84 12.07 1 95 88 GLY B CA 1
ATOM 3167 C C . GLY B 1 88 ? 12.227 -2.385 11.219 1 95 88 GLY B C 1
ATOM 3168 O O . GLY B 1 88 ? 12.531 -1.192 11.156 1 95 88 GLY B O 1
ATOM 3169 N N . VAL B 1 89 ? 12.836 -3.283 10.578 1 96.69 89 VAL B N 1
ATOM 3170 C CA . VAL B 1 89 ? 14.031 -2.99 9.789 1 96.69 89 VAL B CA 1
ATOM 3171 C C . VAL B 1 89 ? 13.664 -2.117 8.594 1 96.69 89 VAL B C 1
ATOM 3173 O O . VAL B 1 89 ? 14.32 -1.109 8.32 1 96.69 89 VAL B O 1
ATOM 3176 N N . THR B 1 90 ? 12.641 -2.463 7.852 1 96.75 90 THR B N 1
ATOM 3177 C CA . THR B 1 90 ? 12.273 -1.726 6.648 1 96.75 90 THR B CA 1
ATOM 3178 C C . THR B 1 90 ? 11.82 -0.31 6.996 1 96.75 90 THR B C 1
ATOM 3180 O O . THR B 1 90 ? 12.273 0.659 6.383 1 96.75 90 THR B O 1
ATOM 3183 N N . VAL B 1 91 ? 10.969 -0.21 8.008 1 95.38 91 VAL B N 1
ATOM 3184 C CA . VAL B 1 91 ? 10.445 1.102 8.375 1 95.38 91 VAL B CA 1
ATOM 3185 C C . VAL B 1 91 ? 11.594 2.002 8.844 1 95.38 91 VAL B C 1
ATOM 3187 O O . VAL B 1 91 ? 11.688 3.16 8.438 1 95.38 91 VAL B O 1
ATOM 3190 N N . THR B 1 92 ? 12.461 1.462 9.648 1 96.06 92 THR B N 1
ATOM 3191 C CA . THR B 1 92 ? 13.578 2.24 10.188 1 96.06 92 THR B CA 1
ATOM 3192 C C . THR B 1 92 ? 14.508 2.693 9.062 1 96.06 92 THR B C 1
ATOM 3194 O O . THR B 1 92 ? 14.875 3.867 8.992 1 96.06 92 THR B O 1
ATOM 3197 N N . LEU B 1 93 ? 14.867 1.825 8.25 1 94.44 93 LEU B N 1
ATOM 3198 C CA . LEU B 1 93 ? 15.797 2.15 7.168 1 94.44 93 LEU B CA 1
ATOM 3199 C C . LEU B 1 93 ? 15.164 3.129 6.188 1 94.44 93 LEU B C 1
ATOM 3201 O O . LEU B 1 93 ? 15.828 4.043 5.695 1 94.44 93 LEU B O 1
ATOM 3205 N N . GLU B 1 94 ? 13.914 2.912 5.863 1 94.31 94 GLU B N 1
ATOM 3206 C CA . GLU B 1 94 ? 13.234 3.811 4.941 1 94.31 94 GLU B CA 1
ATOM 3207 C C . GLU B 1 94 ? 13.086 5.211 5.535 1 94.31 94 GLU B C 1
ATOM 3209 O O . GLU B 1 94 ? 13.164 6.207 4.812 1 94.31 94 GLU B O 1
ATOM 3214 N N . LEU B 1 95 ? 12.844 5.246 6.84 1 94.19 95 LEU B N 1
ATOM 3215 C CA . LEU B 1 95 ? 12.766 6.543 7.5 1 94.19 95 LEU B CA 1
ATOM 3216 C C . LEU B 1 95 ? 14.102 7.27 7.434 1 94.19 95 LEU B C 1
ATOM 3218 O O . LEU B 1 95 ? 14.148 8.469 7.129 1 94.19 95 LEU B O 1
ATOM 3222 N N . LEU B 1 96 ? 15.148 6.551 7.684 1 93.25 96 LEU B N 1
ATOM 3223 C CA . LEU B 1 96 ? 16.484 7.145 7.668 1 93.25 96 LEU B CA 1
ATOM 3224 C C . LEU B 1 96 ? 16.875 7.562 6.254 1 93.25 96 LEU B C 1
ATOM 3226 O O . LEU B 1 96 ? 17.344 8.68 6.043 1 93.25 96 LEU B O 1
ATOM 3230 N N . LEU B 1 97 ? 16.656 6.707 5.379 1 92.19 97 LEU B N 1
ATOM 3231 C CA . LEU B 1 97 ? 17 7.004 3.996 1 92.19 97 LEU B CA 1
ATOM 3232 C C . LEU B 1 97 ? 16.109 8.102 3.426 1 92.19 97 LEU B C 1
ATOM 3234 O O . LEU B 1 97 ? 16.594 9 2.736 1 92.19 97 LEU B O 1
ATOM 3238 N N . GLY B 1 98 ? 14.828 7.941 3.678 1 92.81 98 GLY B N 1
ATOM 3239 C CA . GLY B 1 98 ? 13.906 8.977 3.223 1 92.81 98 GLY B CA 1
ATOM 3240 C C . GLY B 1 98 ? 14.25 10.352 3.758 1 92.81 98 GLY B C 1
ATOM 3241 O O . GLY B 1 98 ? 14.203 11.336 3.021 1 92.81 98 GLY B O 1
ATOM 3242 N N . LEU B 1 99 ? 14.555 10.43 5.012 1 93.5 99 LEU B N 1
ATOM 3243 C CA . LEU B 1 99 ? 14.938 11.695 5.621 1 93.5 99 LEU B CA 1
ATOM 3244 C C . LEU B 1 99 ? 16.234 12.219 5.012 1 93.5 99 LEU B C 1
ATOM 3246 O O . LEU B 1 99 ? 16.344 13.406 4.703 1 93.5 99 LEU B O 1
ATOM 3250 N N . GLY B 1 100 ? 17.219 11.312 4.906 1 91.94 100 GLY B N 1
ATOM 3251 C CA . GLY B 1 100 ? 18.469 11.719 4.297 1 91.94 100 GLY B CA 1
ATOM 3252 C C . GLY B 1 100 ? 18.297 12.289 2.902 1 91.94 100 GLY B C 1
ATOM 3253 O O . GLY B 1 100 ? 18.875 13.336 2.58 1 91.94 100 GLY B O 1
ATOM 3254 N N . ILE B 1 101 ? 17.531 11.664 2.092 1 91.12 101 ILE B N 1
ATOM 3255 C CA . ILE B 1 101 ? 17.297 12.117 0.723 1 91.12 101 ILE B CA 1
ATOM 3256 C C . ILE B 1 101 ? 16.516 13.422 0.731 1 91.12 101 ILE B C 1
ATOM 3258 O O . ILE B 1 101 ? 16.812 14.336 -0.05 1 91.12 101 ILE B O 1
ATOM 3262 N N . ALA B 1 102 ? 15.531 13.477 1.593 1 91.62 102 ALA B N 1
ATOM 3263 C CA . ALA B 1 102 ? 14.742 14.695 1.697 1 91.62 102 ALA B CA 1
ATOM 3264 C C . ALA B 1 102 ? 15.625 15.891 2.062 1 91.62 102 ALA B C 1
ATOM 3266 O O . ALA B 1 102 ? 15.445 16.984 1.531 1 91.62 102 ALA B O 1
ATOM 3267 N N . LEU B 1 103 ? 16.562 15.695 2.9 1 90.75 103 LEU B N 1
ATOM 3268 C CA . LEU B 1 103 ? 17.453 16.766 3.316 1 90.75 103 LEU B CA 1
ATOM 3269 C C . LEU B 1 103 ? 18.344 17.203 2.16 1 90.75 103 LEU B C 1
ATOM 3271 O O . LEU B 1 103 ? 18.641 18.391 2.014 1 90.75 103 LEU B O 1
ATOM 3275 N N . LEU B 1 104 ? 18.766 16.219 1.394 1 88.5 104 LEU B N 1
ATOM 3276 C CA . LEU B 1 104 ? 19.594 16.531 0.237 1 88.5 104 LEU B CA 1
ATOM 3277 C C . LEU B 1 104 ? 18.812 17.328 -0.8 1 88.5 104 LEU B C 1
ATOM 3279 O O . LEU B 1 104 ? 19.375 18.172 -1.5 1 88.5 104 LEU B O 1
ATOM 3283 N N . LEU B 1 105 ? 17.547 17.078 -0.815 1 89.44 105 LEU B N 1
ATOM 3284 C CA . LEU B 1 105 ? 16.75 17.672 -1.872 1 89.44 105 LEU B CA 1
ATOM 3285 C C . LEU B 1 105 ? 15.914 18.828 -1.33 1 89.44 105 LEU B C 1
ATOM 3287 O O . LEU B 1 105 ? 15.016 19.328 -2.014 1 89.44 105 LEU B O 1
ATOM 3291 N N . GLN B 1 106 ? 16.219 19.25 -0.214 1 89.81 106 GLN B N 1
ATOM 3292 C CA . GLN B 1 106 ? 15.391 20.203 0.501 1 89.81 106 GLN B CA 1
ATOM 3293 C C . GLN B 1 106 ? 15.312 21.531 -0.251 1 89.81 106 GLN B C 1
ATOM 3295 O O . GLN B 1 106 ? 14.258 22.172 -0.301 1 89.81 106 GLN B O 1
ATOM 3300 N N . ARG B 1 107 ? 16.422 21.906 -0.829 1 88.69 107 ARG B N 1
ATOM 3301 C CA . ARG B 1 107 ? 16.438 23.172 -1.556 1 88.69 107 ARG B CA 1
ATOM 3302 C C . ARG B 1 107 ? 15.617 23.094 -2.832 1 88.69 107 ARG B C 1
ATOM 3304 O O . ARG B 1 107 ? 15.688 22.094 -3.564 1 88.69 107 ARG B O 1
ATOM 3311 N N . ARG B 1 108 ? 14.898 24.203 -3.027 1 86.81 108 ARG B N 1
ATOM 3312 C CA . ARG B 1 108 ? 14.078 24.234 -4.234 1 86.81 108 ARG B CA 1
ATOM 3313 C C . ARG B 1 108 ? 14.914 24.641 -5.449 1 86.81 108 ARG B C 1
ATOM 3315 O O . ARG B 1 108 ? 15.406 25.766 -5.523 1 86.81 108 ARG B O 1
ATOM 3322 N N . SER B 1 109 ? 15.219 23.688 -6.254 1 90.25 109 SER B N 1
ATOM 3323 C CA . SER B 1 109 ? 15.906 23.906 -7.52 1 90.25 109 SER B CA 1
ATOM 3324 C C . SER B 1 109 ? 15.359 22.984 -8.609 1 90.25 109 SER B C 1
ATOM 3326 O O . SER B 1 109 ? 14.641 22.031 -8.32 1 90.25 109 SER B O 1
ATOM 3328 N N . THR B 1 110 ? 15.648 23.344 -9.797 1 86.44 110 THR B N 1
ATOM 3329 C CA . THR B 1 110 ? 15.18 22.547 -10.93 1 86.44 110 THR B CA 1
ATOM 3330 C C . THR B 1 110 ? 15.758 21.125 -10.867 1 86.44 110 THR B C 1
ATOM 3332 O O . THR B 1 110 ? 15.055 20.156 -11.141 1 86.44 110 THR B O 1
ATOM 3335 N N . VAL B 1 111 ? 16.969 21.031 -10.484 1 85.75 111 VAL B N 1
ATOM 3336 C CA . VAL B 1 111 ? 17.641 19.75 -10.406 1 85.75 111 VAL B CA 1
ATOM 3337 C C . VAL B 1 111 ? 17.031 18.906 -9.281 1 85.75 111 VAL B C 1
ATOM 3339 O O . VAL B 1 111 ? 16.719 17.734 -9.469 1 85.75 111 VAL B O 1
ATOM 3342 N N . ASN B 1 112 ? 16.812 19.531 -8.109 1 86.94 112 ASN B N 1
ATOM 3343 C CA . ASN B 1 112 ? 16.25 18.828 -6.969 1 86.94 112 ASN B CA 1
ATOM 3344 C C . ASN B 1 112 ? 14.812 18.375 -7.25 1 86.94 112 ASN B C 1
ATOM 3346 O O . ASN B 1 112 ? 14.406 17.297 -6.84 1 86.94 112 ASN B O 1
ATOM 3350 N N . ASN B 1 113 ? 14.141 19.172 -7.949 1 82.06 113 ASN B N 1
ATOM 3351 C CA . ASN B 1 113 ? 12.773 18.812 -8.32 1 82.06 113 ASN B CA 1
ATOM 3352 C C . ASN B 1 113 ? 12.758 17.656 -9.305 1 82.06 113 ASN B C 1
ATOM 3354 O O . ASN B 1 113 ? 11.945 16.734 -9.164 1 82.06 113 ASN B O 1
ATOM 3358 N N . PHE B 1 114 ? 13.672 17.734 -10.188 1 79.19 114 PHE B N 1
ATOM 3359 C CA . PHE B 1 114 ? 13.766 16.656 -11.172 1 79.19 114 PHE B CA 1
ATOM 3360 C C . PHE B 1 114 ? 14.117 15.344 -10.5 1 79.19 114 PHE B C 1
ATOM 3362 O O . PHE B 1 114 ? 13.508 14.305 -10.789 1 79.19 114 PHE B O 1
ATOM 3369 N N . ILE B 1 115 ? 15.055 15.367 -9.617 1 80.38 115 ILE B N 1
ATOM 3370 C CA . ILE B 1 115 ? 15.492 14.164 -8.914 1 80.38 115 ILE B CA 1
ATOM 3371 C C . ILE B 1 115 ? 14.359 13.641 -8.031 1 80.38 115 ILE B C 1
ATOM 3373 O O . ILE B 1 115 ? 14.125 12.43 -7.965 1 80.38 115 ILE B O 1
ATOM 3377 N N . SER B 1 116 ? 13.641 14.523 -7.367 1 80.19 116 SER B N 1
ATOM 3378 C CA . SER B 1 116 ? 12.539 14.125 -6.496 1 80.19 116 SER B CA 1
ATOM 3379 C C . SER B 1 116 ? 11.461 13.383 -7.277 1 80.19 116 SER B C 1
ATOM 3381 O O . SER B 1 116 ? 10.875 12.414 -6.781 1 80.19 116 SER B O 1
ATOM 3383 N N . ILE B 1 117 ? 11.359 13.727 -8.445 1 73.38 117 ILE B N 1
ATOM 3384 C CA . ILE B 1 117 ? 10.336 13.109 -9.281 1 73.38 117 ILE B CA 1
ATOM 3385 C C . ILE B 1 117 ? 10.82 11.75 -9.766 1 73.38 117 ILE B C 1
ATOM 3387 O O . ILE B 1 117 ? 10.047 10.789 -9.805 1 73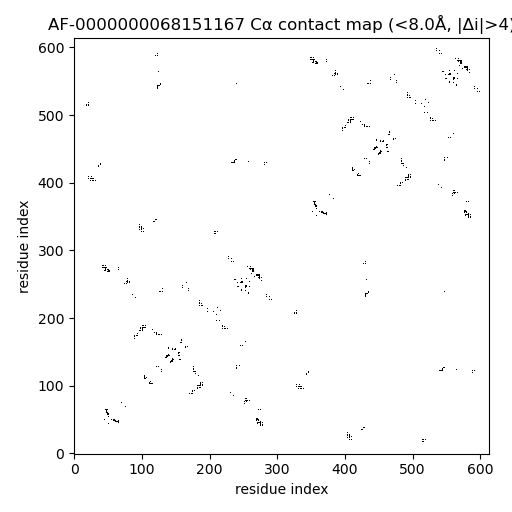.38 117 ILE B O 1
ATOM 3391 N N . MET B 1 118 ? 12.008 11.68 -10.172 1 75.19 118 MET B N 1
ATOM 3392 C CA . MET B 1 118 ? 12.586 10.414 -10.625 1 75.19 118 MET B CA 1
ATOM 3393 C C . MET B 1 118 ? 12.539 9.367 -9.516 1 75.19 118 MET B C 1
ATOM 3395 O O . MET B 1 118 ? 12.383 8.172 -9.789 1 75.19 118 MET B O 1
ATOM 3399 N N . LEU B 1 119 ? 12.672 9.836 -8.352 1 79.44 119 LEU B N 1
ATOM 3400 C CA . LEU B 1 119 ? 12.719 8.914 -7.219 1 79.44 119 LEU B CA 1
ATOM 3401 C C . LEU B 1 119 ? 11.328 8.391 -6.883 1 79.44 119 LEU B C 1
ATOM 3403 O O . LEU B 1 119 ? 11.188 7.414 -6.148 1 79.44 119 LEU B O 1
ATOM 3407 N N . LEU B 1 120 ? 10.297 8.938 -7.488 1 75.62 120 LEU B N 1
ATOM 3408 C CA . LEU B 1 120 ? 8.93 8.477 -7.25 1 75.62 120 LEU B CA 1
ATOM 3409 C C . LEU B 1 120 ? 8.594 7.293 -8.148 1 75.62 120 LEU B C 1
ATOM 3411 O O . LEU B 1 120 ? 7.598 6.602 -7.922 1 75.62 120 LEU B O 1
ATOM 3415 N N . LEU B 1 121 ? 9.477 6.945 -9.039 1 75 121 LEU B N 1
ATOM 3416 C CA . LEU B 1 121 ? 9.219 5.93 -10.055 1 75 121 LEU B CA 1
ATOM 3417 C C . LEU B 1 121 ? 8.953 4.574 -9.414 1 75 121 LEU B C 1
ATOM 3419 O O . LEU B 1 121 ? 8.023 3.869 -9.805 1 75 121 LEU B O 1
ATOM 3423 N N . PRO B 1 122 ? 9.758 4.184 -8.391 1 79.44 122 PRO B N 1
ATOM 3424 C CA . PRO B 1 122 ? 9.508 2.871 -7.789 1 79.44 122 PRO B CA 1
ATOM 3425 C C . PRO B 1 122 ? 8.133 2.764 -7.145 1 79.44 122 PRO B C 1
ATOM 3427 O O . PRO B 1 122 ? 7.551 1.677 -7.094 1 79.44 122 PRO B O 1
ATOM 3430 N N . LEU B 1 123 ? 7.598 3.885 -6.719 1 77 123 LEU B N 1
ATOM 3431 C CA . LEU B 1 123 ? 6.309 3.891 -6.035 1 77 123 LEU B CA 1
ATOM 3432 C C . LEU B 1 123 ? 5.176 3.574 -7.004 1 77 123 LEU B C 1
ATOM 3434 O O . LEU B 1 123 ? 4.066 3.246 -6.582 1 77 123 LEU B O 1
ATOM 3438 N N . MET B 1 124 ? 5.504 3.564 -8.25 1 76.5 124 MET B N 1
ATOM 3439 C CA . MET B 1 124 ? 4.469 3.332 -9.258 1 76.5 124 MET B CA 1
ATOM 3440 C C . MET B 1 124 ? 4.449 1.869 -9.688 1 76.5 124 MET B C 1
ATOM 3442 O O . MET B 1 124 ? 3.572 1.452 -10.445 1 76.5 124 MET B O 1
ATOM 3446 N N . THR B 1 125 ? 5.359 1.168 -9.273 1 83.19 125 THR B N 1
ATOM 3447 C CA . THR B 1 125 ? 5.457 -0.25 -9.602 1 83.19 125 THR B CA 1
ATOM 3448 C C . THR B 1 125 ? 4.793 -1.1 -8.523 1 83.19 125 THR B C 1
ATOM 3450 O O . THR B 1 125 ? 5.074 -0.933 -7.332 1 83.19 125 THR B O 1
ATOM 3453 N N . ALA B 1 126 ? 3.85 -1.923 -8.992 1 88.31 126 ALA B N 1
ATOM 3454 C CA . ALA B 1 126 ? 3.289 -2.867 -8.031 1 88.31 126 ALA B CA 1
ATOM 3455 C C . ALA B 1 126 ? 4.387 -3.68 -7.355 1 88.31 126 ALA B C 1
ATOM 3457 O O . ALA B 1 126 ? 5.344 -4.109 -8.008 1 88.31 126 ALA B O 1
ATOM 3458 N N . PRO B 1 127 ? 4.227 -3.859 -6.113 1 89.69 127 PRO B N 1
ATOM 3459 C CA . PRO B 1 127 ? 5.273 -4.578 -5.383 1 89.69 127 PRO B CA 1
ATOM 3460 C C . PRO B 1 127 ? 5.547 -5.965 -5.957 1 89.69 127 PRO B C 1
ATOM 3462 O O . PRO B 1 127 ? 6.699 -6.406 -5.992 1 89.69 127 PRO B O 1
ATOM 3465 N N . ALA B 1 128 ? 4.52 -6.668 -6.395 1 87.62 128 ALA B N 1
ATOM 3466 C CA . ALA B 1 128 ? 4.711 -7.98 -7 1 87.62 128 ALA B CA 1
ATOM 3467 C C . ALA B 1 128 ? 5.594 -7.887 -8.242 1 87.62 128 ALA B C 1
ATOM 3469 O O . ALA B 1 128 ? 6.477 -8.727 -8.445 1 87.62 128 ALA B O 1
ATOM 3470 N N . LEU B 1 129 ? 5.375 -6.867 -9.008 1 86.75 129 LEU B N 1
ATOM 3471 C CA . LEU B 1 129 ? 6.164 -6.668 -10.219 1 86.75 129 LEU B CA 1
ATOM 3472 C C . LEU B 1 129 ? 7.59 -6.246 -9.875 1 86.75 129 LEU B C 1
ATOM 3474 O O . LEU B 1 129 ? 8.539 -6.656 -10.547 1 86.75 129 LEU B O 1
ATOM 3478 N N . ALA B 1 130 ? 7.676 -5.398 -8.93 1 89.06 130 ALA B N 1
ATOM 3479 C CA . ALA B 1 130 ? 9.008 -5.02 -8.461 1 89.06 130 ALA B CA 1
ATOM 3480 C C . ALA B 1 130 ? 9.82 -6.246 -8.055 1 89.06 130 ALA B C 1
ATOM 3482 O O . ALA B 1 130 ? 10.992 -6.359 -8.406 1 89.06 130 ALA B O 1
ATOM 3483 N N . ALA B 1 131 ? 9.188 -7.098 -7.352 1 90 131 ALA B N 1
ATOM 3484 C CA . ALA B 1 131 ? 9.867 -8.312 -6.91 1 90 131 ALA B CA 1
ATOM 3485 C C . ALA B 1 131 ? 10.328 -9.148 -8.102 1 90 131 ALA B C 1
ATOM 3487 O O . ALA B 1 131 ? 11.43 -9.703 -8.086 1 90 131 ALA B O 1
ATOM 3488 N N . LEU B 1 132 ? 9.539 -9.258 -9.094 1 83.94 132 LEU B N 1
ATOM 3489 C CA . LEU B 1 132 ? 9.898 -10.023 -10.281 1 83.94 132 LEU B CA 1
ATOM 3490 C C . LEU B 1 132 ? 11.07 -9.383 -11.008 1 83.94 132 LEU B C 1
ATOM 3492 O O . LEU B 1 132 ? 11.969 -10.086 -11.484 1 83.94 132 LEU B O 1
ATOM 3496 N N . MET B 1 133 ? 10.984 -8.094 -11.117 1 84.38 133 MET B N 1
ATOM 3497 C CA . MET B 1 133 ? 12.094 -7.363 -11.727 1 84.38 133 MET B CA 1
ATOM 3498 C C . MET B 1 133 ? 13.398 -7.633 -10.977 1 84.38 133 MET B C 1
ATOM 3500 O O . MET B 1 133 ? 14.438 -7.863 -11.602 1 84.38 133 MET B O 1
ATOM 3504 N N . TRP B 1 134 ? 13.32 -7.605 -9.719 1 89.88 134 TRP B N 1
ATOM 3505 C CA . TRP B 1 134 ? 14.516 -7.836 -8.906 1 89.88 134 TRP B CA 1
ATOM 3506 C C . TRP B 1 134 ? 14.984 -9.281 -9.031 1 89.88 134 TRP B C 1
ATOM 3508 O O . TRP B 1 134 ? 16.188 -9.555 -8.961 1 89.88 134 TRP B O 1
ATOM 3518 N N . LYS B 1 135 ? 14.086 -10.188 -9.195 1 87.56 135 LYS B N 1
ATOM 3519 C CA . LYS B 1 135 ? 14.477 -11.57 -9.43 1 87.56 135 LYS B CA 1
ATOM 3520 C C . LYS B 1 135 ? 15.312 -11.703 -10.703 1 87.56 135 LYS B C 1
ATOM 3522 O O . LYS B 1 135 ? 16.281 -12.445 -10.734 1 87.56 135 LYS B O 1
ATOM 3527 N N . LEU B 1 136 ? 14.898 -10.977 -11.68 1 84.12 136 LEU B N 1
ATOM 3528 C CA . LEU B 1 136 ? 15.656 -10.977 -12.93 1 84.12 136 LEU B CA 1
ATOM 3529 C C . LEU B 1 136 ? 17.031 -10.336 -12.734 1 84.12 136 LEU B C 1
ATOM 3531 O O . LEU B 1 136 ? 18.031 -10.852 -13.219 1 84.12 136 LEU B O 1
ATOM 3535 N N . MET B 1 137 ? 17.047 -9.281 -12.039 1 89.44 137 MET B N 1
ATOM 3536 C CA . MET B 1 137 ? 18.281 -8.531 -11.859 1 89.44 137 MET B CA 1
ATOM 3537 C C . MET B 1 137 ? 19.25 -9.289 -10.969 1 89.44 137 MET B C 1
ATOM 3539 O O . MET B 1 137 ? 20.469 -9.109 -11.07 1 89.44 137 MET B O 1
ATOM 3543 N N . THR B 1 138 ? 18.75 -10.141 -10.117 1 91.12 138 THR B N 1
ATOM 3544 C CA . THR B 1 138 ? 19.594 -10.852 -9.164 1 91.12 138 THR B CA 1
ATOM 3545 C C . THR B 1 138 ? 19.922 -12.25 -9.68 1 91.12 138 THR B C 1
ATOM 3547 O O . THR B 1 138 ? 20.547 -13.047 -8.977 1 91.12 138 THR B O 1
ATOM 3550 N N . ASN B 1 139 ? 19.469 -12.523 -10.852 1 87.75 139 ASN B N 1
ATOM 3551 C CA . ASN B 1 139 ? 19.812 -13.812 -11.453 1 87.75 139 ASN B CA 1
ATOM 3552 C C . ASN B 1 139 ? 21.328 -14 -11.539 1 87.75 139 ASN B C 1
ATOM 3554 O O . ASN B 1 139 ? 22.047 -13.117 -12.008 1 87.75 139 ASN B O 1
ATOM 3558 N N . PRO B 1 140 ? 21.766 -15.086 -11.086 1 85.88 140 PRO B N 1
ATOM 3559 C CA . PRO B 1 140 ? 23.203 -15.312 -11.07 1 85.88 140 PRO B CA 1
ATOM 3560 C C . PRO B 1 140 ? 23.812 -15.367 -12.469 1 85.88 140 PRO B C 1
ATOM 3562 O O . PRO B 1 140 ? 24.984 -15.008 -12.656 1 85.88 140 PRO B O 1
ATOM 3565 N N . GLY B 1 141 ? 23.156 -15.773 -13.422 1 81.31 141 GLY B N 1
ATOM 3566 C CA . GLY B 1 141 ? 23.672 -15.969 -14.758 1 81.31 141 GLY B CA 1
ATOM 3567 C C . GLY B 1 141 ? 23.703 -14.688 -15.578 1 81.31 141 GLY B C 1
ATOM 3568 O O . GLY B 1 141 ? 24.703 -14.398 -16.25 1 81.31 141 GLY B O 1
ATOM 3569 N N . PHE B 1 142 ? 22.734 -13.828 -15.445 1 80.56 142 PHE B N 1
ATOM 3570 C CA . PHE B 1 142 ? 22.672 -12.711 -16.375 1 80.56 142 PHE B CA 1
ATOM 3571 C C . PHE B 1 142 ? 22.188 -11.445 -15.68 1 80.56 142 PHE B C 1
ATOM 3573 O O . PHE B 1 142 ? 22.062 -10.391 -16.312 1 80.56 142 PHE B O 1
ATOM 3580 N N . GLY B 1 143 ? 22.016 -11.469 -14.414 1 86.69 143 GLY B N 1
ATOM 3581 C CA . GLY B 1 143 ? 21.453 -10.328 -13.719 1 86.69 143 GLY B CA 1
ATOM 3582 C C . GLY B 1 143 ? 22.453 -9.203 -13.5 1 86.69 143 GLY B C 1
ATOM 3583 O O . GLY B 1 143 ? 23.609 -9.453 -13.148 1 86.69 143 GLY B O 1
ATOM 3584 N N . ILE B 1 144 ? 22 -8.023 -13.688 1 86.38 144 ILE B N 1
ATOM 3585 C CA . ILE B 1 144 ? 22.859 -6.852 -13.57 1 86.38 144 ILE B CA 1
ATOM 3586 C C . ILE B 1 144 ? 23.344 -6.707 -12.133 1 86.38 144 ILE B C 1
ATOM 3588 O O . ILE B 1 144 ? 24.484 -6.297 -11.898 1 86.38 144 ILE B O 1
ATOM 3592 N N . LEU B 1 145 ? 22.5 -6.969 -11.18 1 88.94 145 LEU B N 1
ATOM 3593 C CA . LEU B 1 145 ? 22.922 -6.812 -9.789 1 88.94 145 LEU B CA 1
ATOM 3594 C C . LEU B 1 145 ? 23.922 -7.891 -9.398 1 88.94 145 LEU B C 1
ATOM 3596 O O . LEU B 1 145 ? 24.812 -7.641 -8.594 1 88.94 145 LEU B O 1
ATOM 3600 N N . SER B 1 146 ? 23.703 -9.039 -9.922 1 90.25 146 SER B N 1
ATOM 3601 C CA . SER B 1 146 ? 24.703 -10.078 -9.695 1 90.25 146 SER B CA 1
ATOM 3602 C C . SER B 1 146 ? 26.047 -9.711 -10.32 1 90.25 146 SER B C 1
ATOM 3604 O O . SER B 1 146 ? 27.094 -9.977 -9.734 1 90.25 146 SER B O 1
ATOM 3606 N N . TYR B 1 147 ? 25.984 -9.102 -11.453 1 88.62 147 TYR B N 1
ATOM 3607 C CA . TYR B 1 147 ? 27.203 -8.617 -12.102 1 88.62 147 TYR B CA 1
ATOM 3608 C C . TYR B 1 147 ? 27.891 -7.559 -11.25 1 88.62 147 TYR B C 1
ATOM 3610 O O . TYR B 1 147 ? 29.094 -7.637 -11.008 1 88.62 147 TYR B O 1
ATOM 3618 N N . LEU B 1 148 ? 27.125 -6.633 -10.789 1 87.12 148 LEU B N 1
ATOM 3619 C CA . LEU B 1 148 ? 27.688 -5.562 -9.969 1 87.12 148 LEU B CA 1
ATOM 3620 C C . LEU B 1 148 ? 28.266 -6.117 -8.672 1 87.12 148 LEU B C 1
ATOM 3622 O O . LEU B 1 148 ? 29.297 -5.645 -8.195 1 87.12 148 LEU B O 1
ATOM 3626 N N . ALA B 1 149 ? 27.594 -7.047 -8.078 1 88.94 149 ALA B N 1
ATOM 3627 C CA . ALA B 1 149 ? 28.094 -7.695 -6.871 1 88.94 149 ALA B CA 1
ATOM 3628 C C . ALA B 1 149 ? 29.438 -8.391 -7.141 1 88.94 149 ALA B C 1
ATOM 3630 O O . ALA B 1 149 ? 30.344 -8.352 -6.305 1 88.94 149 ALA B O 1
ATOM 3631 N N . SER B 1 150 ? 29.516 -8.992 -8.242 1 90.75 150 SER B N 1
ATOM 3632 C CA . SER B 1 150 ? 30.75 -9.688 -8.602 1 90.75 150 SER B CA 1
ATOM 3633 C C . SER B 1 150 ? 31.906 -8.719 -8.734 1 90.75 150 SER B C 1
ATOM 3635 O O . SER B 1 150 ? 33.062 -9.062 -8.438 1 90.75 150 SER B O 1
ATOM 3637 N N . LEU B 1 151 ? 31.625 -7.508 -9.125 1 90.19 151 LEU B N 1
ATOM 3638 C CA . LEU B 1 151 ? 32.656 -6.496 -9.305 1 90.19 151 LEU B CA 1
ATOM 3639 C C . LEU B 1 151 ? 33.281 -6.102 -7.969 1 90.19 151 LEU B C 1
ATOM 3641 O O . LEU B 1 151 ? 34.406 -5.652 -7.918 1 90.19 151 LEU B O 1
ATOM 3645 N N . VAL B 1 152 ? 32.531 -6.273 -6.91 1 90.31 152 VAL B N 1
ATOM 3646 C CA . VAL B 1 152 ? 33.062 -5.867 -5.613 1 90.31 152 VAL B CA 1
ATOM 3647 C C . VAL B 1 152 ? 33.5 -7.098 -4.82 1 90.31 152 VAL B C 1
ATOM 3649 O O . VAL B 1 152 ? 33.656 -7.031 -3.604 1 90.31 152 VAL B O 1
ATOM 3652 N N . GLY B 1 153 ? 33.469 -8.25 -5.449 1 89.19 153 GLY B N 1
ATOM 3653 C CA . GLY B 1 153 ? 34.062 -9.438 -4.848 1 89.19 153 GLY B CA 1
ATOM 3654 C C . GLY B 1 153 ? 33.031 -10.406 -4.305 1 89.19 153 GLY B C 1
ATOM 3655 O O . GLY B 1 153 ? 33.375 -11.406 -3.67 1 89.19 153 GLY B O 1
ATOM 3656 N N . LEU B 1 154 ? 31.828 -10.125 -4.473 1 90.25 154 LEU B N 1
ATOM 3657 C CA . LEU B 1 154 ? 30.766 -11.023 -4.023 1 90.25 154 LEU B CA 1
ATOM 3658 C C . LEU B 1 154 ? 30.328 -11.953 -5.148 1 90.25 154 LEU B C 1
ATOM 3660 O O . LEU B 1 154 ? 29.219 -11.844 -5.656 1 90.25 154 LEU B O 1
ATOM 3664 N N . GLU B 1 155 ? 31.203 -12.93 -5.352 1 85.5 155 GLU B N 1
ATOM 3665 C CA . GLU B 1 155 ? 30.922 -13.891 -6.418 1 85.5 155 GLU B CA 1
ATOM 3666 C C . GLU B 1 155 ? 29.859 -14.891 -5.992 1 85.5 155 GLU B C 1
ATOM 3668 O O . GLU B 1 155 ? 29.859 -15.359 -4.848 1 85.5 155 GLU B O 1
ATOM 3673 N N . ASN B 1 156 ? 28.953 -15.148 -6.742 1 84.25 156 ASN B N 1
ATOM 3674 C CA . ASN B 1 156 ? 27.891 -16.125 -6.535 1 84.25 156 ASN B CA 1
ATOM 3675 C C . ASN B 1 156 ? 27.016 -15.758 -5.34 1 84.25 156 ASN B C 1
ATOM 3677 O O . ASN B 1 156 ? 26.719 -16.609 -4.5 1 84.25 156 ASN B O 1
ATOM 3681 N N . PHE B 1 157 ? 26.875 -14.516 -5.266 1 90.06 157 PHE B N 1
ATOM 3682 C CA . PHE B 1 157 ? 25.969 -14.078 -4.211 1 90.06 157 PHE B CA 1
ATOM 3683 C C . PHE B 1 157 ? 24.594 -14.719 -4.371 1 90.06 157 PHE B C 1
ATOM 3685 O O . PHE B 1 157 ? 24.031 -14.719 -5.469 1 90.06 157 PHE B O 1
ATOM 3692 N N . ARG B 1 158 ? 24 -15.336 -3.395 1 90.81 158 ARG B N 1
ATOM 3693 C CA . ARG B 1 158 ? 22.828 -16.203 -3.496 1 90.81 158 ARG B CA 1
ATOM 3694 C C . ARG B 1 158 ? 21.547 -15.398 -3.295 1 90.81 158 ARG B C 1
ATOM 3696 O O . ARG B 1 158 ? 20.453 -15.906 -3.523 1 90.81 158 ARG B O 1
ATOM 3703 N N . TRP B 1 159 ? 21.688 -14.125 -2.99 1 93.38 159 TRP B N 1
ATOM 3704 C CA . TRP B 1 159 ? 20.578 -13.188 -2.832 1 93.38 159 TRP B CA 1
ATOM 3705 C C . TRP B 1 159 ? 19.422 -13.828 -2.053 1 93.38 159 TRP B C 1
ATOM 3707 O O . TRP B 1 159 ? 19.594 -14.172 -0.878 1 93.38 159 TRP B O 1
ATOM 3717 N N . ALA B 1 160 ? 18.266 -14.094 -2.564 1 92.31 160 ALA B N 1
ATOM 3718 C CA . ALA B 1 160 ? 17.078 -14.578 -1.871 1 92.31 160 ALA B CA 1
ATOM 3719 C C . ALA B 1 160 ? 17.109 -16.094 -1.701 1 92.31 160 ALA B C 1
ATOM 3721 O O . ALA B 1 160 ? 16.281 -16.656 -1.004 1 92.31 160 ALA B O 1
ATOM 3722 N N . SER B 1 161 ? 18.125 -16.734 -2.217 1 91.44 161 SER B N 1
ATOM 3723 C CA . SER B 1 161 ? 18.141 -18.188 -2.254 1 91.44 161 SER B CA 1
ATOM 3724 C C . SER B 1 161 ? 18.844 -18.766 -1.026 1 91.44 161 SER B C 1
ATOM 3726 O O . SER B 1 161 ? 18.828 -19.984 -0.817 1 91.44 161 SER B O 1
ATOM 3728 N N . SER B 1 162 ? 19.406 -17.891 -0.252 1 93.62 162 SER B N 1
ATOM 3729 C CA . SER B 1 162 ? 20.078 -18.312 0.978 1 93.62 162 SER B CA 1
ATOM 3730 C C . SER B 1 162 ? 19.391 -17.719 2.205 1 93.62 162 SER B C 1
ATOM 3732 O O . SER B 1 162 ? 18.984 -16.547 2.189 1 93.62 162 SER B O 1
ATOM 3734 N N . PRO B 1 163 ? 19.297 -18.531 3.273 1 93.81 163 PRO B N 1
ATOM 3735 C CA . PRO B 1 163 ? 18.672 -18.016 4.504 1 93.81 163 PRO B CA 1
ATOM 3736 C C . PRO B 1 163 ? 19.406 -16.812 5.066 1 93.81 163 PRO B C 1
ATOM 3738 O O . PRO B 1 163 ? 18.781 -15.938 5.676 1 93.81 163 PRO B O 1
ATOM 3741 N N . ASP B 1 164 ? 20.641 -16.734 4.773 1 93.62 164 ASP B N 1
ATOM 3742 C CA . ASP B 1 164 ? 21.453 -15.672 5.355 1 93.62 164 ASP B CA 1
ATOM 3743 C C . ASP B 1 164 ? 21.25 -14.352 4.609 1 93.62 164 ASP B C 1
ATOM 3745 O O . ASP B 1 164 ? 21.484 -13.281 5.168 1 93.62 164 ASP B O 1
ATOM 3749 N N . THR B 1 165 ? 20.828 -14.453 3.35 1 95 165 THR B N 1
ATOM 3750 C CA . THR B 1 165 ? 20.797 -13.242 2.543 1 95 165 THR B CA 1
ATOM 3751 C C . THR B 1 165 ? 19.375 -12.93 2.096 1 95 165 THR B C 1
ATOM 3753 O O . THR B 1 165 ? 19.109 -11.883 1.507 1 95 165 THR B O 1
ATOM 3756 N N . ALA B 1 166 ? 18.469 -13.836 2.416 1 96.19 166 ALA B N 1
ATOM 3757 C CA . ALA B 1 166 ? 17.094 -13.68 1.956 1 96.19 166 ALA B CA 1
ATOM 3758 C C . ALA B 1 166 ? 16.469 -12.406 2.52 1 96.19 166 ALA B C 1
ATOM 3760 O O . ALA B 1 166 ? 15.852 -11.633 1.782 1 96.19 166 ALA B O 1
ATOM 3761 N N . LEU B 1 167 ? 16.688 -12.211 3.816 1 96.69 167 LEU B N 1
ATOM 3762 C CA . LEU B 1 167 ? 16.109 -11.023 4.445 1 96.69 167 LEU B CA 1
ATOM 3763 C C . LEU B 1 167 ? 16.688 -9.75 3.822 1 96.69 167 LEU B C 1
ATOM 3765 O O . LEU B 1 167 ? 15.93 -8.828 3.502 1 96.69 167 LEU B O 1
ATOM 3769 N N . LEU B 1 168 ? 17.922 -9.695 3.623 1 95.12 168 LEU B N 1
ATOM 3770 C CA . LEU B 1 168 ? 18.562 -8.547 3.012 1 95.12 168 LEU B CA 1
ATOM 3771 C C . LEU B 1 168 ? 17.984 -8.266 1.63 1 95.12 168 LEU B C 1
ATOM 3773 O O . LEU B 1 168 ? 17.719 -7.109 1.287 1 95.12 168 LEU B O 1
ATOM 3777 N N . THR B 1 169 ? 17.781 -9.289 0.887 1 95 169 THR B N 1
ATOM 3778 C CA . THR B 1 169 ? 17.312 -9.148 -0.484 1 95 169 THR B CA 1
ATOM 3779 C C . THR B 1 169 ? 15.914 -8.539 -0.511 1 95 169 THR B C 1
ATOM 3781 O O . THR B 1 169 ? 15.656 -7.582 -1.246 1 95 169 THR B O 1
ATOM 3784 N N . VAL B 1 170 ? 15.023 -9.055 0.327 1 96.5 170 VAL B N 1
ATOM 3785 C CA . VAL B 1 170 ? 13.648 -8.562 0.302 1 96.5 170 VAL B CA 1
ATOM 3786 C C . VAL B 1 170 ? 13.594 -7.152 0.891 1 96.5 170 VAL B C 1
ATOM 3788 O O . VAL B 1 170 ? 12.789 -6.324 0.462 1 96.5 170 VAL B O 1
ATOM 3791 N N . VAL B 1 171 ? 14.422 -6.848 1.836 1 95.81 171 VAL B N 1
ATOM 3792 C CA . VAL B 1 171 ? 14.492 -5.516 2.428 1 95.81 171 VAL B CA 1
ATOM 3793 C C . VAL B 1 171 ? 14.945 -4.508 1.378 1 95.81 171 VAL B C 1
ATOM 3795 O O . VAL B 1 171 ? 14.422 -3.393 1.31 1 95.81 171 VAL B O 1
ATOM 3798 N N . LEU B 1 172 ? 15.867 -4.895 0.56 1 92.56 172 LEU B N 1
ATOM 3799 C CA . LEU B 1 172 ? 16.344 -4.012 -0.497 1 92.56 172 LEU B CA 1
ATOM 3800 C C . LEU B 1 172 ? 15.227 -3.678 -1.477 1 92.56 172 LEU B C 1
ATOM 3802 O O . LEU B 1 172 ? 15.086 -2.527 -1.898 1 92.56 172 LEU B O 1
ATOM 3806 N N . VAL B 1 173 ? 14.461 -4.684 -1.855 1 92.81 173 VAL B N 1
ATOM 3807 C CA . VAL B 1 173 ? 13.336 -4.461 -2.762 1 92.81 173 VAL B CA 1
ATOM 3808 C C . VAL B 1 173 ? 12.32 -3.529 -2.105 1 92.81 173 VAL B C 1
ATOM 3810 O O . VAL B 1 173 ? 11.812 -2.607 -2.744 1 92.81 173 VAL B O 1
ATOM 3813 N N . ASP B 1 174 ? 12.047 -3.791 -0.859 1 94.69 174 ASP B N 1
ATOM 3814 C CA . ASP B 1 174 ? 11.094 -2.998 -0.096 1 94.69 174 ASP B CA 1
ATOM 3815 C C . ASP B 1 174 ? 11.531 -1.537 -0.014 1 94.69 174 ASP B C 1
ATOM 3817 O O . ASP B 1 174 ? 10.727 -0.629 -0.241 1 94.69 174 ASP B O 1
ATOM 3821 N N . ILE B 1 175 ? 12.758 -1.367 0.255 1 92.56 175 ILE B N 1
ATOM 3822 C CA . ILE B 1 175 ? 13.32 -0.024 0.34 1 92.56 175 ILE B CA 1
ATOM 3823 C C . ILE B 1 175 ? 13.195 0.672 -1.015 1 92.56 175 ILE B C 1
ATOM 3825 O O . ILE B 1 175 ? 12.859 1.856 -1.083 1 92.56 175 ILE B O 1
ATOM 3829 N N . TRP B 1 176 ? 13.5 -0.039 -1.95 1 91.06 176 TRP B N 1
ATOM 3830 C CA . TRP B 1 176 ? 13.406 0.52 -3.295 1 91.06 176 TRP B CA 1
ATOM 3831 C C . TRP B 1 176 ? 11.992 0.995 -3.59 1 91.06 176 TRP B C 1
ATOM 3833 O O . TRP B 1 176 ? 11.797 2.084 -4.137 1 91.06 176 TRP B O 1
ATOM 3843 N N . VAL B 1 177 ? 11.062 0.271 -3.205 1 89.88 177 VAL B N 1
ATOM 3844 C CA . VAL B 1 177 ? 9.672 0.543 -3.549 1 89.88 177 VAL B CA 1
ATOM 3845 C C . VAL B 1 177 ? 9.133 1.672 -2.674 1 89.88 177 VAL B C 1
ATOM 3847 O O . VAL B 1 177 ? 8.445 2.574 -3.166 1 89.88 177 VAL B O 1
ATOM 3850 N N . TYR B 1 178 ? 9.5 1.755 -1.361 1 90.56 178 TYR B N 1
ATOM 3851 C CA . TYR B 1 178 ? 8.688 2.545 -0.447 1 90.56 178 TYR B CA 1
ATOM 3852 C C . TYR B 1 178 ? 9.469 3.736 0.093 1 90.56 178 TYR B C 1
ATOM 3854 O O . TYR B 1 178 ? 8.883 4.652 0.678 1 90.56 178 TYR B O 1
ATOM 3862 N N . THR B 1 179 ? 10.75 3.76 -0.073 1 90.88 179 THR B N 1
ATOM 3863 C CA . THR B 1 179 ? 11.531 4.902 0.396 1 90.88 179 THR B CA 1
ATOM 3864 C C . THR B 1 179 ? 11.031 6.195 -0.246 1 90.88 179 THR B C 1
ATOM 3866 O O . THR B 1 179 ? 10.969 7.234 0.41 1 90.88 179 THR B O 1
ATOM 3869 N N . PRO B 1 180 ? 10.672 6.121 -1.484 1 85.69 180 PRO B N 1
ATOM 3870 C CA . PRO B 1 180 ? 10.195 7.352 -2.127 1 85.69 180 PRO B CA 1
ATOM 3871 C C . PRO B 1 180 ? 8.984 7.949 -1.422 1 85.69 180 PRO B C 1
ATOM 3873 O O . PRO B 1 180 ? 8.844 9.172 -1.357 1 85.69 180 PRO B O 1
ATOM 3876 N N . PHE B 1 181 ? 8.172 7.137 -0.901 1 83.81 181 PHE B N 1
ATOM 3877 C CA . PHE B 1 181 ? 7.008 7.617 -0.168 1 83.81 181 PHE B CA 1
ATOM 3878 C C . PHE B 1 181 ? 7.43 8.422 1.055 1 83.81 181 PHE B C 1
ATOM 3880 O O . PHE B 1 181 ? 6.91 9.516 1.297 1 83.81 181 PHE B O 1
ATOM 3887 N N . ILE B 1 182 ? 8.289 7.922 1.783 1 89.25 182 ILE B N 1
ATOM 3888 C CA . ILE B 1 182 ? 8.781 8.594 2.979 1 89.25 182 ILE B CA 1
ATOM 3889 C C . ILE B 1 182 ? 9.508 9.875 2.586 1 89.25 182 ILE B C 1
ATOM 3891 O O . ILE B 1 182 ? 9.328 10.922 3.219 1 89.25 182 ILE B O 1
ATOM 3895 N N . MET B 1 183 ? 10.25 9.758 1.618 1 88.31 183 MET B N 1
ATOM 3896 C CA . MET B 1 183 ? 11.031 10.898 1.159 1 88.31 183 MET B CA 1
ATOM 3897 C C . MET B 1 183 ? 10.125 12.055 0.76 1 88.31 183 MET B C 1
ATOM 3899 O O . MET B 1 183 ? 10.352 13.203 1.165 1 88.31 183 MET B O 1
ATOM 3903 N N . ILE B 1 184 ? 9.125 11.734 -0.006 1 84.12 184 ILE B N 1
ATOM 3904 C CA . ILE B 1 184 ? 8.258 12.797 -0.507 1 84.12 184 ILE B CA 1
ATOM 3905 C C . ILE B 1 184 ? 7.488 13.422 0.652 1 84.12 184 ILE B C 1
ATOM 3907 O O . ILE B 1 184 ? 7.281 14.641 0.682 1 84.12 184 ILE B O 1
ATOM 3911 N N . LEU B 1 185 ? 7.012 12.656 1.52 1 82.88 185 LEU B N 1
ATOM 3912 C CA . LEU B 1 185 ? 6.281 13.172 2.672 1 82.88 185 LEU B CA 1
ATOM 3913 C C . LEU B 1 185 ? 7.176 14.07 3.525 1 82.88 185 LEU B C 1
ATOM 3915 O O . LEU B 1 185 ? 6.762 15.156 3.932 1 82.88 185 LEU B O 1
ATOM 3919 N N . LEU B 1 186 ? 8.367 13.648 3.768 1 89.19 186 LEU B N 1
ATOM 3920 C CA . LEU B 1 186 ? 9.273 14.414 4.613 1 89.19 186 LEU B CA 1
ATOM 3921 C C . LEU B 1 186 ? 9.797 15.641 3.871 1 89.19 186 LEU B C 1
ATOM 3923 O O . LEU B 1 186 ? 10.047 16.688 4.484 1 89.19 186 LEU B O 1
ATOM 3927 N N . LEU B 1 187 ? 9.992 15.477 2.588 1 87.94 187 LEU B N 1
ATOM 3928 C CA . LEU B 1 187 ? 10.398 16.625 1.785 1 87.94 187 LEU B CA 1
ATOM 3929 C C . LEU B 1 187 ? 9.336 17.719 1.819 1 87.94 187 LEU B C 1
ATOM 3931 O O . LEU B 1 187 ? 9.648 18.906 1.971 1 87.94 187 LEU B O 1
ATOM 3935 N N . ALA B 1 188 ? 8.164 17.266 1.645 1 80.31 188 ALA B N 1
ATOM 3936 C CA . ALA B 1 188 ? 7.059 18.203 1.75 1 80.31 188 ALA B CA 1
ATOM 3937 C C . ALA B 1 188 ? 7.031 18.875 3.125 1 80.31 188 ALA B C 1
ATOM 3939 O O . ALA B 1 188 ? 6.793 20.078 3.236 1 80.31 188 ALA B O 1
ATOM 3940 N N . GLY B 1 189 ? 7.223 18.109 4.125 1 83.56 189 GLY B N 1
ATOM 3941 C CA . GLY B 1 189 ? 7.305 18.641 5.473 1 83.56 189 GLY B CA 1
ATOM 3942 C C . GLY B 1 189 ? 8.43 19.656 5.645 1 83.56 189 GLY B C 1
ATOM 3943 O O . GLY B 1 189 ? 8.227 20.719 6.227 1 83.56 189 GLY B O 1
ATOM 3944 N N . LEU B 1 190 ? 9.539 19.359 5.16 1 88.56 190 LEU B N 1
ATOM 3945 C CA . LEU B 1 190 ? 10.711 20.234 5.258 1 88.56 190 LEU B CA 1
ATOM 3946 C C . LEU B 1 190 ? 10.461 21.562 4.535 1 88.56 190 LEU B C 1
ATOM 3948 O O . LEU B 1 190 ? 10.789 22.625 5.062 1 88.56 190 LEU B O 1
ATOM 3952 N N . ARG B 1 191 ? 9.93 21.422 3.43 1 86.38 191 ARG B N 1
ATOM 3953 C CA . ARG B 1 191 ? 9.719 22.594 2.6 1 86.38 191 ARG B CA 1
ATOM 3954 C C . ARG B 1 191 ? 8.594 23.469 3.15 1 86.38 191 ARG B C 1
ATOM 3956 O O . ARG B 1 191 ? 8.453 24.625 2.768 1 86.38 191 ARG B O 1
ATOM 3963 N N . SER B 1 192 ? 7.855 22.891 3.994 1 80.31 192 SER B N 1
ATOM 3964 C CA . SER B 1 192 ? 6.734 23.641 4.559 1 80.31 192 SER B CA 1
ATOM 3965 C C . SER B 1 192 ? 7.133 24.344 5.852 1 80.31 192 SER B C 1
ATOM 3967 O O . SER B 1 192 ? 6.367 25.156 6.387 1 80.31 192 SER B O 1
ATOM 3969 N N . LEU B 1 193 ? 8.305 24.141 6.332 1 83.5 193 LEU B N 1
ATOM 3970 C CA . LEU B 1 193 ? 8.742 24.734 7.59 1 83.5 193 LEU B CA 1
ATOM 3971 C C . LEU B 1 193 ? 8.984 26.234 7.43 1 83.5 193 LEU B C 1
ATOM 3973 O O . LEU B 1 193 ? 9.469 26.688 6.387 1 83.5 193 LEU B O 1
ATOM 3977 N N . PRO B 1 194 ? 8.609 26.938 8.492 1 87.44 194 PRO B N 1
ATOM 3978 C CA . PRO B 1 194 ? 8.93 28.359 8.438 1 87.44 194 PRO B CA 1
ATOM 3979 C C . PRO B 1 194 ? 10.43 28.625 8.367 1 87.44 194 PRO B C 1
ATOM 3981 O O . PRO B 1 194 ? 11.219 27.891 8.977 1 87.44 194 PRO B O 1
ATOM 3984 N N . THR B 1 195 ? 10.75 29.719 7.785 1 88.62 195 THR B N 1
ATOM 3985 C CA . THR B 1 195 ? 12.164 30.016 7.539 1 88.62 195 THR B CA 1
ATOM 3986 C C . THR B 1 195 ? 12.766 30.797 8.711 1 88.62 195 THR B C 1
ATOM 3988 O O . THR B 1 195 ? 13.984 30.781 8.898 1 88.62 195 THR B O 1
ATOM 3991 N N . GLN B 1 196 ? 11.977 31.344 9.477 1 91.12 196 GLN B N 1
ATOM 3992 C CA . GLN B 1 196 ? 12.406 32.312 10.492 1 91.12 196 GLN B CA 1
ATOM 3993 C C . GLN B 1 196 ? 13.367 31.656 11.484 1 91.12 196 GLN B C 1
ATOM 3995 O O . GLN B 1 196 ? 14.43 32.219 11.781 1 91.12 196 GLN B O 1
ATOM 4000 N N . PRO B 1 197 ? 13.047 30.516 11.953 1 91.62 197 PRO B N 1
ATOM 4001 C CA . PRO B 1 197 ? 13.969 29.922 12.914 1 91.62 197 PRO B CA 1
ATOM 4002 C C . PRO B 1 197 ? 15.32 29.578 12.305 1 91.62 197 PRO B C 1
ATOM 4004 O O . PRO B 1 197 ? 16.344 29.609 12.992 1 91.62 197 PRO B O 1
ATOM 4007 N N . PHE B 1 198 ? 15.367 29.328 11.148 1 90.38 198 PHE B N 1
ATOM 4008 C CA . PHE B 1 198 ? 16.594 28.938 10.477 1 90.38 198 PHE B CA 1
ATOM 4009 C C . PHE B 1 198 ? 17.438 30.172 10.141 1 90.38 198 PHE B C 1
ATOM 4011 O O . PHE B 1 198 ? 18.672 30.109 10.219 1 90.38 198 PHE B O 1
ATOM 4018 N N . GLU B 1 199 ? 16.812 31.203 9.781 1 91.75 199 GLU B N 1
ATOM 4019 C CA . GLU B 1 199 ? 17.5 32.469 9.555 1 91.75 199 GLU B CA 1
ATOM 4020 C C . GLU B 1 199 ? 18.125 33 10.844 1 91.75 199 GLU B C 1
ATOM 4022 O O . GLU B 1 199 ? 19.266 33.469 10.836 1 91.75 199 GLU B O 1
ATOM 4027 N N . ALA B 1 200 ? 17.375 32.906 11.875 1 93.5 200 ALA B N 1
ATOM 4028 C CA . ALA B 1 200 ? 17.875 33.312 13.18 1 93.5 200 ALA B CA 1
ATOM 4029 C C . ALA B 1 200 ? 19.094 32.5 13.586 1 93.5 200 ALA B C 1
ATOM 4031 O O . ALA B 1 200 ? 20.078 33.031 14.102 1 93.5 200 ALA B O 1
ATOM 4032 N N . ALA B 1 201 ? 19.031 31.281 13.344 1 92.88 201 ALA B N 1
ATOM 4033 C CA . ALA B 1 201 ? 20.141 30.391 13.68 1 92.88 201 ALA B CA 1
ATOM 4034 C C . ALA B 1 201 ? 21.375 30.719 12.852 1 92.88 201 ALA B C 1
ATOM 4036 O O . ALA B 1 201 ? 22.516 30.672 13.352 1 92.88 201 ALA B O 1
ATOM 4037 N N . ALA B 1 202 ? 21.156 31.016 11.656 1 91.38 202 ALA B N 1
ATOM 4038 C CA . ALA B 1 202 ? 22.25 31.375 10.766 1 91.38 202 ALA B CA 1
ATOM 4039 C C . ALA B 1 202 ? 22.922 32.656 11.219 1 91.38 202 ALA B C 1
ATOM 4041 O O . ALA B 1 202 ? 24.156 32.781 11.188 1 91.38 202 ALA B O 1
ATOM 4042 N N . LEU B 1 203 ? 22.109 33.562 11.578 1 93.25 203 LEU B N 1
ATOM 4043 C CA . LEU B 1 203 ? 22.609 34.812 12.062 1 93.25 203 LEU B CA 1
ATOM 4044 C C . LEU B 1 203 ? 23.438 34.625 13.336 1 93.25 203 LEU B C 1
ATOM 4046 O O . LEU B 1 203 ? 24.438 35.312 13.547 1 93.25 203 LEU B O 1
ATOM 4050 N N . ASP B 1 204 ? 23.078 33.688 14.125 1 93.88 204 ASP B N 1
ATOM 4051 C CA . ASP B 1 204 ? 23.75 33.406 15.398 1 93.88 204 ASP B CA 1
ATOM 4052 C C . ASP B 1 204 ? 24.953 32.5 15.203 1 93.88 204 ASP B C 1
ATOM 4054 O O . ASP B 1 204 ? 25.703 32.219 16.141 1 93.88 204 ASP B O 1
ATOM 4058 N N . GLY B 1 205 ? 25.125 32.031 14.109 1 91.69 205 GLY B N 1
ATOM 4059 C CA . GLY B 1 205 ? 26.25 31.156 13.828 1 91.69 205 GLY B CA 1
ATOM 4060 C C . GLY B 1 205 ? 26.125 29.781 14.461 1 91.69 205 GLY B C 1
ATOM 4061 O O . GLY B 1 205 ? 27.125 29.188 14.875 1 91.69 205 GLY B O 1
ATOM 4062 N N . VAL B 1 206 ? 24.922 29.359 14.609 1 90.31 206 VAL B N 1
ATOM 4063 C CA . VAL B 1 206 ? 24.656 28.047 15.211 1 90.31 206 VAL B CA 1
ATOM 4064 C C . VAL B 1 206 ? 25.094 26.938 14.25 1 90.31 206 VAL B C 1
ATOM 4066 O O . VAL B 1 206 ? 24.812 27.016 13.047 1 90.31 206 VAL B O 1
ATOM 4069 N N . PRO B 1 207 ? 25.812 25.969 14.805 1 91.88 207 PRO B N 1
ATOM 4070 C CA . PRO B 1 207 ? 26.266 24.875 13.938 1 91.88 207 PRO B CA 1
ATOM 4071 C C . PRO B 1 207 ? 25.109 24.094 13.312 1 91.88 207 PRO B C 1
ATOM 4073 O O . PRO B 1 207 ? 24.047 23.969 13.93 1 91.88 207 PRO B O 1
ATOM 4076 N N . ARG B 1 208 ? 25.344 23.5 12.148 1 88.38 208 ARG B N 1
ATOM 4077 C CA . ARG B 1 208 ? 24.328 22.812 11.367 1 88.38 208 ARG B CA 1
ATOM 4078 C C . ARG B 1 208 ? 23.797 21.594 12.117 1 88.38 208 ARG B C 1
ATOM 4080 O O . ARG B 1 208 ? 22.609 21.25 12.008 1 88.38 208 ARG B O 1
ATOM 4087 N N . SER B 1 209 ? 24.641 20.875 12.805 1 89.19 209 SER B N 1
ATOM 4088 C CA . SER B 1 209 ? 24.203 19.703 13.562 1 89.19 209 SER B CA 1
ATOM 4089 C C . SER B 1 209 ? 23.203 20.078 14.656 1 89.19 209 SER B C 1
ATOM 4091 O O . SER B 1 209 ? 22.234 19.359 14.898 1 89.19 209 SER B O 1
ATOM 4093 N N . PHE B 1 210 ? 23.453 21.219 15.25 1 90.38 210 PHE B N 1
ATOM 4094 C CA . PHE B 1 210 ? 22.547 21.719 16.266 1 90.38 210 PHE B CA 1
ATOM 4095 C C . PHE B 1 210 ? 21.203 22.109 15.641 1 90.38 210 PHE B C 1
ATOM 4097 O O . PHE B 1 210 ? 20.141 21.812 16.188 1 90.38 210 PHE B O 1
ATOM 4104 N N . VAL B 1 211 ? 21.359 22.797 14.523 1 91.81 211 VAL B N 1
ATOM 4105 C CA . VAL B 1 211 ? 20.141 23.234 13.836 1 91.81 211 VAL B CA 1
ATOM 4106 C C . VAL B 1 211 ? 19.312 22.016 13.453 1 91.81 211 VAL B C 1
ATOM 4108 O O . VAL B 1 211 ? 18.094 22.016 13.609 1 91.81 211 VAL B O 1
ATOM 4111 N N . PHE B 1 212 ? 19.984 20.969 13 1 91.12 212 PHE B N 1
ATOM 4112 C CA . PHE B 1 212 ? 19.266 19.781 12.586 1 91.12 212 PHE B CA 1
ATOM 4113 C C . PHE B 1 212 ? 18.578 19.125 13.773 1 91.12 212 PHE B C 1
ATOM 4115 O O . PHE B 1 212 ? 17.359 18.859 13.727 1 91.12 212 PHE B O 1
ATOM 4122 N N . PHE B 1 213 ? 19.234 18.844 14.836 1 91.25 213 PHE B N 1
ATOM 4123 C CA . PHE B 1 213 ? 18.719 18.031 15.938 1 91.25 213 PHE B CA 1
ATOM 4124 C C . PHE B 1 213 ? 17.797 18.859 16.844 1 91.25 213 PHE B C 1
ATOM 4126 O O . PHE B 1 213 ? 16.859 18.328 17.438 1 91.25 213 PHE B O 1
ATOM 4133 N N . ARG B 1 214 ? 17.906 20.188 16.859 1 91.44 214 ARG B N 1
ATOM 4134 C CA . ARG B 1 214 ? 17.172 20.984 17.844 1 91.44 214 ARG B CA 1
ATOM 4135 C C . ARG B 1 214 ? 16.094 21.828 17.172 1 91.44 214 ARG B C 1
ATOM 4137 O O . ARG B 1 214 ? 15.18 22.312 17.828 1 91.44 214 ARG B O 1
ATOM 4144 N N . ILE B 1 215 ? 16.219 22 15.914 1 92 215 ILE B N 1
ATOM 4145 C CA . ILE B 1 215 ? 15.234 22.828 15.227 1 92 215 ILE B CA 1
ATOM 4146 C C . ILE B 1 215 ? 14.516 22.016 14.164 1 92 215 ILE B C 1
ATOM 4148 O O . ILE B 1 215 ? 13.32 21.719 14.297 1 92 215 ILE B O 1
ATOM 4152 N N . THR B 1 216 ? 15.25 21.484 13.203 1 92.5 216 THR B N 1
ATOM 4153 C CA . THR B 1 216 ? 14.656 20.812 12.055 1 92.5 216 THR B CA 1
ATOM 4154 C C . THR B 1 216 ? 13.898 19.562 12.5 1 92.5 216 THR B C 1
ATOM 4156 O O . THR B 1 216 ? 12.719 19.406 12.195 1 92.5 216 THR B O 1
ATOM 4159 N N . LEU B 1 217 ? 14.547 18.703 13.242 1 91.75 217 LEU B N 1
ATOM 4160 C CA . LEU B 1 217 ? 13.992 17.406 13.594 1 91.75 217 LEU B CA 1
ATOM 4161 C C . LEU B 1 217 ? 12.75 17.562 14.469 1 91.75 217 LEU B C 1
ATOM 4163 O O . LEU B 1 217 ? 11.719 16.938 14.219 1 91.75 217 LEU B O 1
ATOM 4167 N N . PRO B 1 218 ? 12.836 18.406 15.453 1 89.38 218 PRO B N 1
ATOM 4168 C CA . PRO B 1 218 ? 11.641 18.609 16.266 1 89.38 218 PRO B CA 1
ATOM 4169 C C . PRO B 1 218 ? 10.477 19.188 15.461 1 89.38 218 PRO B C 1
ATOM 4171 O O . PRO B 1 218 ? 9.328 18.781 15.656 1 89.38 218 PRO B O 1
ATOM 4174 N N . MET B 1 219 ? 10.781 20.094 14.602 1 86.25 219 MET B N 1
ATOM 4175 C CA . MET B 1 219 ? 9.727 20.703 13.797 1 86.25 219 MET B CA 1
ATOM 4176 C C . MET B 1 219 ? 9.172 19.703 12.789 1 86.25 219 MET B C 1
ATOM 4178 O O . MET B 1 219 ? 8.016 19.797 12.375 1 86.25 219 MET B O 1
ATOM 4182 N N . LEU B 1 220 ? 9.969 18.703 12.477 1 89.31 220 LEU B N 1
ATOM 4183 C CA . LEU B 1 220 ? 9.586 17.703 11.477 1 89.31 220 LEU B CA 1
ATOM 4184 C C . LEU B 1 220 ? 8.898 16.516 12.141 1 89.31 220 LEU B C 1
ATOM 4186 O O . LEU B 1 220 ? 8.383 15.633 11.453 1 89.31 220 LEU B O 1
ATOM 4190 N N . THR B 1 221 ? 8.836 16.453 13.367 1 86.69 221 THR B N 1
ATOM 4191 C CA . THR B 1 221 ? 8.398 15.297 14.148 1 86.69 221 THR B CA 1
ATOM 4192 C C . THR B 1 221 ? 6.98 14.883 13.758 1 86.69 221 THR B C 1
ATOM 4194 O O . THR B 1 221 ? 6.699 13.695 13.57 1 86.69 221 THR B O 1
ATOM 4197 N N . PRO B 1 222 ? 6.059 15.805 13.562 1 77.62 222 PRO B N 1
ATOM 4198 C CA . PRO B 1 222 ? 4.715 15.383 13.156 1 77.62 222 PRO B CA 1
ATOM 4199 C C . PRO B 1 222 ? 4.703 14.648 11.82 1 77.62 222 PRO B C 1
ATOM 4201 O O . PRO B 1 222 ? 3.951 13.688 11.641 1 77.62 222 PRO B O 1
ATOM 4204 N N . TYR B 1 223 ? 5.488 15.094 10.945 1 81.25 223 TYR B N 1
ATOM 4205 C CA . TYR B 1 223 ? 5.586 14.445 9.641 1 81.25 223 TYR B CA 1
ATOM 4206 C C . TYR B 1 223 ? 6.25 13.078 9.758 1 81.25 223 TYR B C 1
ATOM 4208 O O . TYR B 1 223 ? 5.832 12.117 9.102 1 81.25 223 TYR B O 1
ATOM 4216 N N . ILE B 1 224 ? 7.25 13.031 10.586 1 88.56 224 ILE B N 1
ATOM 4217 C CA . ILE B 1 224 ? 7.969 11.773 10.797 1 88.56 224 ILE B CA 1
ATOM 4218 C C . ILE B 1 224 ? 7.039 10.75 11.43 1 88.56 224 ILE B C 1
ATOM 4220 O O . ILE B 1 224 ? 7.02 9.586 11.023 1 88.56 224 ILE B O 1
ATOM 4224 N N . LEU B 1 225 ? 6.301 11.172 12.328 1 81.5 225 LEU B N 1
ATOM 4225 C CA . LEU B 1 225 ? 5.379 10.273 13.016 1 81.5 225 LEU B CA 1
ATOM 4226 C C . LEU B 1 225 ? 4.305 9.766 12.062 1 81.5 225 LEU B C 1
ATOM 4228 O O . LEU B 1 225 ? 3.945 8.586 12.094 1 81.5 225 LEU B O 1
ATOM 4232 N N . THR B 1 226 ? 3.826 10.68 11.289 1 77.75 226 THR B N 1
ATOM 4233 C CA . THR B 1 226 ? 2.822 10.305 10.305 1 77.75 226 THR B CA 1
ATOM 4234 C C . THR B 1 226 ? 3.395 9.297 9.312 1 77.75 226 THR B C 1
ATOM 4236 O O . THR B 1 226 ? 2.764 8.281 9.016 1 77.75 226 THR B O 1
ATOM 4239 N N . ALA B 1 227 ? 4.543 9.578 8.852 1 85.31 227 ALA B N 1
ATOM 4240 C CA . ALA B 1 227 ? 5.211 8.688 7.91 1 85.31 227 ALA B CA 1
ATOM 4241 C C . ALA B 1 227 ? 5.461 7.316 8.539 1 85.31 227 ALA B C 1
ATOM 4243 O O . ALA B 1 227 ? 5.277 6.285 7.891 1 85.31 227 ALA B O 1
ATOM 4244 N N . THR B 1 228 ? 5.863 7.332 9.773 1 86.5 228 THR B N 1
ATOM 4245 C CA . THR B 1 228 ? 6.18 6.098 10.484 1 86.5 228 THR B CA 1
ATOM 4246 C C . THR B 1 228 ? 4.93 5.246 10.672 1 86.5 228 THR B C 1
ATOM 4248 O O . THR B 1 228 ? 4.961 4.031 10.445 1 86.5 228 THR B O 1
ATOM 4251 N N . LEU B 1 229 ? 3.898 5.867 11.023 1 78.62 229 LEU B N 1
ATOM 4252 C CA . LEU B 1 229 ? 2.656 5.137 11.25 1 78.62 229 LEU B CA 1
ATOM 4253 C C . LEU B 1 229 ? 2.148 4.508 9.961 1 78.62 229 LEU B C 1
ATOM 4255 O O . LEU B 1 229 ? 1.788 3.33 9.938 1 78.62 229 LEU B O 1
ATOM 4259 N N . PHE B 1 230 ? 2.152 5.277 8.961 1 79.88 230 PHE B N 1
ATOM 4260 C CA . PHE B 1 230 ? 1.645 4.789 7.688 1 79.88 230 PHE B CA 1
ATOM 4261 C C . PHE B 1 230 ? 2.506 3.646 7.16 1 79.88 230 PHE B C 1
ATOM 4263 O O . PHE B 1 230 ? 1.984 2.631 6.695 1 79.88 230 PHE B O 1
ATOM 4270 N N . ARG B 1 231 ? 3.758 3.846 7.285 1 88.38 231 ARG B N 1
ATOM 4271 C CA . ARG B 1 231 ? 4.656 2.828 6.75 1 88.38 231 ARG B CA 1
ATOM 4272 C C . ARG B 1 231 ? 4.609 1.559 7.594 1 88.38 231 ARG B C 1
ATOM 4274 O O . ARG B 1 231 ? 4.723 0.451 7.062 1 88.38 231 ARG B O 1
ATOM 4281 N N . LEU B 1 232 ? 4.5 1.748 8.852 1 86.75 232 LEU B N 1
ATOM 4282 C CA . LEU B 1 232 ? 4.414 0.585 9.727 1 86.75 232 LEU B CA 1
ATOM 4283 C C . LEU B 1 232 ? 3.166 -0.236 9.422 1 86.75 232 LEU B C 1
ATOM 4285 O O . LEU B 1 232 ? 3.234 -1.462 9.312 1 86.75 232 LEU B O 1
ATOM 4289 N N . LEU B 1 233 ? 2.082 0.398 9.297 1 80.5 233 LEU B N 1
ATOM 4290 C CA . LEU B 1 233 ? 0.835 -0.295 8.992 1 80.5 233 LEU B CA 1
ATOM 4291 C C . LEU B 1 233 ? 0.914 -0.975 7.629 1 80.5 233 LEU B C 1
ATOM 4293 O O . LEU B 1 233 ? 0.431 -2.096 7.461 1 80.5 233 LEU B O 1
ATOM 4297 N N . ASP B 1 234 ? 1.523 -0.306 6.77 1 85.69 234 ASP B N 1
ATOM 4298 C CA . ASP B 1 234 ? 1.67 -0.854 5.426 1 85.69 234 ASP B CA 1
ATOM 4299 C C . ASP B 1 234 ? 2.619 -2.051 5.422 1 85.69 234 ASP B C 1
ATOM 4301 O O . ASP B 1 234 ? 2.389 -3.031 4.711 1 85.69 234 ASP B O 1
ATOM 4305 N N . SER B 1 235 ? 3.691 -1.964 6.156 1 91.25 235 SER B N 1
ATOM 4306 C CA . SER B 1 235 ? 4.703 -3.016 6.195 1 91.25 235 SER B CA 1
ATOM 4307 C C . SER B 1 235 ? 4.145 -4.297 6.809 1 91.25 235 SER B C 1
ATOM 4309 O O . SER B 1 235 ? 4.52 -5.398 6.406 1 91.25 235 SER B O 1
ATOM 4311 N N . ILE B 1 236 ? 3.287 -4.148 7.707 1 85.75 236 ILE B N 1
ATOM 4312 C CA . ILE B 1 236 ? 2.701 -5.301 8.391 1 85.75 236 ILE B CA 1
ATOM 4313 C C . ILE B 1 236 ? 1.862 -6.109 7.406 1 85.75 236 ILE B C 1
ATOM 4315 O O . ILE B 1 236 ? 1.747 -7.332 7.535 1 85.75 236 ILE B O 1
ATOM 4319 N N . GLN B 1 237 ? 1.416 -5.516 6.359 1 86.81 237 GLN B N 1
ATOM 4320 C CA . GLN B 1 237 ? 0.579 -6.18 5.367 1 86.81 237 GLN B CA 1
ATOM 4321 C C . GLN B 1 237 ? 1.416 -6.695 4.199 1 86.81 237 GLN B C 1
ATOM 4323 O O . GLN B 1 237 ? 0.874 -7.219 3.223 1 86.81 237 GLN B O 1
ATOM 4328 N N . GLN B 1 238 ? 2.66 -6.488 4.344 1 91.06 238 GLN B N 1
ATOM 4329 C CA . GLN B 1 238 ? 3.496 -6.84 3.203 1 91.06 238 GLN B CA 1
ATOM 4330 C C . GLN B 1 238 ? 3.4 -8.336 2.891 1 91.06 238 GLN B C 1
ATOM 4332 O O . GLN B 1 238 ? 3.584 -9.172 3.775 1 91.06 238 GLN B O 1
ATOM 4337 N N . PHE B 1 239 ? 3.09 -8.688 1.775 1 93.38 239 PHE B N 1
ATOM 4338 C CA . PHE B 1 239 ? 2.949 -10.055 1.282 1 93.38 239 PHE B CA 1
ATOM 4339 C C . PHE B 1 239 ? 3.648 -10.219 -0.062 1 93.38 239 PHE B C 1
ATOM 4341 O O . PHE B 1 239 ? 4.434 -11.148 -0.25 1 93.38 239 PHE B O 1
ATOM 4348 N N . ASP B 1 240 ? 3.48 -9.266 -0.971 1 91.94 240 ASP B N 1
ATOM 4349 C CA . ASP B 1 240 ? 3.795 -9.406 -2.389 1 91.94 240 ASP B CA 1
ATOM 4350 C C . ASP B 1 240 ? 5.297 -9.562 -2.607 1 91.94 240 ASP B C 1
ATOM 4352 O O . ASP B 1 240 ? 5.738 -10.453 -3.334 1 91.94 240 ASP B O 1
ATOM 4356 N N . ILE B 1 241 ? 6.016 -8.742 -1.966 1 94.31 241 ILE B N 1
ATOM 4357 C CA . ILE B 1 241 ? 7.461 -8.75 -2.174 1 94.31 241 ILE B CA 1
ATOM 4358 C C . ILE B 1 241 ? 8.055 -10.047 -1.63 1 94.31 241 ILE B C 1
ATOM 4360 O O . ILE B 1 241 ? 8.805 -10.734 -2.326 1 94.31 241 ILE B O 1
ATOM 4364 N N . ILE B 1 242 ? 7.617 -10.445 -0.456 1 96.06 242 ILE B N 1
ATOM 4365 C CA . ILE B 1 242 ? 8.188 -11.602 0.223 1 96.06 242 ILE B CA 1
ATOM 4366 C C . ILE B 1 242 ? 7.781 -12.883 -0.499 1 96.06 242 ILE B C 1
ATOM 4368 O O . ILE B 1 242 ? 8.625 -13.727 -0.813 1 96.06 242 ILE B O 1
ATOM 4372 N N . TYR B 1 243 ? 6.57 -12.977 -0.802 1 93.12 243 TYR B N 1
ATOM 4373 C CA . TYR B 1 243 ? 6.09 -14.203 -1.438 1 93.12 243 TYR B CA 1
ATOM 4374 C C . TYR B 1 243 ? 6.633 -14.328 -2.855 1 93.12 243 TYR B C 1
ATOM 4376 O O . TYR B 1 243 ? 7.043 -15.414 -3.273 1 93.12 243 TYR B O 1
ATOM 4384 N N . ALA B 1 244 ? 6.621 -13.273 -3.57 1 89.69 244 ALA B N 1
ATOM 4385 C CA . ALA B 1 244 ? 7.094 -13.32 -4.953 1 89.69 244 ALA B CA 1
ATOM 4386 C C . ALA B 1 244 ? 8.578 -13.656 -5.012 1 89.69 244 ALA B C 1
ATOM 4388 O O . ALA B 1 244 ? 9.023 -14.367 -5.918 1 89.69 244 ALA B O 1
ATOM 4389 N N . MET B 1 245 ? 9.336 -13.203 -4.027 1 92.25 245 MET B N 1
ATOM 4390 C CA . MET B 1 245 ? 10.781 -13.398 -4.062 1 92.25 245 MET B CA 1
ATOM 4391 C C . MET B 1 245 ? 11.164 -14.758 -3.482 1 92.25 245 MET B C 1
ATOM 4393 O O . MET B 1 245 ? 12.086 -15.414 -3.975 1 92.25 245 MET B O 1
ATOM 4397 N N . THR B 1 246 ? 10.422 -15.156 -2.371 1 93.94 246 THR B N 1
ATOM 4398 C CA . THR B 1 246 ? 10.992 -16.266 -1.604 1 93.94 246 THR B CA 1
ATOM 4399 C C . THR B 1 246 ? 9.922 -17.297 -1.291 1 93.94 246 THR B C 1
ATOM 4401 O O . THR B 1 246 ? 10.242 -18.406 -0.846 1 93.94 246 THR B O 1
ATOM 4404 N N . GLN B 1 247 ? 8.703 -16.953 -1.451 1 91.88 247 GLN B N 1
ATOM 4405 C CA . GLN B 1 247 ? 7.582 -17.797 -1.047 1 91.88 247 GLN B CA 1
ATOM 4406 C C . GLN B 1 247 ? 7.688 -18.172 0.427 1 91.88 247 GLN B C 1
ATOM 4408 O O . GLN B 1 247 ? 7.312 -19.281 0.815 1 91.88 247 GLN B O 1
ATOM 4413 N N . GLY B 1 248 ? 8.352 -17.312 1.171 1 94.38 248 GLY B N 1
ATOM 4414 C CA . GLY B 1 248 ? 8.5 -17.516 2.604 1 94.38 248 GLY B CA 1
ATOM 4415 C C . GLY B 1 248 ? 9.805 -18.203 2.977 1 94.38 248 GLY B C 1
ATOM 4416 O O . GLY B 1 248 ? 10.125 -18.328 4.16 1 94.38 248 GLY B O 1
ATOM 4417 N N . GLY B 1 249 ? 10.578 -18.562 1.943 1 94.5 249 GLY B N 1
ATOM 4418 C CA . GLY B 1 249 ? 11.797 -19.328 2.195 1 94.5 249 GLY B CA 1
ATOM 4419 C C . GLY B 1 249 ? 13.055 -18.484 2.111 1 94.5 249 GLY B C 1
ATOM 4420 O O . GLY B 1 249 ? 12.977 -17.25 2.08 1 94.5 249 GLY B O 1
ATOM 4421 N N . PRO B 1 250 ? 14.164 -19.312 2.09 1 94.19 250 PRO B N 1
ATOM 4422 C CA . PRO B 1 250 ? 14.359 -20.75 2.283 1 94.19 250 PRO B CA 1
ATOM 4423 C C . PRO B 1 250 ? 13.875 -21.234 3.648 1 94.19 250 PRO B C 1
ATOM 4425 O O . PRO B 1 250 ? 14 -20.516 4.641 1 94.19 250 PRO B O 1
ATOM 4428 N N . GLY B 1 251 ? 13.352 -22.484 3.607 1 93.12 251 GLY B N 1
ATOM 4429 C CA . GLY B 1 251 ? 12.734 -22.906 4.855 1 93.12 251 GLY B CA 1
ATOM 4430 C C . GLY B 1 251 ? 11.594 -22.016 5.293 1 93.12 251 GLY B C 1
ATOM 4431 O O . GLY B 1 251 ? 10.672 -21.75 4.516 1 93.12 251 GLY B O 1
ATOM 4432 N N . ASP B 1 252 ? 11.727 -21.531 6.48 1 94.06 252 ASP B N 1
ATOM 4433 C CA . ASP B 1 252 ? 10.703 -20.625 7 1 94.06 252 ASP B CA 1
ATOM 4434 C C . ASP B 1 252 ? 11.312 -19.266 7.379 1 94.06 252 ASP B C 1
ATOM 4436 O O . ASP B 1 252 ? 10.758 -18.547 8.211 1 94.06 252 ASP B O 1
ATOM 4440 N N . THR B 1 253 ? 12.367 -18.922 6.672 1 95.44 253 THR B N 1
ATOM 4441 C CA . THR B 1 253 ? 13.195 -17.781 7.027 1 95.44 253 THR B CA 1
ATOM 4442 C C . THR B 1 253 ? 12.414 -16.484 6.875 1 95.44 253 THR B C 1
ATOM 4444 O O . THR B 1 253 ? 12.664 -15.508 7.594 1 95.44 253 THR B O 1
ATOM 4447 N N . LEU B 1 254 ? 11.477 -16.516 5.926 1 97.31 254 LEU B N 1
ATOM 4448 C CA . LEU B 1 254 ? 10.742 -15.281 5.664 1 97.31 254 LEU B CA 1
ATOM 4449 C C . LEU B 1 254 ? 9.234 -15.531 5.672 1 97.31 254 LEU B C 1
ATOM 4451 O O . LEU B 1 254 ? 8.492 -14.906 4.918 1 97.31 254 LEU B O 1
ATOM 4455 N N . THR B 1 255 ? 8.883 -16.516 6.516 1 96.81 255 THR B N 1
ATOM 4456 C CA . THR B 1 255 ? 7.461 -16.797 6.637 1 96.81 255 THR B CA 1
ATOM 4457 C C . THR B 1 255 ? 6.781 -15.82 7.586 1 96.81 255 THR B C 1
ATOM 4459 O O . THR B 1 255 ? 6.426 -16.188 8.711 1 96.81 255 THR B O 1
ATOM 4462 N N . VAL B 1 256 ? 6.527 -14.672 7.086 1 96.62 256 VAL B N 1
ATOM 4463 C CA . VAL B 1 256 ? 5.832 -13.648 7.859 1 96.62 256 VAL B CA 1
ATOM 4464 C C . VAL B 1 256 ? 4.348 -14 7.969 1 96.62 256 VAL B C 1
ATOM 4466 O O . VAL B 1 256 ? 3.877 -14.938 7.32 1 96.62 256 VAL B O 1
ATOM 4469 N N . PHE B 1 257 ? 3.588 -13.281 8.789 1 95.12 257 PHE B N 1
ATOM 4470 C CA . PHE B 1 257 ? 2.195 -13.578 9.094 1 95.12 257 PHE B CA 1
ATOM 4471 C C . PHE B 1 257 ? 1.375 -13.719 7.82 1 95.12 257 PHE B C 1
ATOM 4473 O O . PHE B 1 257 ? 0.606 -14.672 7.672 1 95.12 257 PHE B O 1
ATOM 4480 N N . GLN B 1 258 ? 1.499 -12.789 6.883 1 94.19 258 GLN B N 1
ATOM 4481 C CA . GLN B 1 258 ? 0.686 -12.781 5.672 1 94.19 258 GLN B CA 1
ATOM 4482 C C . GLN B 1 258 ? 0.999 -13.992 4.793 1 94.19 258 GLN B C 1
ATOM 4484 O O . GLN B 1 258 ? 0.092 -14.602 4.223 1 94.19 258 GLN B O 1
ATOM 4489 N N . VAL B 1 259 ? 2.244 -14.328 4.691 1 94.5 259 VAL B N 1
ATOM 4490 C CA . VAL B 1 259 ? 2.656 -15.484 3.9 1 94.5 259 VAL B CA 1
ATOM 4491 C C . VAL B 1 259 ? 2.16 -16.766 4.562 1 94.5 259 VAL B C 1
ATOM 4493 O O . VAL B 1 259 ? 1.62 -17.656 3.893 1 94.5 259 VAL B O 1
ATOM 4496 N N . GLU B 1 260 ? 2.35 -16.828 5.863 1 95.06 260 GLU B N 1
ATOM 4497 C CA . GLU B 1 260 ? 1.882 -18 6.59 1 95.06 260 GLU B CA 1
ATOM 4498 C C . GLU B 1 260 ? 0.374 -18.188 6.438 1 95.06 260 GLU B C 1
ATOM 4500 O O . GLU B 1 260 ? -0.107 -19.297 6.238 1 95.06 260 GLU B O 1
ATOM 4505 N N . ALA B 1 261 ? -0.333 -17.141 6.566 1 92.81 261 ALA B N 1
ATOM 4506 C CA . ALA B 1 261 ? -1.782 -17.203 6.398 1 92.81 261 ALA B CA 1
ATOM 4507 C C . ALA B 1 261 ? -2.148 -17.672 4.992 1 92.81 261 ALA B C 1
ATOM 4509 O O . ALA B 1 261 ? -3.062 -18.484 4.816 1 92.81 261 ALA B O 1
ATOM 4510 N N . TYR B 1 262 ? -1.437 -17.172 4.09 1 90.69 262 TYR B N 1
ATOM 4511 C CA . TYR B 1 262 ? -1.669 -17.547 2.699 1 90.69 262 TYR B CA 1
ATOM 4512 C C . TYR B 1 262 ? -1.394 -19.031 2.48 1 90.69 262 TYR B C 1
ATOM 4514 O O . TYR B 1 262 ? -2.174 -19.719 1.825 1 90.69 262 TYR B O 1
ATOM 4522 N N . LEU B 1 263 ? -0.313 -19.5 2.961 1 91.12 263 LEU B N 1
ATOM 4523 C CA . LEU B 1 263 ? 0.06 -20.906 2.807 1 91.12 263 LEU B CA 1
ATOM 4524 C C . LEU B 1 263 ? -0.951 -21.812 3.494 1 91.12 263 LEU B C 1
ATOM 4526 O O . LEU B 1 263 ? -1.32 -22.859 2.953 1 91.12 263 LEU B O 1
ATOM 4530 N N . ASN B 1 264 ? -1.402 -21.406 4.621 1 90.5 264 ASN B N 1
ATOM 4531 C CA . ASN B 1 264 ? -2.424 -22.188 5.312 1 90.5 264 ASN B CA 1
ATOM 4532 C C . ASN B 1 264 ? -3.73 -22.219 4.523 1 90.5 264 ASN B C 1
ATOM 4534 O O . ASN B 1 264 ? -4.402 -23.25 4.48 1 90.5 264 ASN B O 1
ATOM 4538 N N . PHE B 1 265 ? -4.039 -21.188 3.932 1 85.69 265 PHE B N 1
ATOM 4539 C CA . PHE B 1 265 ? -5.281 -21.094 3.17 1 85.69 265 PHE B CA 1
ATOM 4540 C C . PHE B 1 265 ? -5.188 -21.922 1.892 1 85.69 265 PHE B C 1
ATOM 4542 O O . PHE B 1 265 ? -6.051 -22.766 1.624 1 85.69 265 PHE B O 1
ATOM 4549 N N . PHE B 1 266 ? -4.168 -21.797 1.118 1 79.62 266 PHE B N 1
ATOM 4550 C CA . PHE B 1 266 ? -4.113 -22.328 -0.234 1 79.62 266 PHE B CA 1
ATOM 4551 C C . PHE B 1 266 ? -3.459 -23.703 -0.238 1 79.62 266 PHE B C 1
ATOM 4553 O O . PHE B 1 266 ? -3.896 -24.609 -0.957 1 79.62 266 PHE B O 1
ATOM 4560 N N . GLN B 1 267 ? -2.42 -23.75 0.461 1 77.81 267 GLN B N 1
ATOM 4561 C CA . GLN B 1 267 ? -1.701 -25.016 0.397 1 77.81 267 GLN B CA 1
ATOM 4562 C C . GLN B 1 267 ? -2.344 -26.062 1.308 1 77.81 267 GLN B C 1
ATOM 4564 O O . GLN B 1 267 ? -2.582 -27.188 0.889 1 77.81 267 GLN B O 1
ATOM 4569 N N . SER B 1 268 ? -2.715 -25.578 2.467 1 81.12 268 SER B N 1
ATOM 4570 C CA . SER B 1 268 ? -3.264 -26.547 3.42 1 81.12 268 SER B CA 1
ATOM 4571 C C . SER B 1 268 ? -4.789 -26.5 3.439 1 81.12 268 SER B C 1
ATOM 4573 O O . SER B 1 268 ? -5.434 -27.312 4.094 1 81.12 268 SER B O 1
ATOM 4575 N N . THR B 1 269 ? -5.328 -25.562 2.799 1 86.38 269 THR B N 1
ATOM 4576 C CA . THR B 1 269 ? -6.766 -25.344 2.697 1 86.38 269 THR B CA 1
ATOM 4577 C C . THR B 1 269 ? -7.387 -25.188 4.082 1 86.38 269 THR B C 1
ATOM 4579 O O . THR B 1 269 ? -8.531 -25.594 4.305 1 86.38 269 THR B O 1
ATOM 4582 N N . ASN B 1 270 ? -6.566 -24.891 5 1 91.88 270 ASN B N 1
ATOM 4583 C CA . ASN B 1 270 ? -7.023 -24.688 6.371 1 91.88 270 ASN B CA 1
ATOM 4584 C C . ASN B 1 270 ? -7.473 -23.25 6.609 1 91.88 270 ASN B C 1
ATOM 4586 O O . ASN B 1 270 ? -6.719 -22.438 7.16 1 91.88 270 ASN B O 1
ATOM 4590 N N . VAL B 1 271 ? -8.703 -23.047 6.355 1 90.88 271 VAL B N 1
ATOM 4591 C CA . VAL B 1 271 ? -9.289 -21.719 6.414 1 90.88 271 VAL B CA 1
ATOM 4592 C C . VAL B 1 271 ? -9.344 -21.234 7.863 1 90.88 271 VAL B C 1
ATOM 4594 O O . VAL B 1 271 ? -9.078 -20.062 8.148 1 90.88 271 VAL B O 1
ATOM 4597 N N . GLY B 1 272 ? -9.656 -22.094 8.742 1 92.81 272 GLY B N 1
ATOM 4598 C CA . GLY B 1 272 ? -9.758 -21.75 10.156 1 92.81 272 GLY B CA 1
ATOM 4599 C C . GLY B 1 272 ? -8.445 -21.281 10.75 1 92.81 272 GLY B C 1
ATOM 4600 O O . GLY B 1 272 ? -8.406 -20.234 11.406 1 92.81 272 GLY B O 1
ATOM 4601 N N . ARG B 1 273 ? -7.449 -22.016 10.484 1 92.81 273 ARG B N 1
ATOM 4602 C CA . ARG B 1 273 ? -6.133 -21.656 11 1 92.81 273 ARG B CA 1
ATOM 4603 C C . ARG B 1 273 ? -5.645 -20.344 10.383 1 92.81 273 ARG B C 1
ATOM 4605 O O . ARG B 1 273 ? -5.051 -19.516 11.07 1 92.81 273 ARG B O 1
ATOM 4612 N N . SER B 1 274 ? -5.848 -20.219 9.141 1 92.69 274 SER B N 1
ATOM 4613 C CA . SER B 1 274 ? -5.473 -19 8.445 1 92.69 274 SER B CA 1
ATOM 4614 C C . SER B 1 274 ? -6.18 -17.781 9.055 1 92.69 274 SER B C 1
ATOM 4616 O O . SER B 1 274 ? -5.551 -16.75 9.305 1 92.69 274 SER B O 1
ATOM 4618 N N . ALA B 1 275 ? -7.434 -17.938 9.312 1 91.38 275 ALA B N 1
ATOM 4619 C CA . ALA B 1 275 ? -8.219 -16.859 9.914 1 91.38 275 ALA B CA 1
ATOM 4620 C C . ALA B 1 275 ? -7.711 -16.531 11.312 1 91.38 275 ALA B C 1
ATOM 4622 O O . ALA B 1 275 ? -7.625 -15.352 11.68 1 91.38 275 ALA B O 1
ATOM 4623 N N . ALA B 1 276 ? -7.402 -17.484 12.023 1 93.69 276 ALA B N 1
ATOM 4624 C CA . ALA B 1 276 ? -6.887 -17.281 13.375 1 93.69 276 ALA B CA 1
ATOM 4625 C C . ALA B 1 276 ? -5.578 -16.5 13.344 1 93.69 276 ALA B C 1
ATOM 4627 O O . ALA B 1 276 ? -5.352 -15.625 14.188 1 93.69 276 ALA B O 1
ATOM 4628 N N . LEU B 1 277 ? -4.738 -16.812 12.422 1 92.62 277 LEU B N 1
ATOM 4629 C CA . LEU B 1 277 ? -3.482 -16.078 12.266 1 92.62 277 LEU B CA 1
ATOM 4630 C C . LEU B 1 277 ? -3.742 -14.602 12.008 1 92.62 277 LEU B C 1
ATOM 4632 O O . LEU B 1 277 ? -3.082 -13.742 12.594 1 92.62 277 LEU B O 1
ATOM 4636 N N . LEU B 1 278 ? -4.688 -14.32 11.219 1 88.31 278 LEU B N 1
ATOM 4637 C CA . LEU B 1 278 ? -4.992 -12.945 10.852 1 88.31 278 LEU B CA 1
ATOM 4638 C C . LEU B 1 278 ? -5.598 -12.188 12.031 1 88.31 278 LEU B C 1
ATOM 4640 O O . LEU B 1 278 ? -5.367 -10.984 12.188 1 88.31 278 LEU B O 1
ATOM 4644 N N . ILE B 1 279 ? -6.336 -12.883 12.812 1 88.12 279 ILE B N 1
ATOM 4645 C CA . ILE B 1 279 ? -6.922 -12.25 13.992 1 88.12 279 ILE B CA 1
ATOM 4646 C C . ILE B 1 279 ? -5.82 -11.914 15 1 88.12 279 ILE B C 1
ATOM 4648 O O . ILE B 1 279 ? -5.852 -10.859 15.633 1 88.12 279 ILE B O 1
ATOM 4652 N N . ILE B 1 280 ? -4.922 -12.789 15.133 1 91.19 280 ILE B N 1
ATOM 4653 C CA . ILE B 1 280 ? -3.795 -12.508 16.016 1 91.19 280 ILE B CA 1
ATOM 4654 C C . ILE B 1 280 ? -3.016 -11.305 15.5 1 91.19 280 ILE B C 1
ATOM 4656 O O . ILE B 1 280 ? -2.666 -10.406 16.266 1 91.19 280 ILE B O 1
ATOM 4660 N N . LEU B 1 281 ? -2.729 -11.352 14.234 1 88.44 281 LEU B N 1
ATOM 4661 C CA . LEU B 1 281 ? -2.031 -10.227 13.633 1 88.44 281 LEU B CA 1
ATOM 4662 C C . LEU B 1 281 ? -2.797 -8.922 13.867 1 88.44 281 LEU B C 1
ATOM 4664 O O . LEU B 1 281 ? -2.193 -7.891 14.156 1 88.44 281 LEU B O 1
ATOM 4668 N N . TRP B 1 282 ? -4.039 -8.969 13.719 1 82.94 282 TRP B N 1
ATOM 4669 C CA . TRP B 1 282 ? -4.887 -7.805 13.969 1 82.94 282 TRP B CA 1
ATOM 4670 C C . TRP B 1 282 ? -4.738 -7.316 15.406 1 82.94 282 TRP B C 1
ATOM 4672 O O . TRP B 1 282 ? -4.621 -6.113 15.648 1 82.94 282 TRP B O 1
ATOM 4682 N N . ALA B 1 283 ? -4.773 -8.195 16.328 1 85.5 283 ALA B N 1
ATOM 4683 C CA . ALA B 1 283 ? -4.637 -7.844 17.734 1 85.5 283 ALA B CA 1
ATOM 4684 C C . ALA B 1 283 ? -3.291 -7.176 18.016 1 85.5 283 ALA B C 1
ATOM 4686 O O . ALA B 1 283 ? -3.223 -6.176 18.719 1 85.5 283 ALA B O 1
ATOM 4687 N N . ILE B 1 284 ? -2.301 -7.684 17.406 1 85.69 284 ILE B N 1
ATOM 4688 C CA . ILE B 1 284 ? -0.961 -7.129 17.578 1 85.69 284 ILE B CA 1
ATOM 4689 C C . ILE B 1 284 ? -0.896 -5.734 16.969 1 85.69 284 ILE B C 1
ATOM 4691 O O . ILE B 1 284 ? -0.411 -4.793 17.594 1 85.69 284 ILE B O 1
ATOM 4695 N N . THR B 1 285 ? -1.356 -5.645 15.773 1 79.06 285 THR B N 1
ATOM 4696 C CA . THR B 1 285 ? -1.32 -4.363 15.07 1 79.06 285 THR B CA 1
ATOM 4697 C C . THR B 1 285 ? -2.168 -3.326 15.805 1 79.06 285 THR B C 1
ATOM 4699 O O . THR B 1 285 ? -1.799 -2.152 15.867 1 79.06 285 THR B O 1
ATOM 4702 N N . TYR B 1 286 ? -3.256 -3.768 16.312 1 76.44 286 TYR B N 1
ATOM 4703 C CA . TYR B 1 286 ? -4.117 -2.895 17.094 1 76.44 286 TYR B CA 1
ATOM 4704 C C . TYR B 1 286 ? -3.373 -2.355 18.312 1 76.44 286 TYR B C 1
ATOM 4706 O O . TYR B 1 286 ? -3.42 -1.157 18.594 1 76.44 286 TYR B O 1
ATOM 4714 N N . ALA B 1 287 ? -2.766 -3.201 18.969 1 80.38 287 ALA B N 1
ATOM 4715 C CA . ALA B 1 287 ? -2.012 -2.805 20.156 1 80.38 287 ALA B CA 1
ATOM 4716 C C . ALA B 1 287 ? -0.897 -1.827 19.797 1 80.38 287 ALA B C 1
ATOM 4718 O O . ALA B 1 287 ? -0.73 -0.798 20.453 1 80.38 287 ALA B O 1
ATOM 4719 N N . LEU B 1 288 ? -0.275 -2.117 18.703 1 73.88 288 LEU B N 1
ATOM 4720 C CA . LEU B 1 288 ? 0.834 -1.274 18.281 1 73.88 288 LEU B CA 1
ATOM 4721 C C . LEU B 1 288 ? 0.332 0.084 17.797 1 73.88 288 LEU B C 1
ATOM 4723 O O . LEU B 1 288 ? 0.946 1.113 18.094 1 73.88 288 LEU B O 1
ATOM 4727 N N . SER B 1 289 ? -0.734 0.065 17.031 1 70.25 289 SER B N 1
ATOM 4728 C CA . SER B 1 289 ? -1.302 1.312 16.531 1 70.25 289 SER B CA 1
ATOM 4729 C C . SER B 1 289 ? -1.776 2.205 17.672 1 70.25 289 SER B C 1
ATOM 4731 O O . SER B 1 289 ? -1.605 3.424 17.625 1 70.25 289 SER B O 1
ATOM 4733 N N . ASN B 1 290 ? -2.395 1.658 18.672 1 70.75 290 ASN B N 1
ATOM 4734 C CA . ASN B 1 290 ? -2.855 2.418 19.844 1 70.75 290 ASN B CA 1
ATOM 4735 C C . ASN B 1 290 ? -1.69 3.061 20.578 1 70.75 290 ASN B C 1
ATOM 4737 O O . ASN B 1 290 ? -1.787 4.207 21.031 1 70.75 290 ASN B O 1
ATOM 4741 N N . ILE B 1 291 ? -0.732 2.293 20.641 1 71.25 291 ILE B N 1
ATOM 4742 C CA . ILE B 1 291 ? 0.454 2.818 21.297 1 71.25 291 ILE B CA 1
ATOM 4743 C C . ILE B 1 291 ? 1.019 3.992 20.5 1 71.25 291 ILE B C 1
ATOM 4745 O O . ILE B 1 291 ? 1.371 5.027 21.078 1 71.25 291 ILE B O 1
ATOM 4749 N N . PHE B 1 292 ? 0.984 3.801 19.234 1 67.25 292 PHE B N 1
ATOM 4750 C CA . PHE B 1 292 ? 1.534 4.828 18.359 1 67.25 292 PHE B CA 1
ATOM 4751 C C . PHE B 1 292 ? 0.651 6.07 18.359 1 67.25 292 PHE B C 1
ATOM 4753 O O . PHE B 1 292 ? 1.146 7.191 18.5 1 67.25 292 PHE B O 1
ATOM 4760 N N . ILE B 1 293 ? -0.585 5.938 18.234 1 62.34 293 ILE B N 1
ATOM 4761 C CA . ILE B 1 293 ? -1.512 7.059 18.141 1 62.34 293 ILE B CA 1
ATOM 4762 C C . ILE B 1 293 ? -1.516 7.832 19.453 1 62.34 293 ILE B C 1
ATOM 4764 O O . ILE B 1 293 ? -1.49 9.062 19.469 1 62.34 293 ILE B O 1
ATOM 4768 N N . LYS B 1 294 ? -1.608 7.121 20.484 1 64.69 294 LYS B N 1
ATOM 4769 C CA . LYS B 1 294 ? -1.605 7.77 21.781 1 64.69 294 LYS B CA 1
ATOM 4770 C C . LYS B 1 294 ? -0.344 8.602 21.984 1 64.69 294 LYS B C 1
ATOM 4772 O O . LYS B 1 294 ? -0.412 9.734 22.484 1 64.69 294 LYS B O 1
ATOM 4777 N N . ASN B 1 295 ? 0.695 8.016 21.5 1 62.66 295 ASN B N 1
ATOM 4778 C CA . ASN B 1 295 ? 1.949 8.75 21.641 1 62.66 295 ASN B CA 1
ATOM 4779 C C . ASN B 1 295 ? 2.037 9.906 20.641 1 62.66 295 ASN B C 1
ATOM 4781 O O . ASN B 1 295 ? 2.572 10.969 20.969 1 62.66 295 ASN B O 1
ATOM 4785 N N . TRP B 1 296 ? 1.469 9.609 19.5 1 61.09 296 TRP B N 1
ATOM 4786 C CA . TRP B 1 296 ? 1.432 10.633 18.469 1 61.09 296 TRP B CA 1
ATOM 4787 C C . TRP B 1 296 ? 0.606 11.828 18.906 1 61.09 296 TRP B C 1
ATOM 4789 O O . TRP B 1 296 ? 1.021 12.977 18.734 1 61.09 296 TRP B O 1
ATOM 4799 N N . LEU B 1 297 ? -0.446 11.602 19.453 1 58.22 297 LEU B N 1
ATOM 4800 C CA . LEU B 1 297 ? -1.332 12.656 19.938 1 58.22 297 LEU B CA 1
ATOM 4801 C C . LEU B 1 297 ? -0.688 13.43 21.078 1 58.22 297 LEU B C 1
ATOM 4803 O O . LEU B 1 297 ? -0.802 14.656 21.141 1 58.22 297 LEU B O 1
ATOM 4807 N N . ARG B 1 298 ? -0.082 12.688 21.828 1 60.22 298 ARG B N 1
ATOM 4808 C CA . ARG B 1 298 ? 0.583 13.336 22.953 1 60.22 298 ARG B CA 1
ATOM 4809 C C . ARG B 1 298 ? 1.709 14.25 22.469 1 60.22 298 ARG B C 1
ATOM 4811 O O . ARG B 1 298 ? 1.884 15.352 22.984 1 60.22 298 ARG B O 1
ATOM 4818 N N . LEU B 1 299 ? 2.346 13.781 21.516 1 57.88 299 LEU B N 1
ATOM 4819 C CA . LEU B 1 299 ? 3.465 14.547 20.984 1 57.88 299 LEU B CA 1
ATOM 4820 C C . LEU B 1 299 ? 2.969 15.781 20.234 1 57.88 299 LEU B C 1
ATOM 4822 O O . LEU B 1 299 ? 3.572 16.859 20.312 1 57.88 299 LEU B O 1
ATOM 4826 N N . ARG B 1 300 ? 1.955 15.586 19.516 1 56.69 300 ARG B N 1
ATOM 4827 C CA . ARG B 1 300 ? 1.383 16.719 18.797 1 56.69 300 ARG B CA 1
ATOM 4828 C C . ARG B 1 300 ? 0.843 17.766 19.766 1 56.69 300 ARG B C 1
ATOM 4830 O O . ARG B 1 300 ? 0.947 18.969 19.5 1 56.69 300 ARG B O 1
ATOM 4837 N N . GLU B 1 301 ? 0.165 17.297 20.734 1 56.69 301 GLU B N 1
ATOM 4838 C CA . GLU B 1 301 ? -0.328 18.219 21.75 1 56.69 301 GLU B CA 1
ATOM 4839 C C . GLU B 1 301 ? 0.819 19 22.391 1 56.69 301 GLU B C 1
ATOM 4841 O O . GLU B 1 301 ? 0.699 20.188 22.656 1 56.69 301 GLU B O 1
ATOM 4846 N N . ARG B 1 302 ? 1.786 18.281 22.578 1 53.66 302 ARG B N 1
ATOM 4847 C CA . ARG B 1 302 ? 2.939 18.953 23.172 1 53.66 302 ARG B CA 1
ATOM 4848 C C . ARG B 1 302 ? 3.545 19.969 22.219 1 53.66 302 ARG B C 1
ATOM 4850 O O . ARG B 1 302 ? 3.986 21.047 22.641 1 53.66 302 ARG B O 1
ATOM 4857 N N . ALA B 1 303 ? 3.533 19.609 21.016 1 53.41 303 ALA B N 1
ATOM 4858 C CA . ALA B 1 303 ? 4.094 20.516 20.016 1 53.41 303 ALA B CA 1
ATOM 4859 C C . ALA B 1 303 ? 3.213 21.75 19.844 1 53.41 303 ALA B C 1
ATOM 4861 O O . ALA B 1 303 ? 3.719 22.844 19.609 1 53.41 303 ALA B O 1
ATOM 4862 N N . ARG B 1 304 ? 1.919 21.562 19.828 1 51.31 304 ARG B N 1
ATOM 4863 C CA . ARG B 1 304 ? 1.001 22.688 19.75 1 51.31 304 ARG B CA 1
ATOM 4864 C C . ARG B 1 304 ? 1.062 23.531 21.031 1 51.31 304 ARG B C 1
ATOM 4866 O O . ARG B 1 304 ? 0.859 24.75 20.984 1 51.31 304 ARG B O 1
ATOM 4873 N N . GLY B 1 305 ? 1.088 22.828 22.109 1 47.09 305 GLY B N 1
ATOM 4874 C CA . GLY B 1 305 ? 1.176 23.594 23.344 1 47.09 305 GLY B CA 1
ATOM 4875 C C . GLY B 1 305 ? 2.453 24.406 23.453 1 47.09 305 GLY B C 1
ATOM 4876 O O . GLY B 1 305 ? 2.494 25.422 24.156 1 47.09 305 GLY B O 1
ATOM 4877 N N . GLU B 1 306 ? 3.484 23.859 22.969 1 44 306 GLU B N 1
ATOM 4878 C CA . GLU B 1 306 ? 4.711 24.641 23.078 1 44 306 GLU B CA 1
ATOM 4879 C C . GLU B 1 306 ? 4.777 25.719 22 1 44 306 GLU B C 1
ATOM 4881 O O . GLU B 1 306 ? 5.637 26.594 22.031 1 44 306 GLU B O 1
ATOM 4886 N N . ALA B 1 307 ? 3.84 25.672 21.094 1 43.19 307 ALA B N 1
ATOM 4887 C CA . ALA B 1 307 ? 3.773 26.844 20.219 1 43.19 307 ALA B CA 1
ATOM 4888 C C . ALA B 1 307 ? 2.824 27.891 20.797 1 43.19 307 ALA B C 1
ATOM 4890 O O . ALA B 1 307 ? 1.787 27.547 21.375 1 43.19 307 ALA B O 1
#

Radius of gyration: 27.15 Å; Cα contacts (8 Å, |Δi|>4): 775; chains: 2; bounding box: 127×67×73 Å